Protein AF-A0A9W5UZG9-F1 (afdb_monomer)

Secondary structure (DSSP, 8-state):
--SSEEE-S-EEEEEEEE--SSEEEEEEESSTT-EEEE--TT-EEEE--BTTB-EEEEEEEE-SS-EEEPEEEEPPPEEETTEEEEEEEEES--STT------SEEEEEEE--SEE--S--EEEETTT-PBPGGG-EEGGG-EEEEEEEEEE-SSSPBPTT-EEEE-HHHHHHHHHTT-EEE----HHHHHHTT--EETTEEE---B-TT-EEEEEEEEE-TT--SSEEEEEEEEE-TT-S-TT-GGGEEEEEEEEEEEEEETTTTEEEEE-SSEEEEEEEEEEEE-HHHHHHHHHHHHHHHHHH-SHHHHHHHHHHHHHHTT----HHHHHHHHHHTT--S-TT----SSPPP-EEEEEEEEEEEESS----TTSS--TTSTHHHHHHHHHHHHHHHHHHHHHHHHHHH--TT--------S-SSPPTT-----SS------------S-S---------TTS-TT---TTTTT-----S-B--HHHHHHHHHHHHHTTT-HHHHHTTEEEEEETTTEEEEEEEEEEEEEEEE-TTSPEEEEEEEEEEEE---TTSTTTT-----TT-TTPEEEETTT--EEEEEEEE-TTS-SS-EEEEEHHHHHHHHT----

Sequence (615 aa):
MPFQISMQGHWKLTVITKDAWFKQQIVISGSKSDGIYPGIVGMSVEIKGQELNPWTLKIQHNNGTIWGDSELRLTPEVLSGSQITFNIESEDEPASGSDNDFNDLIVKAEKVGMIEVPFRPYALRMNTLQMMPDGVFEAALGTYYMGVCIQNVWTKPLSADSLIGISDVSRNILAAGGVQIIDTWSTEEQEVLGQKMQGAYVVLGSLAPGEMRTIYFKVNCKSAKPRKHIIEFKVINTAMPDPNHLNRRTTQTIFVTRSSFNAVTKEFVSECDRGRLFLKLREVTVEYSSLINVVRCAREHRAQHGDPIENRARDILQNLLSGQKVDLCELKHLLDCFCTNDDRNSGRWPCGDILMFPTVFDYRVVYNKPYVGQYGPIPFDDPWWKVVLMILAILLTAAAGASEASDIANGSDDVVIGKLFSSSLEPEADGKYLVDAALCALNGNRALPSVMPPIQILDAQSGENYLVPIDALDGEITLTGETMSNLEIANRIAAYTANKNDPSAIEGVRVFKSGARTGLTHGLMVAVEDLHRTDDDGVTRHFKEQIRFIPIKDPTDPASGQRISQTGDSGSLWIHKETKKIVALNHSAAIDDSGSIAHGTRIEDVINKMNIRFL

Nearest PDB structures (foldseek):
  2wra-assembly1_A-2  TM=5.867E-01  e=9.617E-05  Burkholderia cenocepacia J2315
  7sqc-assembly1_O0  TM=2.447E-01  e=2.561E-04  Chlamydomonas reinhardtii
  7lr3-assembly1_D  TM=5.200E-01  e=5.302E-02  Plasmodium berghei
  4g4f-assembly1_A  TM=5.088E-01  e=1.245E+00  Otolemur garnettii
  6k73-assembly2_B  TM=2.198E-01  e=5.812E-01  Escherichia coli

Mean predicted aligned error: 19.98 Å

Structure (mmCIF, N/CA/C/O backbone):
data_AF-A0A9W5UZG9-F1
#
_entry.id   AF-A0A9W5UZG9-F1
#
loop_
_atom_site.group_PDB
_atom_site.id
_atom_site.type_symbol
_atom_site.label_atom_id
_atom_site.label_alt_id
_atom_site.label_comp_id
_atom_site.label_asym_id
_atom_site.label_entity_id
_atom_site.label_seq_id
_atom_site.pdbx_PDB_ins_code
_atom_site.Cartn_x
_atom_site.Cartn_y
_atom_site.Cartn_z
_atom_site.occupancy
_atom_site.B_iso_or_equiv
_atom_site.auth_seq_id
_atom_site.auth_comp_id
_atom_site.auth_asym_id
_atom_site.auth_atom_id
_atom_site.pdbx_PDB_model_num
ATOM 1 N N . MET A 1 1 ? 32.712 8.265 -31.179 1.00 67.56 1 MET A N 1
ATOM 2 C CA . MET A 1 1 ? 31.307 8.045 -30.744 1.00 67.56 1 MET A CA 1
ATOM 3 C C . MET A 1 1 ? 31.262 7.808 -29.230 1.00 67.56 1 MET A C 1
ATOM 5 O O . MET A 1 1 ? 32.334 7.817 -28.628 1.00 67.56 1 MET A O 1
ATOM 9 N N . PRO A 1 2 ? 30.103 7.675 -28.547 1.00 83.19 2 PRO A N 1
ATOM 10 C CA . PRO A 1 2 ? 30.115 7.248 -27.146 1.00 83.19 2 PRO A CA 1
ATOM 11 C C . PRO A 1 2 ? 30.562 5.781 -27.013 1.00 83.19 2 PRO A C 1
ATOM 13 O O . PRO A 1 2 ? 30.148 4.934 -27.791 1.00 83.19 2 PRO A O 1
ATOM 16 N N . PHE A 1 3 ? 31.351 5.472 -25.983 1.00 89.00 3 PHE A N 1
ATOM 17 C CA . PHE A 1 3 ? 31.712 4.093 -25.591 1.00 89.00 3 PHE A CA 1
ATOM 18 C C . PHE A 1 3 ? 30.701 3.464 -24.616 1.00 89.00 3 PHE A C 1
ATOM 20 O O . PHE A 1 3 ? 30.859 2.337 -24.151 1.00 89.00 3 PHE A O 1
ATOM 27 N N . GLN A 1 4 ? 29.674 4.228 -24.240 1.00 93.25 4 GLN A N 1
ATOM 28 C CA . GLN A 1 4 ? 28.632 3.811 -23.313 1.00 93.25 4 GLN A CA 1
ATOM 29 C C . GLN A 1 4 ? 27.317 4.516 -23.632 1.00 93.25 4 GLN A C 1
ATOM 31 O O . GLN A 1 4 ? 27.307 5.697 -23.987 1.00 93.25 4 GLN A O 1
ATOM 36 N N . ILE A 1 5 ? 26.204 3.816 -23.450 1.00 94.88 5 ILE A N 1
ATOM 37 C CA . ILE A 1 5 ? 24.859 4.372 -23.609 1.00 94.88 5 ILE A CA 1
ATOM 38 C C . ILE A 1 5 ? 24.183 4.417 -22.244 1.00 94.88 5 ILE A C 1
ATOM 40 O O . ILE A 1 5 ? 24.268 3.467 -21.471 1.00 94.88 5 ILE A O 1
ATOM 44 N N . SER A 1 6 ? 23.507 5.528 -21.964 1.00 94.25 6 SER A N 1
ATOM 45 C CA . SER A 1 6 ? 22.642 5.686 -20.797 1.00 94.25 6 SER A CA 1
ATOM 46 C C . SER A 1 6 ? 21.206 5.337 -21.184 1.00 94.25 6 SER A C 1
ATOM 48 O O . SER A 1 6 ? 20.679 5.877 -22.158 1.00 94.25 6 SER A O 1
ATOM 50 N N . MET A 1 7 ? 20.583 4.420 -20.450 1.00 92.81 7 MET A N 1
ATOM 51 C CA . MET A 1 7 ? 19.221 3.943 -20.689 1.00 92.81 7 MET A CA 1
ATOM 52 C C . MET A 1 7 ? 18.412 3.991 -19.393 1.00 92.81 7 MET A C 1
ATOM 54 O O . MET A 1 7 ? 18.950 3.804 -18.310 1.00 92.81 7 MET A O 1
ATOM 58 N N . GLN A 1 8 ? 17.104 4.225 -19.488 1.00 90.38 8 GLN A N 1
ATOM 59 C CA . GLN A 1 8 ? 16.220 4.339 -18.324 1.00 90.38 8 GLN A CA 1
ATOM 60 C C . GLN A 1 8 ? 15.048 3.360 -18.418 1.00 90.38 8 GLN A C 1
ATOM 62 O O . GLN A 1 8 ? 14.482 3.154 -19.494 1.00 90.38 8 GLN A O 1
ATOM 67 N N . GLY A 1 9 ? 14.652 2.787 -17.280 1.00 88.50 9 GLY A N 1
ATOM 68 C CA . GLY A 1 9 ? 13.519 1.867 -17.180 1.00 88.50 9 GLY A CA 1
ATOM 69 C C . GLY A 1 9 ? 13.821 0.457 -17.697 1.00 88.50 9 GLY A C 1
ATOM 70 O O . GLY A 1 9 ? 14.977 0.052 -17.825 1.00 88.50 9 GLY A O 1
ATOM 71 N N . HIS A 1 10 ? 12.762 -0.311 -17.957 1.00 92.06 10 HIS A N 1
ATOM 72 C CA . HIS A 1 10 ? 12.842 -1.716 -18.370 1.00 92.06 10 HIS A CA 1
ATOM 73 C C . HIS A 1 10 ? 12.994 -1.877 -19.883 1.00 92.06 10 HIS A C 1
ATOM 75 O O . HIS A 1 10 ? 12.183 -1.332 -20.643 1.00 92.06 10 HIS A O 1
ATOM 81 N N . TRP A 1 11 ? 13.986 -2.663 -20.303 1.00 95.00 11 TRP A N 1
ATOM 82 C CA . TRP A 1 11 ? 14.278 -2.949 -21.709 1.00 95.00 11 TRP A CA 1
ATOM 83 C C . TRP A 1 11 ? 14.631 -4.412 -21.908 1.00 95.00 11 TRP A C 1
ATOM 85 O O . TRP A 1 11 ? 15.285 -5.020 -21.068 1.00 95.00 11 TRP A O 1
ATOM 95 N N . LYS A 1 12 ? 14.255 -4.964 -23.054 1.00 96.69 12 LYS A N 1
ATOM 96 C CA . LYS A 1 12 ? 14.732 -6.255 -23.527 1.00 96.69 12 LYS A CA 1
ATOM 97 C C . LYS A 1 12 ? 15.797 -6.014 -24.586 1.00 96.69 12 LYS A C 1
ATOM 99 O O . LYS A 1 12 ? 15.550 -5.314 -25.564 1.00 96.69 12 LYS A O 1
ATOM 104 N N . LEU A 1 13 ? 16.971 -6.589 -24.380 1.00 98.12 13 LEU A N 1
ATOM 105 C CA . LEU A 1 13 ? 18.084 -6.543 -25.317 1.00 98.12 13 LEU A CA 1
ATOM 106 C C . LEU A 1 13 ? 18.174 -7.889 -26.027 1.00 98.12 13 LEU A C 1
ATOM 108 O O . LEU A 1 13 ? 18.050 -8.930 -25.383 1.00 98.12 13 LEU A O 1
ATOM 112 N N . THR A 1 14 ? 18.363 -7.877 -27.343 1.00 98.50 14 THR A N 1
ATOM 113 C CA . THR A 1 14 ? 18.538 -9.092 -28.146 1.00 98.50 14 THR A CA 1
ATOM 114 C C . THR A 1 14 ? 19.662 -8.892 -29.148 1.00 98.50 14 THR A C 1
ATOM 116 O O . THR A 1 14 ? 19.603 -7.964 -29.949 1.00 98.50 14 THR A O 1
ATOM 119 N N . VAL A 1 15 ? 20.670 -9.760 -29.136 1.00 98.38 15 VAL A N 1
ATOM 120 C CA . VAL A 1 15 ? 21.733 -9.737 -30.149 1.00 98.38 15 VAL A CA 1
ATOM 121 C C . VAL A 1 15 ? 21.166 -10.281 -31.458 1.00 98.38 15 VAL A C 1
ATOM 123 O O . VAL A 1 15 ? 20.759 -11.444 -31.515 1.00 98.38 15 VAL A O 1
ATOM 126 N N . ILE A 1 16 ? 21.128 -9.454 -32.503 1.00 97.94 16 ILE A N 1
ATOM 127 C CA . ILE A 1 16 ? 20.535 -9.816 -33.800 1.00 97.94 16 ILE A CA 1
ATOM 128 C C . ILE A 1 16 ? 21.580 -10.142 -34.869 1.00 97.94 16 ILE A C 1
ATOM 130 O O . ILE A 1 16 ? 21.343 -11.039 -35.673 1.00 97.94 16 ILE A O 1
ATOM 134 N N . THR A 1 17 ? 22.743 -9.491 -34.826 1.00 97.50 17 THR A N 1
ATOM 135 C CA . THR A 1 17 ? 23.847 -9.712 -35.772 1.00 97.50 17 THR A CA 1
ATOM 136 C C . THR A 1 17 ? 25.176 -9.639 -35.029 1.00 97.50 17 THR A C 1
ATOM 138 O O . THR A 1 17 ? 25.284 -8.922 -34.032 1.00 97.50 17 THR A O 1
ATOM 141 N N . LYS A 1 18 ? 26.169 -10.391 -35.506 1.00 95.69 18 LYS A N 1
ATOM 142 C CA . LYS A 1 18 ? 27.571 -10.281 -35.104 1.00 95.69 18 LYS A CA 1
ATOM 143 C C . LYS A 1 18 ? 28.445 -10.522 -36.330 1.00 95.69 18 LYS A C 1
ATOM 145 O O . LYS A 1 18 ? 28.386 -11.630 -36.866 1.00 95.69 18 LYS A O 1
ATOM 150 N N . ASP A 1 19 ? 29.244 -9.537 -36.709 1.00 94.25 19 ASP A N 1
ATOM 151 C CA . ASP A 1 19 ? 30.195 -9.630 -37.826 1.00 94.25 19 ASP A CA 1
ATOM 152 C C . ASP A 1 19 ? 31.653 -9.352 -37.406 1.00 94.25 19 ASP A C 1
ATOM 154 O O . ASP A 1 19 ? 32.558 -9.329 -38.222 1.00 94.25 19 ASP A O 1
ATOM 158 N N . ALA A 1 20 ? 31.929 -9.278 -36.100 1.00 89.25 20 ALA A N 1
ATOM 159 C CA . ALA A 1 20 ? 33.303 -9.205 -35.603 1.00 89.25 20 ALA A CA 1
ATOM 160 C C . ALA A 1 20 ? 33.989 -10.580 -35.537 1.00 89.25 20 ALA A C 1
ATOM 162 O O . ALA A 1 20 ? 33.400 -11.572 -35.069 1.00 89.25 20 ALA A O 1
ATOM 163 N N . TRP A 1 21 ? 35.290 -10.631 -35.839 1.00 87.44 21 TRP A N 1
ATOM 164 C CA . TRP A 1 21 ? 36.137 -11.804 -35.555 1.00 87.44 21 TRP A CA 1
ATOM 165 C C . TRP A 1 21 ? 36.436 -11.976 -34.063 1.00 87.44 21 TRP A C 1
ATOM 167 O O . TRP A 1 21 ? 36.612 -13.103 -33.584 1.00 87.44 21 TRP A O 1
ATOM 177 N N . PHE A 1 22 ? 36.448 -10.883 -33.303 1.00 89.62 22 PHE A N 1
ATOM 178 C CA . PHE A 1 22 ? 36.712 -10.919 -31.871 1.00 89.62 22 PHE A CA 1
ATOM 179 C C . PHE A 1 22 ? 35.520 -11.456 -31.068 1.00 89.62 22 PHE A C 1
ATOM 181 O O . PHE A 1 22 ? 34.360 -11.472 -31.502 1.00 89.62 22 PHE A O 1
ATOM 188 N N . LYS A 1 23 ? 35.799 -11.943 -29.854 1.00 94.56 23 LYS A N 1
ATOM 189 C CA . LYS A 1 23 ? 34.730 -12.245 -28.890 1.00 94.56 23 LYS A CA 1
ATOM 190 C C . LYS A 1 23 ? 34.147 -10.930 -28.399 1.00 94.56 23 LYS A C 1
ATOM 192 O O . LYS A 1 23 ? 34.906 -10.018 -28.095 1.00 94.56 23 LYS A O 1
ATOM 197 N N . GLN A 1 24 ? 32.826 -10.875 -28.265 1.00 96.25 24 GLN A N 1
ATOM 198 C CA . GLN A 1 24 ? 32.130 -9.690 -27.785 1.00 96.25 24 GLN A CA 1
ATOM 199 C C . GLN A 1 24 ? 31.237 -9.987 -26.581 1.00 96.25 24 GLN A C 1
ATOM 201 O O . GLN A 1 24 ? 30.746 -11.111 -26.422 1.00 96.25 24 GLN A O 1
ATOM 206 N N . GLN A 1 25 ? 31.036 -8.981 -25.733 1.00 97.38 25 GLN A N 1
ATOM 207 C CA . GLN A 1 25 ? 30.166 -9.052 -24.561 1.00 97.38 25 GLN A CA 1
ATOM 208 C C . GLN A 1 25 ? 29.449 -7.724 -24.306 1.00 97.38 25 GLN A C 1
ATOM 210 O O . GLN A 1 25 ? 29.959 -6.655 -24.625 1.00 97.38 25 GLN A O 1
ATOM 215 N N . ILE A 1 26 ? 28.273 -7.806 -23.697 1.00 98.19 26 ILE A N 1
ATOM 216 C CA . ILE A 1 26 ? 27.469 -6.666 -23.258 1.00 98.19 26 ILE A CA 1
ATOM 217 C C . ILE A 1 26 ? 27.666 -6.522 -21.752 1.00 98.19 26 ILE A C 1
ATOM 219 O O . ILE A 1 26 ? 27.467 -7.486 -21.012 1.00 98.19 26 ILE A O 1
ATOM 223 N N . VAL A 1 27 ? 28.031 -5.331 -21.293 1.00 98.12 27 VAL A N 1
ATOM 224 C CA . VAL A 1 27 ? 28.195 -5.017 -19.871 1.00 98.12 27 VAL A CA 1
ATOM 225 C C . VAL A 1 27 ? 27.104 -4.045 -19.451 1.00 98.12 27 VAL A C 1
ATOM 227 O O . VAL A 1 27 ? 26.964 -2.973 -20.041 1.00 98.12 27 VAL A O 1
ATOM 230 N N . ILE A 1 28 ? 26.339 -4.430 -18.432 1.00 98.00 28 ILE A N 1
ATOM 231 C CA . ILE A 1 28 ? 25.255 -3.634 -17.852 1.00 98.00 28 ILE A CA 1
ATOM 232 C C . ILE A 1 28 ? 25.636 -3.230 -16.430 1.00 98.00 28 ILE A C 1
ATOM 234 O O . ILE A 1 28 ? 26.127 -4.059 -15.658 1.00 98.00 28 ILE A O 1
ATOM 238 N N . SER A 1 29 ? 25.421 -1.961 -16.081 1.00 96.62 29 SER A N 1
ATOM 239 C CA . SER A 1 29 ? 25.701 -1.425 -14.743 1.00 96.62 29 SER A CA 1
ATOM 240 C C . SER A 1 29 ? 24.652 -0.398 -14.304 1.00 96.62 29 SER A C 1
ATOM 242 O O . SER A 1 29 ? 24.162 0.378 -15.121 1.00 96.62 29 SER A O 1
ATOM 244 N N . GLY A 1 30 ? 24.321 -0.352 -13.011 1.00 93.06 30 GLY A N 1
ATOM 245 C CA . GLY A 1 30 ? 23.342 0.593 -12.448 1.00 93.06 30 GLY A CA 1
ATOM 246 C C . GLY A 1 30 ? 21.876 0.144 -12.552 1.00 93.06 30 GLY A C 1
ATOM 247 O O . GLY A 1 30 ? 20.961 0.937 -12.340 1.00 93.06 30 GLY A O 1
ATOM 248 N N . SER A 1 31 ? 21.630 -1.122 -12.876 1.00 93.50 31 SER A N 1
ATOM 249 C CA . SER A 1 31 ? 20.315 -1.762 -12.970 1.00 93.50 31 SER A CA 1
ATOM 250 C C . SER A 1 31 ? 20.141 -2.855 -11.898 1.00 93.50 31 SER A C 1
ATOM 252 O O . SER A 1 31 ? 21.052 -3.179 -11.141 1.00 93.50 31 SER A O 1
ATOM 254 N N . LYS A 1 32 ? 18.954 -3.470 -11.816 1.00 91.81 32 LYS A N 1
ATOM 255 C CA . LYS A 1 32 ? 18.746 -4.710 -11.035 1.00 91.81 32 LYS A CA 1
ATOM 256 C C . LYS A 1 32 ? 19.217 -5.968 -11.782 1.00 91.81 32 LYS A C 1
ATOM 258 O O . LYS A 1 32 ? 19.216 -7.045 -11.195 1.00 91.81 32 LYS A O 1
ATOM 263 N N . SER A 1 33 ? 19.585 -5.831 -13.056 1.00 94.00 33 SER A N 1
ATOM 264 C CA . SER A 1 33 ? 20.073 -6.901 -13.935 1.00 94.00 33 SER A CA 1
ATOM 265 C C . SER A 1 33 ? 21.540 -6.666 -14.327 1.00 94.00 33 SER A C 1
ATOM 267 O O . SER A 1 33 ? 21.931 -6.949 -15.461 1.00 94.00 33 SER A O 1
ATOM 269 N N . ASP A 1 34 ? 22.342 -6.101 -13.424 1.00 95.94 34 ASP A N 1
ATOM 270 C CA . ASP A 1 34 ? 23.760 -5.848 -13.681 1.00 95.94 34 ASP A CA 1
ATOM 271 C C . ASP A 1 34 ? 24.507 -7.144 -13.967 1.00 95.94 34 ASP A C 1
ATOM 273 O O . ASP A 1 34 ? 24.245 -8.188 -13.362 1.00 95.94 34 ASP A O 1
ATOM 277 N N . GLY A 1 35 ? 25.434 -7.082 -14.916 1.00 96.94 35 GLY A N 1
ATOM 278 C CA . GLY A 1 35 ? 26.158 -8.267 -15.334 1.00 96.94 35 GLY A CA 1
ATOM 279 C C . GLY A 1 35 ? 26.842 -8.133 -16.680 1.00 96.94 35 GLY A C 1
ATOM 280 O O . GLY A 1 35 ? 26.718 -7.133 -17.389 1.00 96.94 35 GLY A O 1
ATOM 281 N N . ILE A 1 36 ? 27.575 -9.192 -17.006 1.00 97.94 36 ILE A N 1
ATOM 282 C CA . ILE A 1 36 ? 28.248 -9.377 -18.283 1.00 97.94 36 ILE A CA 1
ATOM 283 C C . ILE A 1 36 ? 27.503 -10.470 -19.029 1.00 97.94 36 ILE A C 1
ATOM 285 O O . ILE A 1 36 ? 27.302 -11.568 -18.504 1.00 97.94 36 ILE A O 1
ATOM 289 N N . TYR A 1 37 ? 27.125 -10.175 -20.262 1.00 98.00 37 TYR A N 1
ATOM 290 C CA . TYR A 1 37 ? 26.375 -11.090 -21.091 1.00 98.00 37 TYR A CA 1
ATOM 291 C C . TYR A 1 37 ? 27.075 -11.357 -22.424 1.00 98.00 37 TYR A C 1
ATOM 293 O O . TYR A 1 37 ? 27.674 -10.446 -22.994 1.00 98.00 37 TYR A O 1
ATOM 301 N N . PRO A 1 38 ? 27.001 -12.584 -22.962 1.00 97.25 38 PRO A N 1
ATOM 302 C CA . PRO A 1 38 ? 27.708 -12.924 -24.189 1.00 97.25 38 PRO A CA 1
ATOM 303 C C . PRO A 1 38 ? 27.086 -12.230 -25.409 1.00 97.25 38 PRO A C 1
ATOM 305 O O . PRO A 1 38 ? 25.872 -12.276 -25.605 1.00 97.25 38 PRO A O 1
ATOM 308 N N . GLY A 1 39 ? 27.923 -11.656 -26.276 1.00 96.38 39 GLY A N 1
ATOM 309 C CA . GLY A 1 39 ? 27.525 -11.100 -27.572 1.00 96.38 39 GLY A CA 1
ATOM 310 C C . GLY A 1 39 ? 27.318 -12.192 -28.624 1.00 96.38 39 GLY A C 1
ATOM 311 O O . GLY A 1 39 ? 27.991 -12.195 -29.647 1.00 96.38 39 GLY A O 1
ATOM 312 N N . ILE A 1 40 ? 26.458 -13.176 -28.348 1.00 96.94 40 ILE A N 1
ATOM 313 C CA . ILE A 1 40 ? 26.144 -14.287 -29.262 1.00 96.94 40 ILE A CA 1
ATOM 314 C C . ILE A 1 40 ? 24.771 -14.034 -29.882 1.00 96.94 40 ILE A C 1
ATOM 316 O O . ILE A 1 40 ? 23.822 -13.748 -29.158 1.00 96.94 40 ILE A O 1
ATOM 320 N N . VAL A 1 41 ? 24.648 -14.176 -31.205 1.00 97.75 41 VAL A N 1
ATOM 321 C CA . VAL A 1 41 ? 23.373 -14.000 -31.922 1.00 97.75 41 VAL A CA 1
ATOM 322 C C . VAL A 1 41 ? 22.272 -14.869 -31.309 1.00 97.75 41 VAL A C 1
ATOM 324 O O . VAL A 1 41 ? 22.466 -16.057 -31.054 1.00 97.75 41 VAL A O 1
ATOM 327 N N . GLY A 1 42 ? 21.111 -14.262 -31.059 1.00 96.38 42 GLY A N 1
ATOM 328 C CA . GLY A 1 42 ? 19.968 -14.898 -30.402 1.00 96.38 42 GLY A CA 1
ATOM 329 C C . GLY A 1 42 ? 19.993 -14.830 -28.873 1.00 96.38 42 GLY A C 1
ATOM 330 O O . GLY A 1 42 ? 18.978 -15.137 -28.246 1.00 96.38 42 GLY A O 1
ATOM 331 N N . MET A 1 43 ? 21.096 -14.385 -28.257 1.00 97.75 43 MET A N 1
ATOM 332 C CA . MET A 1 43 ? 21.093 -14.014 -26.843 1.00 97.75 43 MET A CA 1
ATOM 333 C C . MET A 1 43 ? 20.014 -12.951 -26.618 1.00 97.75 43 MET A C 1
ATOM 335 O O . MET A 1 43 ? 19.928 -11.976 -27.367 1.00 97.75 43 MET A O 1
ATOM 339 N N . SER A 1 44 ? 19.212 -13.133 -25.568 1.00 97.44 44 SER A N 1
ATOM 340 C CA . SER A 1 44 ? 18.246 -12.138 -25.124 1.00 97.44 44 SER A CA 1
ATOM 341 C C . SER A 1 44 ? 18.244 -12.008 -23.606 1.00 97.44 44 SER A C 1
ATOM 343 O O . SER A 1 44 ? 18.308 -13.011 -22.892 1.00 97.44 44 SER A O 1
ATOM 345 N N . VAL A 1 45 ? 18.153 -10.774 -23.114 1.00 96.88 45 VAL A N 1
ATOM 346 C CA . VAL A 1 45 ? 18.092 -10.461 -21.685 1.00 96.88 45 VAL A CA 1
ATOM 347 C C . VAL A 1 45 ? 17.115 -9.321 -21.424 1.00 96.88 45 VAL A C 1
ATOM 349 O O . VAL A 1 45 ? 17.068 -8.339 -22.162 1.00 96.88 45 VAL A O 1
ATOM 352 N N . GLU A 1 46 ? 16.335 -9.438 -20.352 1.00 95.94 46 GLU A N 1
ATOM 353 C CA . GLU A 1 46 ? 15.506 -8.348 -19.843 1.00 95.94 46 GLU A CA 1
ATOM 354 C C . GLU A 1 46 ? 16.252 -7.584 -18.740 1.00 95.94 46 GLU A C 1
ATOM 356 O O . GLU A 1 46 ? 16.551 -8.109 -17.660 1.00 95.94 46 GLU A O 1
ATOM 361 N N . ILE A 1 47 ? 16.554 -6.322 -19.019 1.00 95.56 47 ILE A N 1
ATOM 362 C CA . ILE A 1 47 ? 17.210 -5.403 -18.102 1.00 95.56 47 ILE A CA 1
ATOM 363 C C . ILE A 1 47 ? 16.153 -4.698 -17.268 1.00 95.56 47 ILE A C 1
ATOM 365 O O . ILE A 1 47 ? 15.310 -3.953 -17.779 1.00 95.56 47 ILE A O 1
ATOM 369 N N . LYS A 1 48 ? 16.209 -4.930 -15.956 1.00 91.06 48 LYS A N 1
ATOM 370 C CA . LYS A 1 48 ? 15.319 -4.290 -14.997 1.00 91.06 48 LYS A CA 1
ATOM 371 C C . LYS A 1 48 ? 15.958 -3.017 -14.463 1.00 91.06 48 LYS A C 1
ATOM 373 O O . LYS A 1 48 ? 16.746 -3.070 -13.522 1.00 91.06 48 LYS A O 1
ATOM 378 N N . GLY A 1 49 ? 15.621 -1.881 -15.072 1.00 83.88 49 GLY A N 1
ATOM 379 C CA . GLY A 1 49 ? 16.045 -0.568 -14.590 1.00 83.88 49 GLY A CA 1
ATOM 380 C C . GLY A 1 49 ? 15.552 -0.279 -13.168 1.00 83.88 49 GLY A C 1
ATOM 381 O O . GLY A 1 49 ? 14.576 -0.867 -12.697 1.00 83.88 49 GLY A O 1
ATOM 382 N N . GLN A 1 50 ? 16.244 0.620 -12.473 1.00 75.31 50 GLN A N 1
ATOM 383 C CA . GLN A 1 50 ? 15.831 1.115 -11.161 1.00 75.31 50 GLN A CA 1
ATOM 384 C C . GLN A 1 50 ? 14.998 2.389 -11.333 1.00 75.31 50 GLN A C 1
ATOM 386 O O . GLN A 1 50 ? 15.510 3.492 -11.172 1.00 75.31 50 GLN A O 1
ATOM 391 N N . GLU A 1 51 ? 13.719 2.231 -11.682 1.00 70.00 51 GLU A N 1
ATOM 392 C CA . GLU A 1 51 ? 12.770 3.345 -11.835 1.00 70.00 51 GLU A CA 1
ATOM 393 C C . GLU A 1 51 ? 13.310 4.465 -12.755 1.00 70.00 51 GLU A C 1
ATOM 395 O O . GLU A 1 51 ? 13.465 4.264 -13.964 1.00 70.00 51 GLU A O 1
ATOM 400 N N . LEU A 1 52 ? 13.593 5.643 -12.181 1.00 70.38 52 LEU A N 1
ATOM 401 C CA . LEU A 1 52 ? 14.095 6.831 -12.869 1.00 70.38 52 LEU A CA 1
ATOM 402 C C . LEU A 1 52 ? 15.613 6.880 -13.015 1.00 70.38 52 LEU A C 1
ATOM 404 O O . LEU A 1 52 ? 16.112 7.681 -13.804 1.00 70.38 52 LEU A O 1
ATOM 408 N N . ASN A 1 53 ? 16.348 6.046 -12.280 1.00 83.31 53 ASN A N 1
ATOM 409 C CA . ASN A 1 53 ? 17.799 6.058 -12.345 1.00 83.31 53 ASN A CA 1
ATOM 410 C C . ASN A 1 53 ? 18.251 5.426 -13.666 1.00 83.31 53 ASN A C 1
ATOM 412 O O . ASN A 1 53 ? 17.887 4.277 -13.957 1.00 83.31 53 ASN A O 1
ATOM 416 N N . PRO A 1 54 ? 19.032 6.154 -14.479 1.00 90.38 54 PRO A N 1
ATOM 417 C CA . PRO A 1 54 ? 19.594 5.578 -15.679 1.00 90.38 54 PRO A CA 1
ATOM 418 C C . PRO A 1 54 ? 20.620 4.502 -15.319 1.00 90.38 54 PRO A C 1
ATOM 420 O O . PRO A 1 54 ? 21.407 4.652 -14.385 1.00 90.38 54 PRO A O 1
ATOM 423 N N . TRP A 1 55 ? 20.627 3.436 -16.103 1.00 95.00 55 TRP A N 1
ATOM 424 C CA . TRP A 1 55 ? 21.655 2.407 -16.115 1.00 95.00 55 TRP A CA 1
ATOM 425 C C . TRP A 1 55 ? 22.487 2.539 -17.391 1.00 95.00 55 TRP A C 1
ATOM 427 O O . TRP A 1 55 ? 22.061 3.149 -18.375 1.00 95.00 55 TRP A O 1
ATOM 437 N N . THR A 1 56 ? 23.696 1.993 -17.374 1.00 96.88 56 THR A N 1
ATOM 438 C CA . THR A 1 56 ? 24.632 2.091 -18.490 1.00 96.88 56 THR A CA 1
ATOM 439 C C . THR A 1 56 ? 24.798 0.761 -19.206 1.00 96.88 56 THR A C 1
ATOM 441 O O . THR A 1 56 ? 24.767 -0.312 -18.600 1.00 96.88 56 THR A O 1
ATOM 444 N N . LEU A 1 57 ? 24.979 0.858 -20.520 1.00 97.69 57 LEU A N 1
ATOM 445 C CA . LEU A 1 57 ? 25.316 -0.242 -21.409 1.00 97.69 57 LEU A CA 1
ATOM 446 C C . LEU A 1 57 ? 26.656 0.036 -22.072 1.00 97.69 57 LEU A C 1
ATOM 448 O O . LEU A 1 57 ? 26.859 1.118 -22.628 1.00 97.69 57 LEU A O 1
ATOM 452 N N . LYS A 1 58 ? 27.525 -0.971 -22.077 1.00 97.50 58 LYS A N 1
ATOM 453 C CA . LYS A 1 58 ? 28.725 -1.021 -22.913 1.00 97.50 58 LYS A CA 1
ATOM 454 C C . LYS A 1 58 ? 28.724 -2.295 -23.745 1.00 97.50 58 LYS A C 1
ATOM 456 O O . LYS A 1 58 ? 28.244 -3.329 -23.282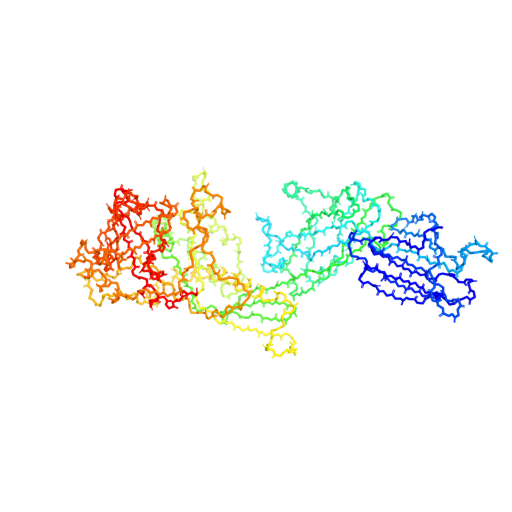 1.00 97.50 58 LYS A O 1
ATOM 461 N N . ILE A 1 59 ? 29.305 -2.231 -24.937 1.00 97.00 59 ILE A N 1
ATOM 462 C CA . ILE A 1 59 ? 29.705 -3.423 -25.689 1.00 97.00 59 ILE A CA 1
ATOM 463 C C . ILE A 1 59 ? 31.224 -3.462 -25.658 1.00 97.00 59 ILE A C 1
ATOM 465 O O . ILE A 1 59 ? 31.879 -2.450 -25.892 1.00 97.00 59 ILE A O 1
ATOM 469 N N . GLN A 1 60 ? 31.782 -4.614 -25.314 1.00 96.25 60 GLN A N 1
ATOM 470 C CA . GLN A 1 60 ? 33.218 -4.821 -25.235 1.00 96.25 60 GLN A CA 1
ATOM 471 C C . GLN A 1 60 ? 33.647 -5.907 -26.208 1.00 96.25 60 GLN A C 1
ATOM 473 O O . GLN A 1 60 ? 32.958 -6.919 -26.348 1.00 96.25 60 GLN A O 1
ATOM 478 N N . HIS A 1 61 ? 34.811 -5.723 -26.814 1.00 93.94 61 HIS A N 1
ATOM 479 C CA . HIS A 1 61 ? 35.473 -6.706 -27.662 1.00 93.94 61 HIS A CA 1
ATOM 480 C C . HIS A 1 61 ? 36.735 -7.220 -26.963 1.00 93.94 61 HIS A C 1
ATOM 482 O O . HIS A 1 61 ? 37.334 -6.536 -26.132 1.00 93.94 61 HIS A O 1
ATOM 488 N N . ASN A 1 62 ? 37.143 -8.446 -27.279 1.00 93.50 62 ASN A N 1
ATOM 489 C CA . ASN A 1 62 ? 38.382 -9.033 -26.782 1.00 93.50 62 ASN A CA 1
ATOM 490 C C . ASN A 1 62 ? 39.353 -9.264 -27.936 1.00 93.50 62 ASN A C 1
ATOM 492 O O . ASN A 1 62 ? 39.169 -10.203 -28.714 1.00 93.50 62 ASN A O 1
ATOM 496 N N . ASN A 1 63 ? 40.422 -8.471 -27.976 1.00 85.38 63 ASN A N 1
ATOM 497 C CA . ASN A 1 63 ? 41.478 -8.532 -28.992 1.00 85.38 63 ASN A CA 1
ATOM 498 C C . ASN A 1 63 ? 42.434 -9.740 -28.847 1.00 85.38 63 ASN A C 1
ATOM 500 O O . ASN A 1 63 ? 43.531 -9.754 -29.400 1.00 85.38 63 ASN A O 1
ATOM 504 N N . GLY A 1 64 ? 42.052 -10.742 -28.052 1.00 83.00 64 GLY A N 1
ATOM 505 C CA . GLY A 1 64 ? 42.843 -11.928 -27.728 1.00 83.00 64 GLY A CA 1
ATOM 506 C C . GLY A 1 64 ? 43.565 -11.847 -26.382 1.00 83.00 64 GLY A C 1
ATOM 507 O O . GLY A 1 64 ? 43.979 -12.888 -25.872 1.00 83.00 64 GLY A O 1
ATOM 508 N N . THR A 1 65 ? 43.674 -10.655 -25.779 1.00 84.31 65 THR A N 1
ATOM 509 C CA . THR A 1 65 ? 44.435 -10.459 -24.529 1.00 84.31 65 THR A CA 1
ATOM 510 C C . THR A 1 65 ? 43.669 -9.670 -23.470 1.00 84.31 65 THR A C 1
ATOM 512 O O . THR A 1 65 ? 43.737 -10.016 -22.290 1.00 84.31 65 THR A O 1
ATOM 515 N N . ILE A 1 66 ? 42.925 -8.632 -23.866 1.00 90.69 66 ILE A N 1
ATOM 516 C CA . ILE A 1 66 ? 42.170 -7.760 -22.954 1.00 90.69 66 ILE A CA 1
ATOM 517 C C . ILE A 1 66 ? 40.790 -7.427 -23.522 1.00 90.69 66 ILE A C 1
ATOM 519 O O . ILE A 1 66 ? 40.593 -7.430 -24.735 1.00 90.69 66 ILE A O 1
ATOM 523 N N . TRP A 1 67 ? 39.842 -7.128 -22.633 1.00 94.50 67 TRP A N 1
ATOM 524 C CA . TRP A 1 67 ? 38.548 -6.562 -23.010 1.00 94.50 67 TRP A CA 1
ATOM 525 C C . TRP A 1 67 ? 38.666 -5.041 -23.148 1.00 94.50 67 TRP A C 1
ATOM 527 O O . TRP A 1 67 ? 39.069 -4.376 -22.192 1.00 94.50 67 TRP A O 1
ATOM 537 N N . GLY A 1 68 ? 38.325 -4.512 -24.323 1.00 92.88 68 GLY A N 1
ATOM 538 C CA . GLY A 1 68 ? 38.244 -3.081 -24.621 1.00 92.88 68 GLY A CA 1
ATOM 539 C C . GLY A 1 68 ? 36.799 -2.640 -24.854 1.00 92.88 68 GLY A C 1
ATOM 540 O O . GLY A 1 68 ? 35.974 -3.441 -25.289 1.00 92.88 68 GLY A O 1
ATOM 541 N N . ASP A 1 69 ? 36.481 -1.381 -24.544 1.00 94.06 69 ASP A N 1
ATOM 542 C CA . ASP A 1 69 ? 35.170 -0.794 -24.847 1.00 94.06 69 ASP A CA 1
ATOM 543 C C . ASP A 1 69 ? 35.069 -0.507 -26.357 1.00 94.06 69 ASP A C 1
ATOM 545 O O . ASP A 1 69 ? 35.992 0.047 -26.950 1.00 94.06 69 ASP A O 1
ATOM 549 N N . SER A 1 70 ? 33.945 -0.884 -26.964 1.00 93.50 70 SER A N 1
ATOM 550 C CA . SER A 1 70 ? 33.644 -0.670 -28.388 1.00 93.50 70 SER A CA 1
ATOM 551 C C . SER A 1 70 ? 32.956 0.684 -28.575 1.00 93.50 70 SER A C 1
ATOM 553 O O . SER A 1 70 ? 32.230 1.144 -27.685 1.00 93.50 70 SER A O 1
ATOM 555 N N . GLU A 1 71 ? 33.161 1.331 -29.719 1.00 93.94 71 GLU A N 1
ATOM 556 C CA . GLU A 1 71 ? 32.399 2.528 -30.077 1.00 93.94 71 GLU A CA 1
ATOM 557 C C . GLU A 1 71 ? 30.945 2.155 -30.369 1.00 93.94 71 GLU A C 1
ATOM 559 O O . GLU A 1 71 ? 30.682 1.112 -30.955 1.00 93.94 71 GLU A O 1
ATOM 564 N N . LEU A 1 72 ? 29.987 2.988 -29.951 1.00 95.06 72 LEU A N 1
ATOM 565 C CA . LEU A 1 72 ? 28.558 2.694 -30.078 1.00 95.06 72 LEU A CA 1
ATOM 566 C C . LEU A 1 72 ? 27.834 3.774 -30.875 1.00 95.06 72 LEU A C 1
ATOM 568 O O . LEU A 1 72 ? 28.033 4.971 -30.646 1.00 95.06 72 LEU A O 1
ATOM 572 N N . ARG A 1 73 ? 26.893 3.364 -31.725 1.00 94.31 73 ARG A N 1
ATOM 573 C CA . ARG A 1 73 ? 25.905 4.256 -32.340 1.00 94.31 73 ARG A CA 1
ATOM 574 C C . ARG A 1 73 ? 24.493 3.691 -32.223 1.00 94.31 73 ARG A C 1
ATOM 576 O O . ARG A 1 73 ? 24.293 2.492 -32.050 1.00 94.31 73 ARG A O 1
ATOM 583 N N . LEU A 1 74 ? 23.507 4.582 -32.278 1.00 95.75 74 LEU A N 1
ATOM 584 C CA . LEU A 1 74 ? 22.091 4.239 -32.185 1.00 95.75 74 LEU A CA 1
ATOM 585 C C . LEU A 1 74 ? 21.412 4.479 -33.525 1.00 95.75 74 LEU A C 1
ATOM 587 O O . LEU A 1 74 ? 21.563 5.555 -34.110 1.00 95.75 74 LEU A O 1
ATOM 591 N N . THR A 1 75 ? 20.599 3.528 -33.972 1.00 96.31 75 THR A N 1
ATOM 592 C CA . THR A 1 75 ? 19.659 3.804 -35.062 1.00 96.31 75 THR A CA 1
ATOM 593 C C . THR A 1 75 ? 18.534 4.718 -34.569 1.00 96.31 75 THR A C 1
ATOM 595 O O . THR A 1 75 ? 18.242 4.744 -33.368 1.00 96.31 75 THR A O 1
ATOM 598 N N . PRO A 1 76 ? 17.828 5.425 -35.471 1.00 95.19 76 PRO A N 1
ATOM 599 C CA . PRO A 1 76 ? 16.610 6.133 -35.106 1.00 95.19 76 PRO A CA 1
ATOM 600 C C . PRO A 1 76 ? 15.610 5.220 -34.389 1.00 95.19 76 PRO A C 1
ATOM 602 O O . PRO A 1 76 ? 15.458 4.044 -34.726 1.00 95.19 76 PRO A O 1
ATOM 605 N N . GLU A 1 77 ? 14.919 5.783 -33.401 1.00 93.81 77 GLU A N 1
ATOM 606 C CA . GLU A 1 77 ? 13.848 5.099 -32.687 1.00 93.81 77 GLU A CA 1
ATOM 607 C C . GLU A 1 77 ? 12.688 4.784 -33.640 1.00 93.81 77 GLU A C 1
ATOM 609 O O . GLU A 1 77 ? 12.169 5.664 -34.328 1.00 93.81 77 GLU A O 1
ATOM 614 N N . VAL A 1 78 ? 12.256 3.525 -33.648 1.00 93.50 78 VAL A N 1
ATOM 615 C CA . VAL A 1 78 ? 11.072 3.063 -34.368 1.00 93.50 78 VAL A CA 1
ATOM 616 C C . VAL A 1 78 ? 9.943 2.869 -33.364 1.00 93.50 78 VAL A C 1
ATOM 618 O O . VAL A 1 78 ? 10.034 2.048 -32.448 1.00 93.50 78 VAL A O 1
ATOM 621 N N . LEU A 1 79 ? 8.864 3.624 -33.560 1.00 89.12 79 LEU A N 1
ATOM 622 C CA . LEU A 1 79 ? 7.627 3.505 -32.801 1.00 89.12 79 LEU A CA 1
ATOM 623 C C . LEU A 1 79 ? 6.595 2.736 -33.631 1.00 89.12 79 LEU A C 1
ATOM 625 O O . LEU A 1 79 ? 6.134 3.221 -34.663 1.00 89.12 79 LEU A O 1
ATOM 629 N N . SER A 1 80 ? 6.201 1.557 -33.157 1.00 86.06 80 SER A N 1
ATOM 630 C CA . SER A 1 80 ? 5.117 0.765 -33.742 1.00 86.06 80 SER A CA 1
ATOM 631 C C . SER A 1 80 ? 4.056 0.512 -32.676 1.00 86.06 80 SER A C 1
ATOM 633 O O . SER A 1 80 ? 4.140 -0.442 -31.902 1.00 86.06 80 SER A O 1
ATOM 635 N N . GLY A 1 81 ? 3.060 1.398 -32.609 1.00 84.25 81 GLY A N 1
ATOM 636 C CA . GLY A 1 81 ? 2.037 1.352 -31.567 1.00 84.25 81 GLY A CA 1
ATOM 637 C C . GLY A 1 81 ? 2.609 1.655 -30.181 1.00 84.25 81 GLY A C 1
ATOM 638 O O . GLY A 1 81 ? 3.140 2.738 -29.959 1.00 84.25 81 GLY A O 1
ATOM 639 N N . SER A 1 82 ? 2.491 0.713 -29.244 1.00 86.38 82 SER A N 1
ATOM 640 C CA . SER A 1 82 ? 3.080 0.786 -27.896 1.00 86.38 82 SER A CA 1
ATOM 641 C C . SER A 1 82 ? 4.529 0.302 -27.819 1.00 86.38 82 SER A C 1
ATOM 643 O O . SER A 1 82 ? 5.175 0.429 -26.774 1.00 86.38 82 SER A O 1
ATOM 645 N N . GLN A 1 83 ? 5.041 -0.294 -28.894 1.00 89.69 83 GLN A N 1
ATOM 646 C CA . GLN A 1 83 ? 6.387 -0.840 -28.932 1.00 89.69 83 GLN A CA 1
ATOM 647 C C . GLN A 1 83 ? 7.371 0.231 -29.405 1.00 89.69 83 GLN A C 1
ATOM 649 O O . GLN A 1 83 ? 7.215 0.804 -30.483 1.00 89.69 83 GLN A O 1
ATOM 654 N N . ILE A 1 84 ? 8.405 0.460 -28.598 1.00 92.38 84 ILE A N 1
ATOM 655 C CA . ILE A 1 84 ? 9.568 1.267 -28.965 1.00 92.38 84 ILE A CA 1
ATOM 656 C C . ILE A 1 84 ? 10.740 0.324 -29.190 1.00 92.38 84 ILE A C 1
ATOM 658 O O . ILE A 1 84 ? 11.012 -0.531 -28.337 1.00 92.38 84 ILE A O 1
ATOM 662 N N . THR A 1 85 ? 11.416 0.477 -30.327 1.00 95.25 85 THR A N 1
ATOM 663 C CA . THR A 1 85 ? 12.625 -0.282 -30.653 1.00 95.25 85 THR A CA 1
ATOM 664 C C . THR A 1 85 ? 13.684 0.579 -31.316 1.00 95.25 85 THR A C 1
ATOM 666 O O . THR A 1 85 ? 13.351 1.469 -32.092 1.00 95.25 85 THR A O 1
ATOM 669 N N . PHE A 1 86 ? 14.948 0.258 -31.087 1.00 96.94 86 PHE A N 1
ATOM 670 C CA . PHE A 1 86 ? 16.081 0.744 -31.876 1.00 96.94 86 PHE A CA 1
ATOM 671 C C . PHE A 1 86 ? 17.218 -0.275 -31.799 1.00 96.94 86 PHE A C 1
ATOM 673 O O . PHE A 1 86 ? 17.205 -1.157 -30.937 1.00 96.94 86 PHE A O 1
ATOM 680 N N . ASN A 1 87 ? 18.196 -0.155 -32.688 1.00 97.94 87 ASN A N 1
ATOM 681 C CA . ASN A 1 87 ? 19.406 -0.957 -32.642 1.00 97.94 87 ASN A CA 1
ATOM 682 C C . ASN A 1 87 ? 20.548 -0.148 -32.025 1.00 97.94 87 ASN A C 1
ATOM 684 O O . ASN A 1 87 ? 20.688 1.055 -32.263 1.00 97.94 87 ASN A O 1
ATOM 688 N N . ILE A 1 88 ? 21.347 -0.844 -31.229 1.00 97.75 88 ILE A N 1
ATOM 689 C CA . ILE A 1 88 ? 22.647 -0.420 -30.735 1.00 97.75 88 ILE A CA 1
ATOM 690 C C . ILE A 1 88 ? 23.669 -1.144 -31.602 1.00 97.75 88 ILE A C 1
ATOM 692 O O . ILE A 1 88 ? 23.690 -2.373 -31.627 1.00 97.75 88 ILE A O 1
ATOM 696 N N . GLU A 1 89 ? 24.467 -0.379 -32.325 1.00 97.12 89 GLU A N 1
ATOM 697 C CA . GLU A 1 89 ? 25.458 -0.854 -33.286 1.00 97.12 89 GLU A CA 1
ATOM 698 C C . GLU A 1 89 ? 26.845 -0.554 -32.712 1.00 97.12 89 GLU A C 1
ATOM 700 O O . GLU A 1 89 ? 27.079 0.574 -32.265 1.00 97.12 89 GLU A O 1
ATOM 705 N N . SER A 1 90 ? 27.726 -1.554 -32.653 1.00 95.62 90 SER A N 1
ATOM 706 C CA . SER A 1 90 ? 29.079 -1.405 -32.107 1.00 95.62 90 SER A CA 1
ATOM 707 C C . SER A 1 90 ? 30.162 -1.495 -33.169 1.00 95.62 90 SER A C 1
ATOM 709 O O . SER A 1 90 ? 29.960 -2.177 -34.164 1.00 95.62 90 SER A O 1
ATOM 711 N N . GLU A 1 91 ? 31.314 -0.902 -32.872 1.00 92.06 91 GLU A N 1
ATOM 712 C CA . GLU A 1 91 ? 32.552 -0.963 -33.652 1.00 92.06 91 GLU A CA 1
ATOM 713 C C . GLU A 1 91 ? 33.738 -1.265 -32.717 1.00 92.06 91 GLU A C 1
ATOM 715 O O . GLU A 1 91 ? 33.913 -0.586 -31.694 1.00 92.06 91 GLU A O 1
ATOM 720 N N . ASP A 1 92 ? 34.518 -2.299 -33.021 1.00 80.62 92 ASP A N 1
ATOM 721 C CA . ASP A 1 92 ? 35.523 -2.866 -32.130 1.00 80.62 92 ASP A CA 1
ATOM 722 C C . ASP A 1 92 ? 36.901 -2.185 -32.185 1.00 80.62 92 ASP A C 1
ATOM 724 O O . ASP A 1 92 ? 37.630 -2.258 -31.196 1.00 80.62 92 ASP A O 1
ATOM 728 N N . GLU A 1 93 ? 37.246 -1.414 -33.222 1.00 73.88 93 GLU A N 1
ATOM 729 C CA . GLU A 1 93 ? 38.548 -0.735 -33.286 1.00 73.88 93 GLU A CA 1
ATOM 730 C C . GLU A 1 93 ? 38.448 0.774 -33.611 1.00 73.88 93 GLU A C 1
ATOM 732 O O . GLU A 1 93 ? 38.131 1.165 -34.721 1.00 73.88 93 GLU A O 1
ATOM 737 N N . PRO A 1 94 ? 38.812 1.700 -32.705 1.00 62.47 94 PRO A N 1
ATOM 738 C CA . PRO A 1 94 ? 38.804 3.140 -33.010 1.00 62.47 94 PRO A CA 1
ATOM 739 C C . PRO A 1 94 ? 40.034 3.621 -33.820 1.00 62.47 94 PRO A C 1
ATOM 741 O O . PRO A 1 94 ? 40.269 4.826 -33.942 1.00 62.47 94 PRO A O 1
ATOM 744 N N . ALA A 1 95 ? 40.879 2.710 -34.323 1.00 62.97 95 ALA A N 1
ATOM 745 C CA . ALA A 1 95 ? 42.161 3.013 -34.973 1.00 62.97 95 ALA A CA 1
ATOM 746 C C . ALA A 1 95 ? 42.143 2.764 -36.497 1.00 62.97 95 ALA A C 1
ATOM 748 O O . ALA A 1 95 ? 41.156 2.310 -37.064 1.00 62.97 95 ALA A O 1
ATOM 749 N N . SER A 1 96 ? 43.259 3.059 -37.180 1.00 57.97 96 SER A N 1
ATOM 750 C CA . SER A 1 96 ? 43.430 3.067 -38.650 1.00 57.97 96 SER A CA 1
ATOM 751 C C . SER A 1 96 ? 43.253 1.717 -39.383 1.00 57.97 96 SER A C 1
ATOM 753 O O . SER A 1 96 ? 43.707 1.589 -40.520 1.00 57.97 96 SER A O 1
ATOM 755 N N . GLY A 1 97 ? 42.642 0.721 -38.740 1.00 61.88 97 GLY A N 1
ATOM 756 C CA . GLY A 1 97 ? 42.291 -0.595 -39.280 1.00 61.88 97 GLY A CA 1
ATOM 757 C C . GLY A 1 97 ? 40.790 -0.912 -39.271 1.00 61.88 97 GLY A C 1
ATOM 758 O O . GLY A 1 97 ? 40.417 -1.918 -39.864 1.00 61.88 97 GLY A O 1
ATOM 759 N N . SER A 1 98 ? 39.948 -0.063 -38.670 1.00 75.00 98 SER A N 1
ATOM 760 C CA . SER A 1 98 ? 38.492 -0.256 -38.642 1.00 75.00 98 SER A CA 1
ATOM 761 C C . SER A 1 98 ? 37.830 0.073 -39.976 1.00 75.00 98 SER A C 1
ATOM 763 O O . SER A 1 98 ? 38.160 1.070 -40.635 1.00 75.00 98 SER A O 1
ATOM 765 N N . ASP A 1 99 ? 36.868 -0.757 -40.368 1.00 81.81 99 ASP A N 1
ATOM 766 C CA . ASP A 1 99 ? 36.010 -0.524 -41.529 1.00 81.81 99 ASP A CA 1
ATOM 767 C C . ASP A 1 99 ? 34.877 0.483 -41.239 1.00 81.81 99 ASP A C 1
ATOM 769 O O . ASP A 1 99 ? 34.282 1.015 -42.182 1.00 81.81 99 ASP A O 1
ATOM 773 N N . ASN A 1 100 ? 34.693 0.865 -39.967 1.00 83.75 100 ASN A N 1
ATOM 774 C CA . ASN A 1 100 ? 33.785 1.902 -39.468 1.00 83.75 100 ASN A CA 1
ATOM 775 C C . ASN A 1 100 ? 32.324 1.677 -39.879 1.00 83.75 100 ASN A C 1
ATOM 777 O O . ASN A 1 100 ? 31.550 2.637 -40.041 1.00 83.75 100 ASN A O 1
ATOM 781 N N . ASP A 1 101 ? 31.928 0.425 -40.078 1.00 89.50 101 ASP A N 1
ATOM 782 C CA . ASP A 1 101 ? 30.585 0.091 -40.532 1.00 89.50 101 ASP A CA 1
ATOM 783 C C . ASP A 1 101 ? 29.609 -0.172 -39.365 1.00 89.50 101 ASP A C 1
ATOM 785 O O . ASP A 1 101 ? 28.390 -0.049 -39.559 1.00 89.50 101 ASP A O 1
ATOM 789 N N . PHE A 1 102 ? 30.134 -0.359 -38.143 1.00 93.06 102 PHE A N 1
ATOM 790 C CA . PHE A 1 102 ? 29.424 -0.675 -36.897 1.00 93.06 102 PHE A CA 1
ATOM 791 C C . PHE A 1 102 ? 28.508 -1.911 -36.999 1.00 93.06 102 PHE A C 1
ATOM 793 O O . PHE A 1 102 ? 27.426 -1.958 -36.394 1.00 93.06 102 PHE A O 1
ATOM 800 N N . ASN A 1 103 ? 28.889 -2.907 -37.795 1.00 93.19 103 ASN A N 1
ATOM 801 C CA . ASN A 1 103 ? 28.139 -4.157 -37.924 1.00 93.19 103 ASN A CA 1
ATOM 802 C C . ASN A 1 103 ? 28.641 -5.271 -36.973 1.00 93.19 103 ASN A C 1
ATOM 804 O O . ASN A 1 103 ? 28.018 -6.338 -36.887 1.00 93.19 103 ASN A O 1
ATOM 808 N N . ASP A 1 104 ? 29.707 -5.001 -36.213 1.00 93.62 104 ASP A N 1
ATOM 809 C CA . ASP A 1 104 ? 30.427 -5.969 -35.385 1.00 93.62 104 ASP A CA 1
ATOM 810 C C . ASP A 1 104 ? 29.543 -6.721 -34.393 1.00 93.62 104 ASP A C 1
ATOM 812 O O . ASP A 1 104 ? 29.648 -7.945 -34.237 1.00 93.62 104 ASP A O 1
ATOM 816 N N . LEU A 1 105 ? 28.653 -5.983 -33.729 1.00 96.69 105 LEU A N 1
ATOM 817 C CA . LEU A 1 105 ? 27.568 -6.514 -32.920 1.00 96.69 105 LEU A CA 1
ATOM 818 C C . LEU A 1 105 ? 26.402 -5.541 -32.943 1.00 96.69 105 LEU A C 1
ATOM 820 O O . LEU A 1 105 ? 26.505 -4.376 -32.556 1.00 96.69 105 LEU A O 1
ATOM 824 N N . ILE A 1 106 ? 25.254 -6.061 -33.362 1.00 97.94 106 ILE A N 1
ATOM 825 C CA . ILE A 1 106 ? 24.012 -5.305 -33.397 1.00 97.94 106 ILE A CA 1
ATOM 826 C C . ILE A 1 106 ? 23.078 -5.874 -32.338 1.00 97.94 106 ILE A C 1
ATOM 828 O O . ILE A 1 106 ? 22.683 -7.046 -32.381 1.00 97.94 106 ILE A O 1
ATOM 832 N N . VAL A 1 107 ? 22.708 -5.026 -31.383 1.00 98.19 107 VAL A N 1
ATOM 833 C CA . VAL A 1 107 ? 21.798 -5.352 -30.286 1.00 98.19 107 VAL A CA 1
ATOM 834 C C . VAL A 1 107 ? 20.499 -4.585 -30.478 1.00 98.19 107 VAL A C 1
ATOM 836 O O . VAL A 1 107 ? 20.460 -3.361 -30.396 1.00 98.19 107 VAL A O 1
ATOM 839 N N . LYS A 1 108 ? 19.403 -5.307 -30.695 1.00 98.25 108 LYS A N 1
ATOM 840 C CA . LYS A 1 108 ? 18.061 -4.732 -30.702 1.00 98.25 108 LYS A CA 1
ATOM 841 C C . LYS A 1 108 ? 17.626 -4.443 -29.268 1.00 98.25 108 LYS A C 1
ATOM 843 O O . LYS A 1 108 ? 17.557 -5.362 -28.450 1.00 98.25 108 LYS A O 1
ATOM 848 N N . ALA A 1 109 ? 17.285 -3.194 -28.983 1.00 97.69 109 ALA A N 1
ATOM 849 C CA . ALA A 1 109 ? 16.657 -2.774 -27.740 1.00 97.69 109 ALA A CA 1
ATOM 850 C C . ALA A 1 109 ? 15.143 -2.635 -27.936 1.00 97.69 109 ALA A C 1
ATOM 852 O O . ALA A 1 109 ? 14.682 -1.961 -28.857 1.00 97.69 109 ALA A O 1
ATOM 853 N N . GLU A 1 110 ? 14.359 -3.260 -27.060 1.00 96.00 110 GLU A N 1
ATOM 854 C CA . GLU A 1 110 ? 12.897 -3.225 -27.069 1.00 96.00 110 GLU A CA 1
ATOM 855 C C . GLU A 1 110 ? 12.389 -2.720 -25.716 1.00 96.00 110 GLU A C 1
ATOM 857 O O . GLU A 1 110 ? 12.673 -3.319 -24.677 1.00 96.00 110 GLU A O 1
ATOM 862 N N . LYS A 1 111 ? 11.634 -1.615 -25.698 1.00 93.25 111 LYS A N 1
ATOM 863 C CA . LYS A 1 111 ? 11.070 -1.096 -24.445 1.00 93.25 111 LYS A CA 1
ATOM 864 C C . LYS A 1 111 ? 10.048 -2.086 -23.891 1.00 93.25 111 LYS A C 1
ATOM 866 O O . LYS A 1 111 ? 9.169 -2.538 -24.628 1.00 93.25 111 LYS A O 1
ATOM 871 N N . VAL A 1 112 ? 10.147 -2.379 -22.594 1.00 92.06 112 VAL A N 1
ATOM 872 C CA . VAL A 1 112 ? 9.212 -3.252 -21.872 1.00 92.06 112 VAL A CA 1
ATOM 873 C C . VAL A 1 112 ? 8.313 -2.396 -20.991 1.00 92.06 112 VAL A C 1
ATOM 875 O O . VAL A 1 112 ? 8.807 -1.612 -20.179 1.00 92.06 112 VAL A O 1
ATOM 878 N N . GLY A 1 113 ? 7.001 -2.546 -21.163 1.00 90.50 113 GLY A N 1
ATOM 879 C CA . GLY A 1 113 ? 5.992 -1.843 -20.372 1.00 90.50 113 GLY A CA 1
ATOM 880 C C . GLY A 1 113 ? 5.853 -0.349 -20.698 1.00 90.50 113 GLY A C 1
ATOM 881 O O . GLY A 1 113 ? 6.832 0.380 -20.887 1.00 90.50 113 GLY A O 1
ATOM 882 N N . MET A 1 114 ? 4.602 0.105 -20.747 1.00 91.75 114 MET A N 1
ATOM 883 C CA . MET A 1 114 ? 4.221 1.520 -20.796 1.00 91.75 114 MET A CA 1
ATOM 884 C C . MET A 1 114 ? 3.837 2.053 -19.417 1.00 91.75 114 MET A C 1
ATOM 886 O O . MET A 1 114 ? 4.083 3.213 -19.105 1.00 91.75 114 MET A O 1
ATOM 890 N N . ILE A 1 115 ? 3.212 1.204 -18.603 1.00 92.88 115 ILE A N 1
ATOM 891 C CA . ILE A 1 115 ? 2.738 1.545 -17.266 1.00 92.88 115 ILE A CA 1
ATOM 892 C C . ILE A 1 115 ? 3.217 0.519 -16.249 1.00 92.88 115 ILE A C 1
ATOM 894 O O . ILE A 1 115 ? 3.386 -0.659 -16.568 1.00 92.88 115 ILE A O 1
ATOM 898 N N . GLU A 1 116 ? 3.372 0.969 -15.015 1.00 92.81 116 GLU A N 1
ATOM 899 C CA . GLU A 1 116 ? 3.605 0.119 -13.857 1.00 92.81 116 GLU A CA 1
ATOM 900 C C . GLU A 1 116 ? 2.667 0.523 -12.720 1.00 92.81 116 GLU A C 1
ATOM 902 O O . GLU A 1 116 ? 2.146 1.638 -12.680 1.00 92.81 116 GLU A O 1
ATOM 907 N N . VAL A 1 117 ? 2.427 -0.413 -11.808 1.00 93.69 117 VAL A N 1
ATOM 908 C CA . VAL A 1 117 ? 1.715 -0.170 -10.556 1.00 93.69 117 VAL A CA 1
ATOM 909 C C . VAL A 1 117 ? 2.721 -0.441 -9.434 1.00 93.69 117 VAL A C 1
ATOM 911 O O . VAL A 1 117 ? 2.849 -1.595 -9.019 1.00 93.69 117 VAL A O 1
ATOM 914 N N . PRO A 1 118 ? 3.486 0.571 -8.980 1.00 89.12 118 PRO A N 1
ATOM 915 C CA . PRO A 1 118 ? 4.646 0.356 -8.107 1.00 89.12 118 PRO A CA 1
ATOM 916 C C . PRO A 1 118 ? 4.261 -0.133 -6.704 1.00 89.12 118 PRO A C 1
ATOM 918 O O . PRO A 1 118 ? 5.043 -0.801 -6.032 1.00 89.12 118 PRO A O 1
ATOM 921 N N . PHE A 1 119 ? 3.029 0.147 -6.270 1.00 88.62 119 PHE A N 1
ATOM 922 C CA . PHE A 1 119 ? 2.505 -0.261 -4.969 1.00 88.62 119 PHE A CA 1
ATOM 923 C C . PHE A 1 119 ? 1.326 -1.211 -5.128 1.00 88.62 119 PHE A C 1
ATOM 925 O O . PHE A 1 119 ? 0.500 -1.050 -6.025 1.00 88.62 119 PHE A O 1
ATOM 932 N N . ARG A 1 120 ? 1.197 -2.175 -4.212 1.00 91.31 120 ARG A N 1
ATOM 933 C CA . ARG A 1 120 ? 0.030 -3.060 -4.172 1.00 91.31 120 ARG A CA 1
ATOM 934 C C . ARG A 1 120 ? -1.264 -2.224 -4.101 1.00 91.31 120 ARG A C 1
ATOM 936 O O . ARG A 1 120 ? -1.352 -1.359 -3.229 1.00 91.31 120 ARG A O 1
ATOM 943 N N . PRO A 1 121 ? -2.276 -2.498 -4.946 1.00 95.88 121 PRO A N 1
ATOM 944 C CA . PRO A 1 121 ? -3.572 -1.844 -4.818 1.00 95.88 121 PRO A CA 1
ATOM 945 C C . PRO A 1 121 ? -4.185 -2.056 -3.432 1.00 95.88 121 PRO A C 1
ATOM 947 O O . PRO A 1 121 ? -4.081 -3.148 -2.861 1.00 95.88 121 PRO A O 1
ATOM 950 N N . TYR A 1 122 ? -4.845 -1.025 -2.912 1.00 92.00 122 TYR A N 1
ATOM 951 C CA . TYR A 1 122 ? -5.318 -0.986 -1.529 1.00 92.00 122 TYR A CA 1
ATOM 952 C C . TYR A 1 122 ? -6.802 -0.631 -1.432 1.00 92.00 122 TYR A C 1
ATOM 954 O O . TYR A 1 122 ? -7.325 0.157 -2.217 1.00 92.00 122 TYR A O 1
ATOM 962 N N . ALA A 1 123 ? -7.487 -1.226 -0.458 1.00 88.31 123 ALA A N 1
ATOM 963 C CA . ALA A 1 123 ? -8.891 -0.958 -0.179 1.00 88.31 123 ALA A CA 1
ATOM 964 C C . ALA A 1 123 ? -9.084 0.335 0.630 1.00 88.31 123 ALA A C 1
ATOM 966 O O . ALA A 1 123 ? -8.369 0.590 1.600 1.00 88.31 123 ALA A O 1
ATOM 967 N N . LEU A 1 124 ? -10.103 1.107 0.266 1.00 82.88 124 LEU A N 1
ATOM 968 C CA . LEU A 1 124 ? -10.551 2.333 0.921 1.00 82.88 124 LEU A CA 1
ATOM 969 C C . LEU A 1 124 ? -12.037 2.211 1.241 1.00 82.88 124 LEU A C 1
ATOM 971 O O . LEU A 1 124 ? -12.833 1.768 0.403 1.00 82.88 124 LEU A O 1
ATOM 975 N N . ARG A 1 125 ? -12.423 2.624 2.448 1.00 79.12 125 ARG A N 1
ATOM 976 C CA . ARG A 1 125 ? -13.836 2.662 2.839 1.00 79.12 125 ARG A CA 1
ATOM 977 C C . ARG A 1 125 ? -14.577 3.710 2.016 1.00 79.12 125 ARG A C 1
ATOM 979 O O . ARG A 1 125 ? -14.115 4.838 1.891 1.00 79.12 125 ARG A O 1
ATOM 986 N N . MET A 1 126 ? -15.743 3.349 1.483 1.00 78.50 126 MET A N 1
ATOM 987 C CA . MET A 1 126 ? -16.500 4.242 0.600 1.00 78.50 126 MET A CA 1
ATOM 988 C C . MET A 1 126 ? -16.990 5.525 1.285 1.00 78.50 126 MET A C 1
ATOM 990 O O . MET A 1 126 ? -17.132 6.541 0.619 1.00 78.50 126 MET A O 1
ATOM 994 N N . ASN A 1 127 ? -17.251 5.481 2.592 1.00 74.62 127 ASN A N 1
ATOM 995 C CA . ASN A 1 127 ? -17.810 6.602 3.349 1.00 74.62 127 ASN A CA 1
ATOM 996 C C . ASN A 1 127 ? -16.751 7.560 3.914 1.00 74.62 127 ASN A C 1
ATOM 998 O O . ASN A 1 127 ? -17.025 8.745 4.047 1.00 74.62 127 ASN A O 1
ATOM 1002 N N . THR A 1 128 ? -15.564 7.063 4.271 1.00 75.62 128 THR A N 1
ATOM 1003 C CA . THR A 1 128 ? -14.520 7.879 4.917 1.00 75.62 128 THR A CA 1
ATOM 1004 C C . THR A 1 128 ? -13.271 8.066 4.067 1.00 75.62 128 THR A C 1
ATOM 1006 O O . THR A 1 128 ? -12.387 8.819 4.465 1.00 75.62 128 THR A O 1
ATOM 1009 N N . LEU A 1 129 ? -13.147 7.340 2.949 1.00 77.88 129 LEU A N 1
ATOM 1010 C CA . LEU A 1 129 ? -11.920 7.221 2.150 1.00 77.88 129 LEU A CA 1
ATOM 1011 C C . LEU A 1 129 ? -10.685 6.801 2.962 1.00 77.88 129 LEU A C 1
ATOM 1013 O O . LEU A 1 129 ? -9.559 6.881 2.481 1.00 77.88 129 LEU A O 1
ATOM 1017 N N . GLN A 1 130 ? -10.878 6.302 4.185 1.00 77.38 130 GLN A N 1
ATOM 1018 C CA . GLN A 1 130 ? -9.787 5.783 4.990 1.00 77.38 130 GLN A CA 1
ATOM 1019 C C . GLN A 1 130 ? -9.314 4.463 4.401 1.00 77.38 130 GLN A C 1
ATOM 1021 O O . GLN A 1 130 ? -10.115 3.571 4.088 1.00 77.38 130 GLN A O 1
ATOM 1026 N N . MET A 1 131 ? -7.996 4.343 4.272 1.00 78.31 131 MET A N 1
ATOM 1027 C CA . MET A 1 131 ? -7.358 3.111 3.841 1.00 78.31 131 MET A CA 1
ATOM 1028 C C . MET A 1 131 ? -7.636 2.022 4.874 1.00 78.31 131 MET A C 1
ATOM 1030 O O . MET A 1 131 ? -7.435 2.217 6.074 1.00 78.31 131 MET A O 1
ATOM 1034 N N . MET A 1 132 ? -8.094 0.862 4.407 1.00 78.19 132 MET A N 1
ATOM 1035 C CA . MET A 1 132 ? -8.151 -0.329 5.246 1.00 78.19 132 MET A CA 1
ATOM 1036 C C . MET A 1 132 ? -6.735 -0.660 5.732 1.00 78.19 132 MET A C 1
ATOM 1038 O O . MET A 1 132 ? -5.777 -0.424 4.991 1.00 78.19 132 MET A O 1
ATOM 1042 N N . PRO A 1 133 ? -6.552 -1.212 6.941 1.00 69.06 133 PRO A N 1
ATOM 1043 C CA . PRO A 1 133 ? -5.219 -1.568 7.409 1.00 69.06 133 PRO A CA 1
ATOM 1044 C C . PRO A 1 133 ? -4.509 -2.495 6.413 1.00 69.06 133 PRO A C 1
ATOM 1046 O O . PRO A 1 133 ? -5.076 -3.479 5.937 1.00 69.06 133 PRO A O 1
ATOM 1049 N N . ASP A 1 134 ? -3.286 -2.117 6.034 1.00 75.06 134 ASP A N 1
ATOM 1050 C CA . ASP A 1 134 ? -2.497 -2.778 4.982 1.00 75.06 134 ASP A CA 1
ATOM 1051 C C . ASP A 1 134 ? -3.227 -2.901 3.620 1.00 75.06 134 ASP A C 1
ATOM 1053 O O . ASP A 1 134 ? -2.921 -3.761 2.796 1.00 75.06 134 ASP A O 1
ATOM 1057 N N . GLY A 1 135 ? -4.243 -2.073 3.367 1.00 74.81 135 GLY A N 1
ATOM 1058 C CA . GLY A 1 135 ? -5.005 -2.056 2.120 1.00 74.81 135 GLY A CA 1
ATOM 1059 C C . GLY A 1 135 ? -5.785 -3.338 1.819 1.00 74.81 135 GLY A C 1
ATOM 1060 O O . GLY A 1 135 ? -6.088 -3.596 0.654 1.00 74.81 135 GLY A O 1
ATOM 1061 N N . VAL A 1 136 ? -6.065 -4.173 2.823 1.00 85.19 136 VAL A N 1
ATOM 1062 C CA . VAL A 1 136 ? -6.748 -5.465 2.645 1.00 85.19 136 VAL A CA 1
ATOM 1063 C C . VAL A 1 136 ? -8.246 -5.277 2.396 1.00 85.19 136 VAL A C 1
ATOM 1065 O O . VAL A 1 136 ? -8.904 -4.452 3.029 1.00 85.19 136 VAL A O 1
ATOM 1068 N N . PHE A 1 137 ? -8.798 -6.082 1.490 1.00 90.00 137 PHE A N 1
ATOM 1069 C CA . PHE A 1 137 ? -10.232 -6.141 1.218 1.00 90.00 137 PHE A CA 1
ATOM 1070 C C . PHE A 1 137 ? -10.890 -7.154 2.156 1.00 90.00 137 PHE A C 1
ATOM 1072 O O . PHE A 1 137 ? -10.585 -8.342 2.084 1.00 90.00 137 PHE A O 1
ATOM 1079 N N . GLU A 1 138 ? -11.819 -6.718 3.004 1.00 86.25 138 GLU A N 1
ATOM 1080 C CA . GLU A 1 138 ? -12.546 -7.610 3.910 1.00 86.25 138 GLU A CA 1
ATOM 1081 C C . GLU A 1 138 ? -13.913 -7.962 3.309 1.00 86.25 138 GLU A C 1
ATOM 1083 O O . GLU A 1 138 ? -14.808 -7.123 3.183 1.00 86.25 138 GLU A O 1
ATOM 1088 N N . ALA A 1 139 ? -14.077 -9.228 2.919 1.00 86.31 139 ALA A N 1
ATOM 1089 C CA . ALA A 1 139 ? -15.279 -9.722 2.257 1.00 86.31 139 ALA A CA 1
ATOM 1090 C C . ALA A 1 139 ? -16.552 -9.494 3.089 1.00 86.31 139 ALA A C 1
ATOM 1092 O O . ALA A 1 139 ? -17.619 -9.277 2.516 1.00 86.31 139 ALA A O 1
ATOM 1093 N N . ALA A 1 140 ? -16.460 -9.492 4.422 1.00 76.88 140 ALA A N 1
ATOM 1094 C CA . ALA A 1 140 ? -17.601 -9.232 5.298 1.00 76.88 140 ALA A CA 1
ATOM 1095 C C . ALA A 1 140 ? -18.182 -7.813 5.150 1.00 76.88 140 ALA A C 1
ATOM 1097 O O . ALA A 1 140 ? -19.378 -7.624 5.363 1.00 76.88 140 ALA A O 1
ATOM 1098 N N . LEU A 1 141 ? -17.365 -6.829 4.755 1.00 79.12 141 LEU A N 1
ATOM 1099 C CA . LEU A 1 141 ? -17.777 -5.424 4.631 1.00 79.12 141 LEU A CA 1
ATOM 1100 C C . LEU A 1 141 ? -18.277 -5.065 3.219 1.00 79.12 141 LEU A C 1
ATOM 1102 O O . LEU A 1 141 ? -18.897 -4.022 3.025 1.00 79.12 141 LEU A O 1
ATOM 1106 N N . GLY A 1 142 ? -18.064 -5.938 2.232 1.00 89.75 142 GLY A N 1
ATOM 1107 C CA . GLY A 1 142 ? -18.651 -5.803 0.900 1.00 89.75 142 GLY A CA 1
ATOM 1108 C C . GLY A 1 142 ? -17.870 -4.889 -0.044 1.00 89.75 142 GLY A C 1
ATOM 1109 O O . GLY A 1 142 ? -16.921 -5.350 -0.680 1.00 89.75 142 GLY A O 1
ATOM 1110 N N . THR A 1 143 ? -18.324 -3.646 -0.223 1.00 91.81 143 THR A N 1
ATOM 1111 C CA . THR A 1 143 ? -17.880 -2.762 -1.318 1.00 91.81 143 THR A CA 1
ATOM 1112 C C . THR A 1 143 ? -16.844 -1.735 -0.865 1.00 91.81 143 THR A C 1
ATOM 1114 O O . THR A 1 143 ? -16.976 -1.124 0.193 1.00 91.81 143 THR A O 1
ATOM 1117 N N . TYR A 1 144 ? -15.838 -1.513 -1.709 1.00 92.94 144 TYR A N 1
ATOM 1118 C CA . TYR A 1 144 ? -14.708 -0.616 -1.483 1.00 92.94 144 TYR A CA 1
ATOM 1119 C C . TYR A 1 144 ? -14.395 0.223 -2.719 1.00 92.94 144 TYR A C 1
ATOM 1121 O O . TYR A 1 144 ? -14.700 -0.176 -3.848 1.00 92.94 144 TYR A O 1
ATOM 1129 N N . TYR A 1 145 ? -13.673 1.323 -2.506 1.00 95.50 145 TYR A N 1
ATOM 1130 C CA . TYR A 1 145 ? -12.796 1.853 -3.546 1.00 95.50 145 TYR A CA 1
ATOM 1131 C C . TYR A 1 145 ? -11.441 1.148 -3.461 1.00 95.50 145 TYR A C 1
ATOM 1133 O O . TYR A 1 145 ? -10.878 0.984 -2.383 1.00 95.50 145 TYR A O 1
ATOM 1141 N N . MET A 1 146 ? -10.914 0.712 -4.596 1.00 97.50 146 MET A N 1
ATOM 1142 C CA . MET A 1 146 ? -9.556 0.209 -4.738 1.00 97.50 146 MET A CA 1
ATOM 1143 C C . MET A 1 146 ? -8.688 1.332 -5.291 1.00 97.50 146 MET A C 1
ATOM 1145 O O . MET A 1 146 ? -8.819 1.674 -6.467 1.00 97.50 146 MET A O 1
ATOM 1149 N N . GLY A 1 147 ? -7.811 1.878 -4.452 1.00 95.44 147 GLY A N 1
ATOM 1150 C CA . GLY A 1 147 ? -6.785 2.828 -4.865 1.00 95.44 147 GLY A CA 1
ATOM 1151 C C . GLY A 1 147 ? -5.655 2.120 -5.606 1.00 95.44 147 GLY A C 1
ATOM 1152 O O . GLY A 1 147 ? -5.154 1.083 -5.159 1.00 95.44 147 GLY A O 1
ATOM 1153 N N . VAL A 1 148 ? -5.263 2.675 -6.751 1.00 96.50 148 VAL A N 1
ATOM 1154 C CA . VAL A 1 148 ? -4.194 2.158 -7.610 1.00 96.50 148 VAL A CA 1
ATOM 1155 C C . VAL A 1 148 ? -3.301 3.318 -8.021 1.00 96.50 148 VAL A C 1
ATOM 1157 O O . VAL A 1 148 ? -3.771 4.271 -8.635 1.00 96.50 148 VAL A O 1
ATOM 1160 N N . CYS A 1 149 ? -2.012 3.238 -7.699 1.00 95.75 149 CYS A N 1
ATOM 1161 C CA . CYS A 1 149 ? -1.022 4.188 -8.197 1.00 95.75 149 CYS A CA 1
ATOM 1162 C C . CYS A 1 149 ? -0.506 3.698 -9.553 1.00 95.75 149 CYS A C 1
ATOM 1164 O O . CYS A 1 149 ? 0.020 2.591 -9.633 1.00 95.75 149 CYS A O 1
ATOM 1166 N N . ILE A 1 150 ? -0.680 4.491 -10.606 1.00 95.19 150 ILE A N 1
ATOM 1167 C CA . ILE A 1 150 ? -0.198 4.205 -11.959 1.00 95.19 150 ILE A CA 1
ATOM 1168 C C . ILE A 1 150 ? 1.012 5.086 -12.231 1.00 95.19 150 ILE A C 1
ATOM 1170 O O . ILE A 1 150 ? 0.911 6.304 -12.119 1.00 95.19 150 ILE A O 1
ATOM 1174 N N . GLN A 1 151 ? 2.123 4.482 -12.637 1.00 93.38 151 GLN A N 1
ATOM 1175 C CA . GLN A 1 151 ? 3.314 5.186 -13.097 1.00 93.38 151 GLN A CA 1
ATOM 1176 C C . GLN A 1 151 ? 3.471 5.032 -14.608 1.00 93.38 151 GLN A C 1
ATOM 1178 O O . GLN A 1 151 ? 3.333 3.926 -15.136 1.00 93.38 151 GLN A O 1
ATOM 1183 N N . ASN A 1 152 ? 3.804 6.118 -15.306 1.00 93.00 152 ASN A N 1
ATOM 1184 C CA . ASN A 1 152 ? 4.266 6.028 -16.689 1.00 93.00 152 ASN A CA 1
ATOM 1185 C C . ASN A 1 152 ? 5.737 5.581 -16.707 1.00 93.00 152 ASN A C 1
ATOM 1187 O O . ASN A 1 152 ? 6.632 6.379 -16.444 1.00 93.00 152 ASN A O 1
ATOM 1191 N N . VAL A 1 153 ? 5.993 4.317 -17.039 1.00 90.88 153 VAL A N 1
ATOM 1192 C CA . VAL A 1 153 ? 7.358 3.766 -17.182 1.00 90.88 153 VAL A CA 1
ATOM 1193 C C . VAL A 1 153 ? 7.810 3.702 -18.640 1.00 90.88 153 VAL A C 1
ATOM 1195 O O . VAL A 1 153 ? 8.821 3.071 -18.965 1.00 90.88 153 VAL A O 1
ATOM 1198 N N . TRP A 1 154 ? 7.047 4.322 -19.538 1.00 90.56 154 TRP A N 1
ATOM 1199 C CA . TRP A 1 154 ? 7.415 4.494 -20.933 1.00 90.56 154 TRP A CA 1
ATOM 1200 C C . TRP A 1 154 ? 8.471 5.597 -21.100 1.00 90.56 154 TRP A C 1
ATOM 1202 O O . TRP A 1 154 ? 8.786 6.320 -20.160 1.00 90.56 154 TRP A O 1
ATOM 1212 N N . THR A 1 155 ? 9.024 5.757 -22.306 1.00 88.44 155 THR A N 1
ATOM 1213 C CA . THR A 1 155 ? 9.935 6.879 -22.627 1.00 88.44 155 THR A CA 1
ATOM 1214 C C . THR A 1 155 ? 9.221 8.072 -23.259 1.00 88.44 155 THR A C 1
ATOM 1216 O O . THR A 1 155 ? 9.845 9.095 -23.536 1.00 88.44 155 THR A O 1
ATOM 1219 N N . LYS A 1 156 ? 7.909 7.962 -23.495 1.00 89.06 156 LYS A N 1
ATOM 1220 C CA . LYS A 1 156 ? 7.070 9.024 -24.059 1.00 89.06 156 LYS A CA 1
ATOM 1221 C C . LYS A 1 156 ? 5.938 9.369 -23.089 1.00 89.06 156 LYS A C 1
ATOM 1223 O O . LYS A 1 156 ? 5.504 8.504 -22.322 1.00 89.06 156 LYS A O 1
ATOM 1228 N N . PRO A 1 157 ? 5.442 10.616 -23.104 1.00 91.12 157 PRO A N 1
ATOM 1229 C CA . PRO A 1 157 ? 4.271 10.977 -22.319 1.00 91.12 157 PRO A CA 1
ATOM 1230 C C . PRO A 1 157 ? 3.045 10.177 -22.774 1.00 91.12 157 PRO A C 1
ATOM 1232 O O . PRO A 1 157 ? 2.836 9.958 -23.970 1.00 91.12 157 PRO A O 1
ATOM 1235 N N . LEU A 1 158 ? 2.214 9.774 -21.814 1.00 91.50 158 LEU A N 1
ATOM 1236 C CA . LEU A 1 158 ? 0.860 9.316 -22.109 1.00 91.50 158 LEU A CA 1
ATOM 1237 C C . LEU A 1 158 ? 0.014 10.532 -22.504 1.00 91.50 158 LEU A C 1
ATOM 1239 O O . LEU A 1 158 ? 0.165 11.615 -21.937 1.00 91.50 158 LEU A O 1
ATOM 1243 N N . SER A 1 159 ? -0.857 10.369 -23.497 1.00 89.69 159 SER A N 1
ATOM 1244 C CA . SER A 1 159 ? -1.704 11.449 -24.015 1.00 89.69 159 SER A CA 1
ATOM 1245 C C . SER A 1 159 ? -2.866 11.771 -23.078 1.00 89.69 159 SER A C 1
ATOM 1247 O O . SER A 1 159 ? -3.299 10.906 -22.318 1.00 89.69 159 SER A O 1
ATOM 1249 N N . ALA A 1 160 ? -3.463 12.954 -23.243 1.00 88.94 160 ALA A N 1
ATOM 1250 C CA . ALA A 1 160 ? -4.663 13.376 -22.518 1.00 88.94 160 ALA A CA 1
ATOM 1251 C C . ALA A 1 160 ? -5.839 12.385 -22.630 1.00 88.94 160 ALA A C 1
ATOM 1253 O O . ALA A 1 160 ? -6.559 12.183 -21.659 1.00 88.94 160 ALA A O 1
ATOM 1254 N N . ASP A 1 161 ? -5.975 11.706 -23.771 1.00 90.12 161 ASP A N 1
ATOM 1255 C CA . ASP A 1 161 ? -7.054 10.736 -24.016 1.00 90.12 161 ASP A CA 1
ATOM 1256 C C . ASP A 1 161 ? -6.730 9.314 -23.524 1.00 90.12 161 ASP A C 1
ATOM 1258 O O . ASP A 1 161 ? -7.422 8.353 -23.861 1.00 90.12 161 ASP A O 1
ATOM 1262 N N . SER A 1 162 ? -5.644 9.142 -22.763 1.00 92.88 162 SER A N 1
ATOM 1263 C CA . SER A 1 162 ? -5.290 7.833 -22.212 1.00 92.88 162 SER A CA 1
ATOM 1264 C C . SER A 1 162 ? -6.316 7.415 -21.165 1.00 92.88 162 SER A C 1
ATOM 1266 O O . SER A 1 162 ? -6.618 8.159 -20.230 1.00 92.88 162 SER A O 1
ATOM 1268 N N . LEU A 1 163 ? -6.815 6.193 -21.302 1.00 94.38 163 LEU A N 1
ATOM 1269 C CA . LEU A 1 163 ? -7.739 5.565 -20.372 1.00 94.38 163 LEU A CA 1
ATOM 1270 C C . LEU A 1 163 ? -7.066 4.356 -19.733 1.00 94.38 163 LEU A C 1
ATOM 1272 O O . LEU A 1 163 ? -6.304 3.635 -20.378 1.00 94.38 163 LEU A O 1
ATOM 1276 N N . ILE A 1 164 ? -7.383 4.097 -18.474 1.00 95.62 164 ILE A N 1
ATOM 1277 C CA . ILE A 1 164 ? -6.862 2.962 -17.718 1.00 95.62 164 ILE A CA 1
ATOM 1278 C C . ILE A 1 164 ? -8.029 2.129 -17.200 1.00 95.62 164 ILE A C 1
ATOM 1280 O O . ILE A 1 164 ? -9.034 2.647 -16.712 1.00 95.62 164 ILE A O 1
ATOM 1284 N N . GLY A 1 165 ? -7.923 0.815 -17.343 1.00 95.75 165 GLY A N 1
ATOM 1285 C CA . GLY A 1 165 ? -8.965 -0.109 -16.919 1.00 95.75 165 GLY A CA 1
ATOM 1286 C C . GLY A 1 165 ? -8.396 -1.440 -16.472 1.00 95.75 165 GLY A C 1
ATOM 1287 O O . GLY A 1 165 ? -7.217 -1.730 -16.658 1.00 95.75 165 GLY A O 1
ATOM 1288 N N . ILE A 1 166 ? -9.259 -2.272 -15.905 1.00 96.88 166 ILE A N 1
ATOM 1289 C CA . ILE A 1 166 ? -8.944 -3.669 -15.602 1.00 96.88 166 ILE A CA 1
ATOM 1290 C C . ILE A 1 166 ? -9.249 -4.493 -16.850 1.00 96.88 166 ILE A C 1
ATOM 1292 O O . ILE A 1 166 ? -10.310 -4.317 -17.462 1.00 96.88 166 ILE A O 1
ATOM 1296 N N . SER A 1 167 ? -8.322 -5.361 -17.254 1.00 94.81 167 SER A N 1
ATOM 1297 C CA . SER A 1 167 ? -8.486 -6.162 -18.468 1.00 94.81 167 SER A CA 1
ATOM 1298 C C . SER A 1 167 ? -9.653 -7.142 -18.365 1.00 94.81 167 SER A C 1
ATOM 1300 O O . SER A 1 167 ? -10.012 -7.594 -17.281 1.00 94.81 167 SER A O 1
ATOM 1302 N N . ASP A 1 168 ? -10.241 -7.510 -19.503 1.00 93.50 168 ASP A N 1
ATOM 1303 C CA . ASP A 1 168 ? -11.413 -8.395 -19.537 1.00 93.50 168 ASP A CA 1
ATOM 1304 C C . ASP A 1 168 ? -11.073 -9.793 -19.000 1.00 93.50 168 ASP A C 1
ATOM 1306 O O . ASP A 1 168 ? -11.849 -10.403 -18.266 1.00 93.50 168 ASP A O 1
ATOM 1310 N N . VAL A 1 169 ? -9.853 -10.263 -19.282 1.00 93.25 169 VAL A N 1
ATOM 1311 C CA . VAL A 1 169 ? -9.303 -11.501 -18.715 1.00 93.25 169 VAL A CA 1
ATOM 1312 C C . VAL A 1 169 ? -9.242 -11.404 -17.192 1.00 93.25 169 VAL A C 1
ATOM 1314 O O . VAL A 1 169 ? -9.722 -12.300 -16.497 1.00 93.25 169 VAL A O 1
ATOM 1317 N N . SER A 1 170 ? -8.709 -10.303 -16.658 1.00 96.25 170 SER A N 1
ATOM 1318 C CA . SER A 1 170 ? -8.622 -10.103 -15.214 1.00 96.25 170 SER A CA 1
ATOM 1319 C C . SER A 1 170 ? -9.995 -9.950 -14.560 1.00 96.25 170 SER A C 1
ATOM 1321 O O . SER A 1 170 ? -10.218 -10.551 -13.511 1.00 96.25 170 SER A O 1
ATOM 1323 N N . ARG A 1 171 ? -10.945 -9.252 -15.192 1.00 96.56 171 ARG A N 1
ATOM 1324 C CA . ARG A 1 171 ? -12.337 -9.149 -14.720 1.00 96.56 171 ARG A CA 1
ATOM 1325 C C . ARG A 1 171 ? -12.984 -10.525 -14.576 1.00 96.56 171 ARG A C 1
ATOM 1327 O O . ARG A 1 171 ? -13.582 -10.805 -13.540 1.00 96.56 171 ARG A O 1
ATOM 1334 N N . ASN A 1 172 ? -12.797 -11.410 -15.554 1.00 96.25 172 ASN A N 1
ATOM 1335 C CA . ASN A 1 172 ? -13.317 -12.779 -15.497 1.00 96.25 172 ASN A CA 1
ATOM 1336 C C . ASN A 1 172 ? -12.661 -13.608 -14.379 1.00 96.25 172 ASN A C 1
ATOM 1338 O O . ASN A 1 172 ? -13.352 -14.316 -13.643 1.00 96.25 172 ASN A O 1
ATOM 1342 N N . ILE A 1 173 ? -11.338 -13.497 -14.208 1.00 96.06 173 ILE A N 1
ATOM 1343 C CA . ILE A 1 173 ? -10.598 -14.184 -13.134 1.00 96.06 173 ILE A CA 1
ATOM 1344 C C . ILE A 1 173 ? -11.049 -13.692 -11.750 1.00 96.06 173 ILE A C 1
ATOM 1346 O O . ILE A 1 173 ? -11.256 -14.503 -10.840 1.00 96.06 173 ILE A O 1
ATOM 1350 N N . LEU A 1 174 ? -11.222 -12.379 -11.591 1.00 97.50 174 LEU A N 1
ATOM 1351 C CA . LEU A 1 174 ? -11.701 -11.754 -10.359 1.00 97.50 174 LEU A CA 1
ATOM 1352 C C . LEU A 1 174 ? -13.132 -12.198 -10.043 1.00 97.50 174 LEU A C 1
ATOM 1354 O O . LEU A 1 174 ? -13.387 -12.656 -8.926 1.00 97.50 174 LEU A O 1
ATOM 1358 N N . ALA A 1 175 ? -14.028 -12.184 -11.033 1.00 97.00 175 ALA A N 1
ATOM 1359 C CA . ALA A 1 175 ? -15.411 -12.624 -10.876 1.00 97.00 175 ALA A CA 1
ATOM 1360 C C . ALA A 1 175 ? -15.507 -14.104 -10.462 1.00 97.00 175 ALA A C 1
ATOM 1362 O O . ALA A 1 175 ? -16.250 -14.435 -9.539 1.00 97.00 175 ALA A O 1
ATOM 1363 N N . ALA A 1 176 ? -14.694 -14.990 -11.051 1.00 95.88 176 ALA A N 1
ATOM 1364 C CA . ALA A 1 176 ? -14.588 -16.395 -10.628 1.00 95.88 176 ALA A CA 1
ATOM 1365 C C . ALA A 1 176 ? -14.029 -16.554 -9.194 1.00 95.88 176 ALA A C 1
ATOM 1367 O O . ALA A 1 176 ? -14.303 -17.536 -8.488 1.00 95.88 176 ALA A O 1
ATOM 1368 N N . GLY A 1 177 ? -13.240 -15.573 -8.751 1.00 95.38 177 GLY A N 1
ATOM 1369 C CA . GLY A 1 177 ? -12.790 -15.398 -7.374 1.00 95.38 177 GLY A CA 1
ATOM 1370 C C . GLY A 1 177 ? -13.830 -14.776 -6.436 1.00 95.38 177 GLY A C 1
ATOM 1371 O O . GLY A 1 177 ? -13.575 -14.735 -5.233 1.00 95.38 177 GLY A O 1
ATOM 1372 N N . GLY A 1 178 ? -14.977 -14.327 -6.954 1.00 96.44 178 GLY A N 1
ATOM 1373 C CA . GLY A 1 178 ? -16.042 -13.643 -6.217 1.00 96.44 178 GLY A CA 1
ATOM 1374 C C . GLY A 1 178 ? -15.813 -12.143 -5.994 1.00 96.44 178 GLY A C 1
ATOM 1375 O O . GLY A 1 178 ? -16.544 -11.536 -5.214 1.00 96.44 178 GLY A O 1
ATOM 1376 N N . VAL A 1 179 ? -14.812 -11.555 -6.655 1.00 97.75 179 VAL A N 1
ATOM 1377 C CA . VAL A 1 179 ? -14.535 -10.113 -6.661 1.00 97.75 179 VAL A CA 1
ATOM 1378 C C . VAL A 1 179 ? -15.182 -9.501 -7.902 1.00 97.75 179 VAL A C 1
ATOM 1380 O O . VAL A 1 179 ? -14.853 -9.881 -9.024 1.00 97.75 179 VAL A O 1
ATOM 1383 N N . GLN A 1 180 ? -16.099 -8.557 -7.720 1.00 97.56 180 GLN A N 1
ATOM 1384 C CA . GLN A 1 180 ? -16.795 -7.889 -8.820 1.00 97.56 180 GLN A CA 1
ATOM 1385 C C . GLN A 1 180 ? -16.307 -6.451 -8.970 1.00 97.56 180 GLN A C 1
ATOM 1387 O O . GLN A 1 180 ? -16.260 -5.708 -7.993 1.00 97.56 180 GLN A O 1
ATOM 1392 N N . ILE A 1 181 ? -15.979 -6.049 -10.196 1.00 97.69 181 ILE A N 1
ATOM 1393 C CA . ILE A 1 181 ? -15.687 -4.651 -10.530 1.00 97.69 181 ILE A CA 1
ATOM 1394 C C . ILE A 1 181 ? -16.999 -3.965 -10.904 1.00 97.69 181 ILE A C 1
ATOM 1396 O O . ILE A 1 181 ? -17.754 -4.486 -11.724 1.00 97.69 181 ILE A O 1
ATOM 1400 N N . ILE A 1 182 ? -17.271 -2.819 -10.288 1.00 96.00 182 ILE A N 1
ATOM 1401 C CA . ILE A 1 182 ? -18.468 -2.017 -10.529 1.00 96.00 182 ILE A CA 1
ATOM 1402 C C . ILE A 1 182 ? -18.071 -0.824 -11.398 1.00 96.00 182 ILE A C 1
ATOM 1404 O O . ILE A 1 182 ? -17.307 0.039 -10.974 1.00 96.00 182 ILE A O 1
ATOM 1408 N N . ASP A 1 183 ? -18.615 -0.772 -12.611 1.00 94.94 183 ASP A N 1
ATOM 1409 C CA . ASP A 1 183 ? -18.342 0.305 -13.572 1.00 94.94 183 ASP A CA 1
ATOM 1410 C C . ASP A 1 183 ? -19.376 1.441 -13.500 1.00 94.94 183 ASP A C 1
ATOM 1412 O O . ASP A 1 183 ? -19.262 2.437 -14.207 1.00 94.94 183 ASP A O 1
ATOM 1416 N N . THR A 1 184 ? -20.399 1.310 -12.651 1.00 93.38 184 THR A N 1
ATOM 1417 C CA . THR A 1 184 ? -21.398 2.358 -12.423 1.00 93.38 184 THR A CA 1
ATOM 1418 C C . THR A 1 184 ? -20.927 3.313 -11.331 1.00 93.38 184 THR A C 1
ATOM 1420 O O . THR A 1 184 ? -20.726 2.901 -10.185 1.00 93.38 184 THR A O 1
ATOM 1423 N N . TRP A 1 185 ? -20.805 4.588 -11.696 1.00 92.69 185 TRP A N 1
ATOM 1424 C CA . TRP A 1 185 ? -20.353 5.679 -10.835 1.00 92.69 185 TRP A CA 1
ATOM 1425 C C . TRP A 1 185 ? -21.351 6.829 -10.881 1.00 92.69 185 TRP A C 1
ATOM 1427 O O . TRP A 1 185 ? -21.805 7.200 -11.967 1.00 92.69 185 TRP A O 1
ATOM 1437 N N . SER A 1 186 ? -21.678 7.406 -9.726 1.00 92.44 186 SER A N 1
ATOM 1438 C CA . SER A 1 186 ? -22.446 8.653 -9.697 1.00 92.44 186 SER A CA 1
ATOM 1439 C C . SER A 1 186 ? -21.562 9.850 -10.079 1.00 92.44 186 SER A C 1
ATOM 1441 O O . SER A 1 186 ? -20.330 9.765 -10.085 1.00 92.44 186 SER A O 1
ATOM 1443 N N . THR A 1 187 ? -22.186 10.976 -10.429 1.00 92.50 187 THR A N 1
ATOM 1444 C CA . THR A 1 187 ? -21.467 12.240 -10.660 1.00 92.50 187 THR A CA 1
ATOM 1445 C C . THR A 1 187 ? -20.760 12.704 -9.387 1.00 92.50 187 THR A C 1
ATOM 1447 O O . THR A 1 187 ? -19.595 13.075 -9.437 1.00 92.50 187 THR A O 1
ATOM 1450 N N . GLU A 1 188 ? -21.429 12.586 -8.240 1.00 89.56 188 GLU A N 1
ATOM 1451 C CA . GLU A 1 188 ? -20.882 12.944 -6.929 1.00 89.56 188 GLU A CA 1
ATOM 1452 C C . GLU A 1 188 ? -19.646 12.102 -6.571 1.00 89.56 188 GLU A C 1
ATOM 1454 O O . GLU A 1 188 ? -18.632 12.647 -6.151 1.00 89.56 188 GLU A O 1
ATOM 1459 N N . GLU A 1 189 ? -19.674 10.782 -6.805 1.00 87.31 189 GLU A N 1
ATOM 1460 C CA . GLU A 1 189 ? -18.516 9.910 -6.548 1.00 87.31 189 GLU A CA 1
ATOM 1461 C C . GLU A 1 189 ? -17.303 10.307 -7.411 1.00 87.31 189 GLU A C 1
ATOM 1463 O O . GLU A 1 189 ? -16.164 10.280 -6.943 1.00 87.31 189 GLU A O 1
ATOM 1468 N N . GLN A 1 190 ? -17.543 10.694 -8.667 1.00 90.44 190 GLN A N 1
ATOM 1469 C CA . GLN A 1 190 ? -16.504 11.177 -9.582 1.00 90.44 190 GLN A CA 1
ATOM 1470 C C . GLN A 1 190 ? -15.919 12.524 -9.136 1.00 90.44 190 GLN A C 1
ATOM 1472 O O . GLN A 1 190 ? -14.700 12.700 -9.160 1.00 90.44 190 GLN A O 1
ATOM 1477 N N . GLU A 1 191 ? -16.767 13.451 -8.685 1.00 87.62 191 GLU A N 1
ATOM 1478 C CA . GLU A 1 191 ? -16.352 14.758 -8.163 1.00 87.62 191 GLU A CA 1
ATOM 1479 C C . GLU A 1 191 ? -15.536 14.627 -6.872 1.00 87.62 191 GLU A C 1
ATOM 1481 O O . GLU A 1 191 ? -14.447 15.194 -6.786 1.00 87.62 191 GLU A O 1
ATOM 1486 N N . VAL A 1 192 ? -16.001 13.823 -5.908 1.00 84.94 192 VAL A N 1
ATOM 1487 C CA . VAL A 1 192 ? -15.322 13.597 -4.617 1.00 84.94 192 VAL A CA 1
ATOM 1488 C C . VAL A 1 192 ? -13.924 13.005 -4.802 1.00 84.94 192 VAL A C 1
ATOM 1490 O O . VAL A 1 192 ? -12.991 13.380 -4.095 1.00 84.94 192 VAL A O 1
ATOM 1493 N N . LEU A 1 193 ? -13.758 12.089 -5.757 1.00 87.44 193 LEU A N 1
ATOM 1494 C CA . LEU A 1 193 ? -12.466 11.459 -6.039 1.00 87.44 193 LEU A CA 1
ATOM 1495 C C . LEU A 1 193 ? -11.612 12.241 -7.045 1.00 87.44 193 LEU A C 1
ATOM 1497 O O . LEU A 1 193 ? -10.479 11.840 -7.314 1.00 87.44 193 LEU A O 1
ATOM 1501 N N . GLY A 1 194 ? -12.142 13.322 -7.625 1.00 91.12 194 GLY A N 1
ATOM 1502 C CA . GLY A 1 194 ? -11.458 14.103 -8.652 1.00 91.12 194 GLY A CA 1
ATOM 1503 C C . GLY A 1 194 ? -11.133 13.300 -9.916 1.00 91.12 194 GLY A C 1
ATOM 1504 O O . GLY A 1 194 ? -10.141 13.591 -10.586 1.00 91.12 194 GLY A O 1
ATOM 1505 N N . GLN A 1 195 ? -11.935 12.283 -10.248 1.00 93.38 195 GLN A N 1
ATOM 1506 C CA . GLN A 1 195 ? -11.705 11.408 -11.400 1.00 93.38 195 GLN A CA 1
ATOM 1507 C C . GLN A 1 195 ? -12.910 11.372 -12.336 1.00 93.38 195 GLN A C 1
ATOM 1509 O O . GLN A 1 195 ? -14.046 11.568 -11.922 1.00 93.38 195 GLN A O 1
ATOM 1514 N N . LYS A 1 196 ? -12.671 11.067 -13.613 1.00 94.12 196 LYS A N 1
ATOM 1515 C CA . LYS A 1 196 ? -13.734 10.886 -14.609 1.00 94.12 196 LYS A CA 1
ATOM 1516 C C . LYS A 1 196 ? -13.737 9.464 -15.137 1.00 94.12 196 LYS A C 1
ATOM 1518 O O . LYS A 1 196 ? -12.677 8.885 -15.380 1.00 94.12 196 LYS A O 1
ATOM 1523 N N . MET A 1 197 ? -14.933 8.937 -15.360 1.00 94.06 197 MET A N 1
ATOM 1524 C CA . MET A 1 197 ? -15.145 7.623 -15.953 1.00 94.06 197 MET A CA 1
ATOM 1525 C C . MET A 1 197 ? -15.550 7.749 -17.421 1.00 94.06 197 MET A C 1
ATOM 1527 O O . MET A 1 197 ? -16.354 8.604 -17.790 1.00 94.06 197 MET A O 1
ATOM 1531 N N . GLN A 1 198 ? -15.037 6.850 -18.256 1.00 92.94 198 GLN A N 1
ATOM 1532 C CA . GLN A 1 198 ? -15.470 6.653 -19.635 1.00 92.94 198 GLN A CA 1
ATOM 1533 C C . GLN A 1 198 ? -15.805 5.171 -19.835 1.00 92.94 198 GLN A C 1
ATOM 1535 O O . GLN A 1 198 ? -14.943 4.337 -20.123 1.00 92.94 198 GLN A O 1
ATOM 1540 N N . GLY A 1 199 ? -17.080 4.830 -19.634 1.00 90.69 199 GLY A N 1
ATOM 1541 C CA . GLY A 1 199 ? -17.517 3.437 -19.559 1.00 90.69 199 GLY A CA 1
ATOM 1542 C C . GLY A 1 199 ? -16.816 2.706 -18.410 1.00 90.69 199 GLY A C 1
ATOM 1543 O O . GLY A 1 199 ? -16.828 3.170 -17.276 1.00 90.69 199 GLY A O 1
ATOM 1544 N N . ALA A 1 200 ? -16.168 1.581 -18.715 1.00 92.31 200 ALA A N 1
ATOM 1545 C CA . ALA A 1 200 ? -15.461 0.738 -17.744 1.00 92.31 200 ALA A CA 1
ATOM 1546 C C . ALA A 1 200 ? -14.013 1.188 -17.435 1.00 92.31 200 ALA A C 1
ATOM 1548 O O . ALA A 1 200 ? -13.234 0.423 -16.853 1.00 92.31 200 ALA A O 1
ATOM 1549 N N . TYR A 1 201 ? -13.631 2.392 -17.871 1.00 95.06 201 TYR A N 1
ATOM 1550 C CA . TYR A 1 201 ? -12.273 2.924 -17.770 1.00 95.06 201 TYR A CA 1
ATOM 1551 C C . TYR A 1 201 ? -12.243 4.254 -17.021 1.00 95.06 201 TYR A C 1
ATOM 1553 O O . TYR A 1 201 ? -13.158 5.066 -17.151 1.00 95.06 201 TYR A O 1
ATOM 1561 N N . VAL A 1 202 ? -11.159 4.494 -16.289 1.00 95.81 202 VAL A N 1
ATOM 1562 C CA . VAL A 1 202 ? -10.845 5.793 -15.686 1.00 95.81 202 VAL A CA 1
ATOM 1563 C C . VAL A 1 202 ? -10.068 6.622 -16.708 1.00 95.81 202 VAL A C 1
ATOM 1565 O O . VAL A 1 202 ? -9.162 6.104 -17.369 1.00 95.81 202 VAL A O 1
ATOM 1568 N N . VAL A 1 203 ? -10.396 7.905 -16.841 1.00 94.38 203 VAL A N 1
ATOM 1569 C CA . VAL A 1 203 ? -9.612 8.845 -17.651 1.00 94.38 203 VAL A CA 1
ATOM 1570 C C . VAL A 1 203 ? -8.293 9.109 -16.930 1.00 94.38 203 VAL A C 1
ATOM 1572 O O . VAL A 1 203 ? -8.269 9.782 -15.901 1.00 94.38 203 VAL A O 1
ATOM 1575 N N . LEU A 1 204 ? -7.194 8.562 -17.456 1.00 92.81 204 LEU A N 1
ATOM 1576 C CA . LEU A 1 204 ? -5.872 8.733 -16.859 1.00 92.81 204 LEU A CA 1
ATOM 1577 C C . LEU A 1 204 ? -5.333 10.134 -17.129 1.00 92.81 204 LEU A C 1
ATOM 1579 O O . LEU A 1 204 ? -4.686 10.684 -16.249 1.00 92.81 204 LEU A O 1
ATOM 1583 N N . GLY A 1 205 ? -5.620 10.722 -18.293 1.00 88.81 205 GLY A N 1
ATOM 1584 C CA . GLY A 1 205 ? -5.090 12.029 -18.681 1.00 88.81 205 GLY A CA 1
ATOM 1585 C C . GLY A 1 205 ? -3.617 11.987 -19.096 1.00 88.81 205 GLY A C 1
ATOM 1586 O O . GLY A 1 205 ? -2.996 10.925 -19.159 1.00 88.81 205 GLY A O 1
ATOM 1587 N N . SER A 1 206 ? -3.049 13.167 -19.358 1.00 91.25 206 SER A N 1
ATOM 1588 C CA . SER A 1 206 ? -1.621 13.294 -19.653 1.00 91.25 206 SER A CA 1
ATOM 1589 C C . SER A 1 206 ? -0.793 12.901 -18.432 1.00 91.25 206 SER A C 1
ATOM 1591 O O . SER A 1 206 ? -1.096 13.349 -17.321 1.00 91.25 206 SER A O 1
ATOM 1593 N N . LEU A 1 207 ? 0.240 12.088 -18.655 1.00 93.31 207 LEU A N 1
ATOM 1594 C CA . LEU A 1 207 ? 1.162 11.618 -17.620 1.00 93.31 207 LEU A CA 1
ATOM 1595 C C . LEU A 1 207 ? 2.580 11.570 -18.203 1.00 93.31 207 LEU A C 1
ATOM 1597 O O . LEU A 1 207 ? 2.843 10.804 -19.141 1.00 93.31 207 LEU A O 1
ATOM 1601 N N . ALA A 1 208 ? 3.485 12.411 -17.702 1.00 93.81 208 ALA A N 1
ATOM 1602 C CA . ALA A 1 208 ? 4.865 12.469 -18.184 1.00 93.81 208 ALA A CA 1
ATOM 1603 C C . ALA A 1 208 ? 5.641 11.185 -17.825 1.00 93.81 208 ALA A C 1
ATOM 1605 O O . ALA A 1 208 ? 5.257 10.493 -16.881 1.00 93.81 208 ALA A O 1
ATOM 1606 N N . PRO A 1 209 ? 6.721 10.828 -18.551 1.00 91.19 209 PRO A N 1
ATOM 1607 C CA . PRO A 1 209 ? 7.588 9.719 -18.156 1.00 91.19 209 PRO A CA 1
ATOM 1608 C C . PRO A 1 209 ? 8.045 9.871 -16.704 1.00 91.19 209 PRO A C 1
ATOM 1610 O O . PRO A 1 209 ? 8.535 10.929 -16.314 1.00 91.19 209 PRO A O 1
ATOM 1613 N N . GLY A 1 210 ? 7.861 8.825 -15.904 1.00 89.25 210 GLY A N 1
ATOM 1614 C CA . GLY A 1 210 ? 8.190 8.822 -14.484 1.00 89.25 210 GLY A CA 1
ATOM 1615 C C . GLY A 1 210 ? 7.098 9.302 -13.538 1.00 89.25 210 GLY A C 1
ATOM 1616 O O . GLY A 1 210 ? 7.134 8.953 -12.357 1.00 89.25 210 GLY A O 1
ATOM 1617 N N . GLU A 1 211 ? 6.132 10.070 -14.039 1.00 92.06 211 GLU A N 1
ATOM 1618 C CA . GLU A 1 211 ? 5.054 10.634 -13.235 1.00 92.06 211 GLU A CA 1
ATOM 1619 C C . GLU A 1 211 ? 4.087 9.537 -12.773 1.00 92.06 211 GLU A C 1
ATOM 1621 O O . GLU A 1 211 ? 3.846 8.544 -13.471 1.00 92.06 211 GLU A O 1
ATOM 1626 N N . MET A 1 212 ? 3.529 9.737 -11.579 1.00 93.19 212 MET A N 1
ATOM 1627 C CA . MET A 1 212 ? 2.578 8.836 -10.944 1.00 93.19 212 MET A CA 1
ATOM 1628 C C . MET A 1 212 ? 1.224 9.509 -10.745 1.00 93.19 212 MET A C 1
ATOM 1630 O O . MET A 1 212 ? 1.146 10.699 -10.445 1.00 93.19 212 MET A O 1
ATOM 1634 N N . ARG A 1 213 ? 0.148 8.727 -10.844 1.00 93.44 213 ARG A N 1
ATOM 1635 C CA . ARG A 1 213 ? -1.214 9.170 -10.536 1.00 93.44 213 ARG A CA 1
ATOM 1636 C C . ARG A 1 213 ? -1.988 8.084 -9.810 1.00 93.44 213 ARG A C 1
ATOM 1638 O O . ARG A 1 213 ? -2.029 6.942 -10.262 1.00 93.44 213 ARG A O 1
ATOM 1645 N N . THR A 1 214 ? -2.647 8.454 -8.718 1.00 94.81 214 THR A N 1
ATOM 1646 C CA . THR A 1 214 ? -3.599 7.572 -8.040 1.00 94.81 214 THR A CA 1
ATOM 1647 C C . THR A 1 214 ? -4.955 7.655 -8.724 1.00 94.81 214 THR A C 1
ATOM 1649 O O . THR A 1 214 ? -5.457 8.744 -8.987 1.00 94.81 214 THR A O 1
ATOM 1652 N N . ILE A 1 215 ? -5.544 6.496 -8.988 1.00 95.19 215 ILE A N 1
ATOM 1653 C CA . ILE A 1 215 ? -6.895 6.339 -9.522 1.00 95.19 215 ILE A CA 1
ATOM 1654 C C . ILE A 1 215 ? -7.668 5.304 -8.706 1.00 95.19 215 ILE A C 1
ATOM 1656 O O . ILE A 1 215 ? -7.068 4.498 -7.986 1.00 95.19 215 ILE A O 1
ATOM 1660 N N . TYR A 1 216 ? -8.992 5.290 -8.852 1.00 96.88 216 TYR A N 1
ATOM 1661 C CA . TYR A 1 216 ? -9.859 4.431 -8.057 1.00 96.88 216 TYR A CA 1
ATOM 1662 C C . TYR A 1 216 ? -10.776 3.563 -8.920 1.00 96.88 216 TYR A C 1
ATOM 1664 O O . TYR A 1 216 ? -11.422 4.038 -9.854 1.00 96.88 216 TYR A O 1
ATOM 1672 N N . PHE A 1 217 ? -10.883 2.286 -8.552 1.00 97.44 217 PHE A N 1
ATOM 1673 C CA . PHE A 1 217 ? -11.894 1.361 -9.072 1.00 97.44 217 PHE A CA 1
ATOM 1674 C C . PHE A 1 217 ? -12.891 1.006 -7.974 1.00 97.44 217 PHE A C 1
ATOM 1676 O O . PHE A 1 217 ? -12.502 0.830 -6.824 1.00 97.44 217 PHE A O 1
ATOM 1683 N N . LYS A 1 218 ? -14.169 0.840 -8.308 1.00 96.25 218 LYS A N 1
ATOM 1684 C CA . LYS A 1 218 ? -15.181 0.389 -7.350 1.00 96.25 218 LYS A CA 1
ATOM 1685 C C . LYS A 1 218 ? -15.252 -1.131 -7.383 1.00 96.25 218 LYS A C 1
ATOM 1687 O O . LYS A 1 218 ? -15.398 -1.730 -8.450 1.00 96.25 218 LYS A O 1
ATOM 1692 N N . VAL A 1 219 ? -15.103 -1.764 -6.225 1.00 96.94 219 VAL A N 1
ATOM 1693 C CA . VAL A 1 219 ? -14.945 -3.219 -6.117 1.00 96.94 219 VAL A CA 1
ATOM 1694 C C . VAL A 1 219 ? -15.872 -3.762 -5.041 1.00 96.94 219 VAL A C 1
ATOM 1696 O O . VAL A 1 219 ? -15.852 -3.289 -3.910 1.00 96.94 219 VAL A O 1
ATOM 1699 N N . ASN A 1 220 ? -16.663 -4.779 -5.372 1.00 96.25 220 ASN A N 1
ATOM 1700 C CA . ASN A 1 220 ? -17.472 -5.531 -4.419 1.00 96.25 220 ASN A CA 1
ATOM 1701 C C . ASN A 1 220 ? -16.827 -6.890 -4.134 1.00 96.25 220 ASN A C 1
ATOM 1703 O O . ASN A 1 220 ? -16.690 -7.736 -5.021 1.00 96.25 220 ASN A O 1
ATOM 1707 N N . CYS A 1 221 ? -16.464 -7.096 -2.871 1.00 93.81 221 CYS A N 1
ATOM 1708 C CA . CYS A 1 221 ? -15.786 -8.285 -2.373 1.00 93.81 221 CYS A CA 1
ATOM 1709 C C . CYS A 1 221 ? -16.692 -9.187 -1.520 1.00 93.81 221 CYS A C 1
ATOM 1711 O O . CYS A 1 221 ? -16.200 -10.147 -0.932 1.00 93.81 221 CYS A O 1
ATOM 1713 N N . LYS A 1 222 ? -18.010 -8.943 -1.449 1.00 91.06 222 LYS A N 1
ATOM 1714 C CA . LYS A 1 222 ? -18.928 -9.689 -0.560 1.00 91.06 222 LYS A CA 1
ATOM 1715 C C . LYS A 1 222 ? -18.876 -11.208 -0.768 1.00 91.06 222 LYS A C 1
ATOM 1717 O O . LYS A 1 222 ? -18.856 -12.004 0.175 1.00 91.06 222 LYS A O 1
ATOM 1722 N N . SER A 1 223 ? -18.806 -11.621 -2.028 1.00 92.94 223 SER A N 1
ATOM 1723 C CA . SER A 1 223 ? -18.724 -13.030 -2.427 1.00 92.94 223 SER A CA 1
ATOM 1724 C C . SER A 1 223 ? -17.287 -13.512 -2.629 1.00 92.94 223 SER A C 1
ATOM 1726 O O . SER A 1 223 ? -17.077 -14.647 -3.060 1.00 92.94 223 SER A O 1
ATOM 1728 N N . ALA A 1 224 ? -16.290 -12.677 -2.330 1.00 94.56 224 ALA A N 1
ATOM 1729 C CA . ALA A 1 224 ? -14.906 -12.973 -2.641 1.00 94.56 224 ALA A CA 1
ATOM 1730 C C . ALA A 1 224 ? -14.356 -14.086 -1.747 1.00 94.56 224 ALA A C 1
ATOM 1732 O O . ALA A 1 224 ? -14.604 -14.142 -0.535 1.00 94.56 224 ALA A O 1
ATOM 1733 N N . LYS A 1 225 ? -13.596 -14.987 -2.371 1.00 94.06 225 LYS A N 1
ATOM 1734 C CA . LYS A 1 225 ? -12.854 -16.043 -1.682 1.00 94.06 225 LYS A CA 1
ATOM 1735 C C . LYS A 1 225 ? -11.653 -15.422 -0.954 1.00 94.06 225 LYS A C 1
ATOM 1737 O O . LYS A 1 225 ? -10.958 -14.612 -1.579 1.00 94.06 225 LYS A O 1
ATOM 1742 N N . PRO A 1 226 ? -11.376 -15.808 0.305 1.00 90.81 226 PRO A N 1
ATOM 1743 C CA . PRO A 1 226 ? -10.257 -15.275 1.076 1.00 90.81 226 PRO A CA 1
ATOM 1744 C C . PRO A 1 226 ? -8.931 -15.794 0.512 1.00 90.81 226 PRO A C 1
ATOM 1746 O O . PRO A 1 226 ? -8.525 -16.925 0.776 1.00 90.81 226 PRO A O 1
ATOM 1749 N N . ARG A 1 227 ? -8.291 -14.996 -0.345 1.00 91.38 227 ARG A N 1
ATOM 1750 C CA . ARG A 1 227 ? -6.998 -15.308 -0.959 1.00 91.38 227 ARG A CA 1
ATOM 1751 C C . ARG A 1 227 ? -6.373 -14.085 -1.626 1.00 91.38 227 ARG A C 1
ATOM 1753 O O . ARG A 1 227 ? -6.992 -13.030 -1.751 1.00 91.38 227 ARG A O 1
ATOM 1760 N N . LYS A 1 228 ? -5.165 -14.281 -2.147 1.00 93.19 228 LYS A N 1
ATOM 1761 C CA . LYS A 1 228 ? -4.551 -13.408 -3.147 1.00 93.19 228 LYS A CA 1
ATOM 1762 C C . LYS A 1 228 ? -5.285 -13.550 -4.486 1.00 93.19 228 LYS A C 1
ATOM 1764 O O . LYS A 1 228 ? -5.473 -14.668 -4.974 1.00 93.19 228 LYS A O 1
ATOM 1769 N N . HIS A 1 229 ? -5.696 -12.433 -5.080 1.00 94.81 229 HIS A N 1
ATOM 1770 C CA . HIS A 1 229 ? -6.268 -12.390 -6.429 1.00 94.81 229 HIS A CA 1
ATOM 1771 C C . HIS A 1 229 ? -5.386 -11.547 -7.338 1.00 94.81 229 HIS A C 1
ATOM 1773 O O . HIS A 1 229 ? -4.955 -10.463 -6.956 1.00 94.81 229 HIS A O 1
ATOM 1779 N N . ILE A 1 230 ? -5.124 -12.056 -8.537 1.00 95.94 230 ILE A N 1
ATOM 1780 C CA . ILE A 1 230 ? -4.316 -11.372 -9.543 1.00 95.94 230 ILE A CA 1
ATOM 1781 C C . ILE A 1 230 ? -5.206 -10.389 -10.301 1.00 95.94 230 ILE A C 1
ATOM 1783 O O . ILE A 1 230 ? -6.312 -10.740 -10.721 1.00 95.94 230 ILE A O 1
ATOM 1787 N N . ILE A 1 231 ? -4.704 -9.176 -10.487 1.00 97.38 231 ILE A N 1
ATOM 1788 C CA . ILE A 1 231 ? -5.356 -8.110 -11.230 1.00 97.38 231 ILE A CA 1
ATOM 1789 C C . ILE A 1 231 ? -4.437 -7.595 -12.337 1.00 97.38 231 ILE A C 1
ATOM 1791 O O . ILE A 1 231 ? -3.272 -7.311 -12.088 1.00 97.38 231 ILE A O 1
ATOM 1795 N N . GLU A 1 232 ? -4.954 -7.480 -13.557 1.00 97.50 232 GLU A N 1
ATOM 1796 C CA . GLU A 1 232 ? -4.230 -6.908 -14.697 1.00 97.50 232 GLU A CA 1
ATOM 1797 C C . GLU A 1 232 ? -4.857 -5.567 -15.074 1.00 97.50 232 GLU A C 1
ATOM 1799 O O . GLU A 1 232 ? -6.043 -5.486 -15.410 1.00 97.50 232 GLU A O 1
ATOM 1804 N N . PHE A 1 233 ? -4.039 -4.522 -15.050 1.00 97.06 233 PHE A N 1
ATOM 1805 C CA . PHE A 1 233 ? -4.389 -3.191 -15.521 1.00 97.06 233 PHE A CA 1
ATOM 1806 C C . PHE A 1 233 ? -3.920 -3.022 -16.962 1.00 97.06 233 PHE A C 1
ATOM 1808 O O . PHE A 1 233 ? -2.837 -3.484 -17.321 1.00 97.06 233 PHE A O 1
ATO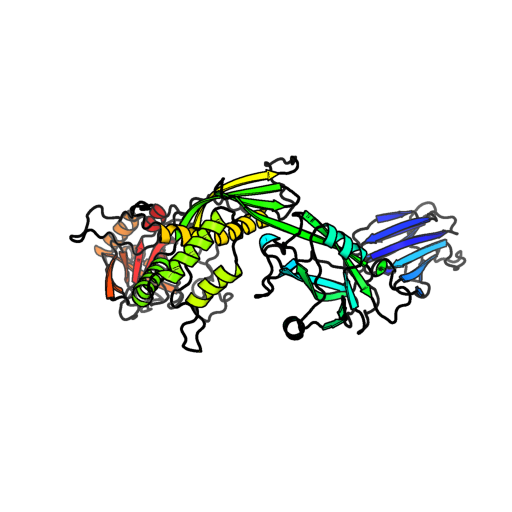M 1815 N N . LYS A 1 234 ? -4.727 -2.354 -17.788 1.00 94.56 234 LYS A N 1
ATOM 1816 C CA . LYS A 1 234 ? -4.420 -2.044 -19.187 1.00 94.56 234 LYS A CA 1
ATOM 1817 C C . LYS A 1 234 ? -4.619 -0.558 -19.470 1.00 94.56 234 LYS A C 1
ATOM 1819 O O . LYS A 1 234 ? -5.661 -0.007 -19.113 1.00 94.56 234 LYS A O 1
ATOM 1824 N N . VAL A 1 235 ? -3.649 0.064 -20.141 1.00 93.75 235 VAL A N 1
ATOM 1825 C CA . VAL A 1 235 ? -3.787 1.416 -20.702 1.00 93.75 235 VAL A CA 1
ATOM 1826 C C . VAL A 1 235 ? -4.220 1.345 -22.165 1.00 93.75 235 VAL A C 1
ATOM 1828 O O . VAL A 1 235 ? -3.625 0.637 -22.983 1.00 93.75 235 VAL A O 1
ATOM 1831 N N . ILE A 1 236 ? -5.259 2.095 -22.514 1.00 90.31 236 ILE A N 1
ATOM 1832 C CA . ILE A 1 236 ? -5.760 2.220 -23.882 1.00 90.31 236 ILE A CA 1
ATOM 1833 C C . ILE A 1 236 ? -5.812 3.690 -24.293 1.00 90.31 236 ILE A C 1
ATOM 1835 O O . ILE A 1 236 ? -5.953 4.581 -23.463 1.00 90.31 236 ILE A O 1
ATOM 1839 N N . ASN A 1 237 ? -5.712 3.931 -25.592 1.00 82.56 237 ASN A N 1
ATOM 1840 C CA . ASN A 1 237 ? -5.987 5.218 -26.214 1.00 82.56 237 ASN A CA 1
ATOM 1841 C C . ASN A 1 237 ? -6.577 4.923 -27.603 1.00 82.56 237 ASN A C 1
ATOM 1843 O O . ASN A 1 237 ? -6.074 4.045 -28.306 1.00 82.56 237 ASN A O 1
ATOM 1847 N N . THR A 1 238 ? -7.637 5.638 -27.981 1.00 66.19 238 THR A N 1
ATOM 1848 C CA . THR A 1 238 ? -8.323 5.530 -29.279 1.00 66.19 238 THR A CA 1
ATOM 1849 C C . THR A 1 238 ? -7.414 5.807 -30.478 1.00 66.19 238 THR A C 1
ATOM 1851 O O . THR A 1 238 ? -7.665 5.276 -31.556 1.00 66.19 238 THR A O 1
ATOM 1854 N N . ALA A 1 239 ? -6.348 6.590 -30.303 1.00 67.69 239 ALA A N 1
ATOM 1855 C CA . ALA A 1 239 ? -5.399 6.929 -31.363 1.00 67.69 239 ALA A CA 1
ATOM 1856 C C . ALA A 1 239 ? -4.318 5.859 -31.608 1.00 67.69 239 ALA A C 1
ATOM 1858 O O . ALA A 1 239 ? -3.560 5.969 -32.571 1.00 67.69 239 ALA A O 1
ATOM 1859 N N . MET A 1 240 ? -4.193 4.847 -30.740 1.00 70.88 240 MET A N 1
ATOM 1860 C CA . MET A 1 240 ? -3.095 3.887 -30.842 1.00 70.88 240 MET A CA 1
ATOM 1861 C C . MET A 1 240 ? -3.489 2.619 -31.629 1.00 70.88 240 MET A C 1
ATOM 1863 O O . MET A 1 240 ? -4.526 2.020 -31.342 1.00 70.88 240 MET A O 1
ATOM 1867 N N . PRO A 1 241 ? -2.654 2.160 -32.582 1.00 75.00 241 PRO A N 1
ATOM 1868 C CA . PRO A 1 241 ? -3.013 1.108 -33.542 1.00 75.00 241 PRO A CA 1
ATOM 1869 C C . PRO A 1 241 ? -3.045 -0.321 -32.965 1.00 75.00 241 PRO A C 1
ATOM 1871 O O . PRO A 1 241 ? -3.573 -1.225 -33.607 1.00 75.00 241 PRO A O 1
ATOM 1874 N N . ASP A 1 242 ? -2.491 -0.554 -31.771 1.00 81.94 242 ASP A N 1
ATOM 1875 C CA . ASP A 1 242 ? -2.250 -1.882 -31.184 1.00 81.94 242 ASP A CA 1
ATOM 1876 C C . ASP A 1 242 ? -2.890 -2.058 -29.783 1.00 81.94 242 ASP A C 1
ATOM 1878 O O . ASP A 1 242 ? -2.194 -2.322 -28.796 1.00 81.94 242 ASP A O 1
ATOM 1882 N N . PRO A 1 243 ? -4.225 -1.956 -29.643 1.00 74.44 243 PRO A N 1
ATOM 1883 C CA . PRO A 1 243 ? -4.906 -1.886 -28.341 1.00 74.44 243 PRO A CA 1
ATOM 1884 C C . PRO A 1 243 ? -4.689 -3.106 -27.427 1.00 74.44 243 PRO A C 1
ATOM 1886 O O . PRO A 1 243 ? -4.863 -3.005 -26.215 1.00 74.44 243 PRO A O 1
ATOM 1889 N N . ASN A 1 244 ? -4.291 -4.254 -27.983 1.00 81.38 244 ASN A N 1
ATOM 1890 C CA . ASN A 1 244 ? -4.113 -5.504 -27.241 1.00 81.38 244 ASN A CA 1
ATOM 1891 C C . ASN A 1 244 ? -2.659 -5.835 -26.882 1.00 81.38 244 ASN A C 1
ATOM 1893 O O . ASN A 1 244 ? -2.437 -6.861 -26.233 1.00 81.38 244 ASN A O 1
ATOM 1897 N N . HIS A 1 245 ? -1.694 -5.004 -27.281 1.00 87.12 245 HIS A N 1
ATOM 1898 C CA . HIS A 1 245 ? -0.272 -5.284 -27.098 1.00 87.12 245 HIS A CA 1
ATOM 1899 C C . HIS A 1 245 ? 0.115 -5.422 -25.614 1.00 87.12 245 HIS A C 1
ATOM 1901 O O . HIS A 1 245 ? -0.388 -4.696 -24.754 1.00 87.12 245 HIS A O 1
ATOM 1907 N N . LEU A 1 246 ? 1.016 -6.359 -25.301 1.00 86.69 246 LEU A N 1
ATOM 1908 C CA . LEU A 1 246 ? 1.363 -6.713 -23.917 1.00 86.69 246 LEU A CA 1
ATOM 1909 C C . LEU A 1 246 ? 2.043 -5.570 -23.152 1.00 86.69 246 LEU A C 1
ATOM 1911 O O . LEU A 1 246 ? 1.821 -5.442 -21.954 1.00 86.69 246 LEU A O 1
ATOM 1915 N N . ASN A 1 247 ? 2.775 -4.677 -23.830 1.00 89.06 247 ASN A N 1
ATOM 1916 C CA . ASN A 1 247 ? 3.389 -3.507 -23.179 1.00 89.06 247 ASN A CA 1
ATOM 1917 C C . ASN A 1 247 ? 2.380 -2.551 -22.534 1.00 89.06 247 ASN A C 1
ATOM 1919 O O . ASN A 1 247 ? 2.755 -1.745 -21.688 1.00 89.06 247 ASN A O 1
ATOM 1923 N N . ARG A 1 248 ? 1.102 -2.626 -22.908 1.00 91.00 248 ARG A N 1
ATOM 1924 C CA . ARG A 1 248 ? 0.038 -1.800 -22.325 1.00 91.00 248 ARG A CA 1
ATOM 1925 C C . ARG A 1 248 ? -0.440 -2.309 -20.973 1.00 91.00 248 ARG A C 1
ATOM 1927 O O . ARG A 1 248 ? -1.337 -1.703 -20.389 1.00 91.00 248 ARG A O 1
ATOM 1934 N N . ARG A 1 249 ? 0.072 -3.455 -20.529 1.00 93.75 249 ARG A N 1
ATOM 1935 C CA . ARG A 1 249 ? -0.474 -4.212 -19.414 1.00 93.75 249 ARG A CA 1
ATOM 1936 C C . ARG A 1 249 ? 0.529 -4.289 -18.284 1.00 93.75 249 ARG A C 1
ATOM 1938 O O . ARG A 1 249 ? 1.729 -4.408 -18.505 1.00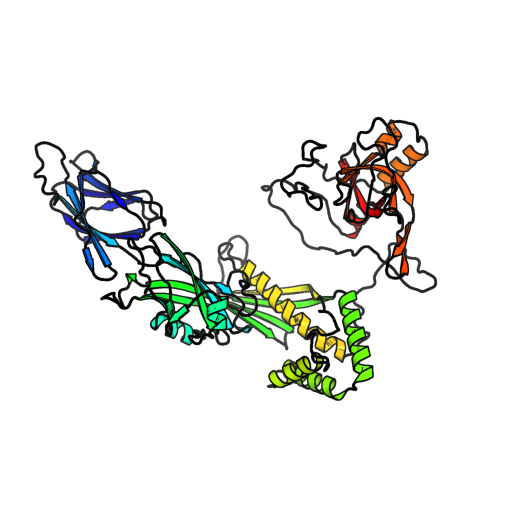 93.75 249 ARG A O 1
ATOM 1945 N N . THR A 1 250 ? 0.011 -4.272 -17.070 1.00 94.69 250 THR A N 1
ATOM 1946 C CA . THR A 1 250 ? 0.784 -4.552 -15.867 1.00 94.69 250 THR A CA 1
ATOM 1947 C C . THR A 1 250 ? -0.079 -5.335 -14.894 1.00 94.69 250 THR A C 1
ATOM 1949 O O . THR A 1 250 ? -1.303 -5.194 -14.880 1.00 94.69 250 THR A O 1
ATOM 1952 N N . THR A 1 251 ? 0.548 -6.209 -14.116 1.00 95.62 251 THR A N 1
ATOM 1953 C CA . THR A 1 251 ? -0.157 -7.142 -13.239 1.00 95.62 251 THR A CA 1
ATOM 1954 C C . THR A 1 251 ? 0.223 -6.882 -11.795 1.00 95.62 251 THR A C 1
ATOM 1956 O O . THR A 1 251 ? 1.393 -6.695 -11.480 1.00 95.62 251 THR A O 1
ATOM 1959 N N . GLN A 1 252 ? -0.767 -6.919 -10.912 1.00 95.62 252 GLN A N 1
ATOM 1960 C CA . GLN A 1 252 ? -0.586 -6.838 -9.473 1.00 95.62 252 GLN A CA 1
ATOM 1961 C C . GLN A 1 252 ? -1.459 -7.850 -8.739 1.00 95.62 252 GLN A C 1
ATOM 1963 O O . GLN A 1 252 ? -2.197 -8.627 -9.343 1.00 95.62 252 GLN A O 1
ATOM 1968 N N . THR A 1 253 ? -1.355 -7.870 -7.413 1.00 94.50 253 THR A N 1
ATOM 1969 C CA . THR A 1 253 ? -2.151 -8.757 -6.561 1.00 94.50 253 THR A CA 1
ATOM 1970 C C . THR A 1 253 ? -2.914 -7.966 -5.509 1.00 94.50 253 THR A C 1
ATOM 1972 O O . THR A 1 253 ? -2.322 -7.141 -4.825 1.00 94.50 253 THR A O 1
ATOM 1975 N N . ILE A 1 254 ? -4.198 -8.264 -5.315 1.00 94.44 254 ILE A N 1
ATOM 1976 C CA . ILE A 1 254 ? -4.991 -7.774 -4.180 1.00 94.44 254 ILE A CA 1
ATOM 1977 C C . ILE A 1 254 ? -5.209 -8.876 -3.153 1.00 94.44 254 ILE A C 1
ATOM 1979 O O . ILE A 1 254 ? -5.283 -10.060 -3.496 1.00 94.44 254 ILE A O 1
ATOM 1983 N N . PHE A 1 255 ? -5.296 -8.492 -1.883 1.00 91.44 255 PHE A N 1
ATOM 1984 C CA . PHE A 1 255 ? -5.463 -9.429 -0.774 1.00 91.44 255 PHE A CA 1
ATOM 1985 C C . PHE A 1 255 ? -6.883 -9.321 -0.241 1.00 91.44 255 PHE A C 1
ATOM 1987 O O . PHE A 1 255 ? -7.319 -8.237 0.142 1.00 91.44 255 PHE A O 1
ATOM 1994 N N . VAL A 1 256 ? -7.586 -10.450 -0.226 1.00 91.19 256 VAL A N 1
ATOM 1995 C CA . VAL A 1 256 ? -8.939 -10.545 0.314 1.00 91.19 256 VAL A CA 1
ATOM 1996 C C . VAL A 1 256 ? -8.919 -11.421 1.560 1.00 91.19 256 VAL A C 1
ATOM 1998 O O . VAL A 1 256 ? -8.459 -12.565 1.498 1.00 91.19 256 VAL A O 1
ATOM 2001 N N . THR A 1 257 ? -9.459 -10.905 2.658 1.00 88.00 257 THR A N 1
ATOM 2002 C CA . THR A 1 257 ? -9.769 -11.662 3.877 1.00 88.00 257 THR A CA 1
ATOM 2003 C C . THR A 1 257 ? -11.269 -11.864 4.011 1.00 88.00 257 THR A C 1
ATOM 2005 O O . THR A 1 257 ? -12.069 -11.222 3.325 1.00 88.00 257 THR A O 1
ATOM 2008 N N . ARG A 1 258 ? -11.658 -12.792 4.882 1.00 86.31 258 ARG A N 1
ATOM 2009 C CA . ARG A 1 258 ? -13.050 -12.982 5.273 1.00 86.31 258 ARG A CA 1
ATOM 2010 C C . ARG A 1 258 ? -13.133 -13.168 6.768 1.00 86.31 258 ARG A C 1
ATOM 2012 O O . ARG A 1 258 ? -12.596 -14.145 7.268 1.00 86.31 258 ARG A O 1
ATOM 2019 N N . SER A 1 259 ? -13.879 -12.305 7.432 1.00 81.44 259 SER A N 1
ATOM 2020 C CA . SER A 1 259 ? -14.169 -12.390 8.855 1.00 81.44 259 SER A CA 1
ATOM 2021 C C . SER A 1 259 ? -15.622 -12.813 9.085 1.00 81.44 259 SER A C 1
ATOM 2023 O O . SER A 1 259 ? -16.528 -12.451 8.337 1.00 81.44 259 SER A O 1
ATOM 2025 N N . SER A 1 260 ? -15.854 -13.640 10.096 1.00 79.38 260 SER A N 1
ATOM 2026 C CA . SER A 1 260 ? -17.164 -14.196 10.440 1.00 79.38 260 SER A CA 1
ATOM 2027 C C . SER A 1 260 ? -17.242 -14.480 11.936 1.00 79.38 260 SER A C 1
ATOM 2029 O O . SER A 1 260 ? -16.215 -14.546 12.608 1.00 79.38 260 SER A O 1
ATOM 2031 N N . PHE A 1 261 ? -18.450 -14.656 12.466 1.00 78.56 261 PHE A N 1
ATOM 2032 C CA . PHE A 1 261 ? -18.671 -15.063 13.851 1.00 78.56 261 PHE A CA 1
ATOM 2033 C C . PHE A 1 261 ? -19.365 -16.422 13.890 1.00 78.56 261 PHE A C 1
ATOM 2035 O O . PHE A 1 261 ? -20.393 -16.628 13.245 1.00 78.56 261 PHE A O 1
ATOM 2042 N N . ASN A 1 262 ? -18.799 -17.356 14.646 1.00 77.56 262 ASN A N 1
ATOM 2043 C CA . ASN A 1 262 ? -19.385 -18.656 14.910 1.00 77.56 262 ASN A CA 1
ATOM 2044 C C . ASN A 1 262 ? -20.139 -18.605 16.243 1.00 77.56 262 ASN A C 1
ATOM 2046 O O . ASN A 1 262 ? -19.532 -18.656 17.313 1.00 77.56 262 ASN A O 1
ATOM 2050 N N . ALA A 1 263 ? -21.470 -18.550 16.171 1.00 72.62 263 ALA A N 1
ATOM 2051 C CA . ALA A 1 263 ? -22.337 -18.469 17.346 1.00 72.62 263 ALA A CA 1
ATOM 2052 C C . ALA A 1 263 ? -22.229 -19.691 18.279 1.00 72.62 263 ALA A C 1
ATOM 2054 O O . ALA A 1 263 ? -22.394 -19.555 19.489 1.00 72.62 263 ALA A O 1
ATOM 2055 N N . VAL A 1 264 ? -21.905 -20.875 17.742 1.00 78.12 264 VAL A N 1
ATOM 2056 C CA . VAL A 1 264 ? -21.795 -22.115 18.528 1.00 78.12 264 VAL A CA 1
ATOM 2057 C C . VAL A 1 264 ? -20.537 -22.098 19.391 1.00 78.12 264 VAL A C 1
ATOM 2059 O O . VAL A 1 264 ? -20.593 -22.378 20.586 1.00 78.12 264 VAL A O 1
ATOM 2062 N N . THR A 1 265 ? -19.388 -21.756 18.804 1.00 78.06 265 THR A N 1
ATOM 2063 C CA . THR A 1 265 ? -18.114 -21.719 19.543 1.00 78.06 265 THR A CA 1
ATOM 2064 C C . THR A 1 265 ? -17.888 -20.393 20.275 1.00 78.06 265 THR A C 1
ATOM 2066 O O . THR A 1 265 ? -17.028 -20.316 21.165 1.00 78.06 265 THR A O 1
ATOM 2069 N N . LYS A 1 266 ? -18.693 -19.374 19.938 1.00 75.06 266 LYS A N 1
ATOM 2070 C CA . LYS A 1 266 ? -18.509 -17.961 20.296 1.00 75.06 266 LYS A CA 1
ATOM 2071 C C . LYS A 1 266 ? -17.142 -17.435 19.851 1.00 75.06 266 LYS A C 1
ATOM 2073 O O . LYS A 1 266 ? -16.524 -16.627 20.537 1.00 75.06 266 LYS A O 1
ATOM 2078 N N . GLU A 1 267 ? -16.648 -17.947 18.727 1.00 76.19 267 GLU A N 1
ATOM 2079 C CA . GLU A 1 267 ? -15.380 -17.530 18.141 1.00 76.19 267 GLU A CA 1
ATOM 2080 C C . GLU A 1 267 ? -15.645 -16.687 16.907 1.00 76.19 267 GLU A C 1
ATOM 2082 O O . GLU A 1 267 ? -16.399 -17.060 16.009 1.00 76.19 267 GLU A O 1
ATOM 2087 N N . PHE A 1 268 ? -14.943 -15.580 16.815 1.00 74.56 268 PHE A N 1
ATOM 2088 C CA . PHE A 1 268 ? -14.714 -14.934 15.555 1.00 74.56 268 PHE A CA 1
ATOM 2089 C C . PHE A 1 268 ? -13.657 -15.683 14.759 1.00 74.56 268 PHE A C 1
ATOM 2091 O O . PHE A 1 268 ? -12.632 -16.103 15.291 1.00 74.56 268 PHE A O 1
ATOM 2098 N N . VAL A 1 269 ? -13.906 -15.845 13.470 1.00 80.25 269 VAL A N 1
ATOM 2099 C CA . VAL A 1 269 ? -13.025 -16.551 12.552 1.00 80.25 269 VAL A CA 1
ATOM 2100 C C . VAL A 1 269 ? -12.709 -15.623 11.410 1.00 80.25 269 VAL A C 1
ATOM 2102 O O . VAL A 1 269 ? -13.622 -15.138 10.743 1.00 80.25 269 VAL A O 1
ATOM 2105 N N . SER A 1 270 ? -11.427 -15.414 11.161 1.00 80.69 270 SER A N 1
ATOM 2106 C CA . SER A 1 270 ? -10.985 -14.739 9.960 1.00 80.69 270 SER A CA 1
ATOM 2107 C C . SER A 1 270 ? -10.041 -15.589 9.149 1.00 80.69 270 SER A C 1
ATOM 2109 O O . SER A 1 270 ? -9.174 -16.276 9.684 1.00 80.69 270 SER A O 1
ATOM 2111 N N . GLU A 1 271 ? -10.229 -15.549 7.843 1.00 84.56 271 GLU A N 1
ATOM 2112 C CA . GLU A 1 271 ? -9.610 -16.451 6.893 1.00 84.56 271 GLU A CA 1
ATOM 2113 C C . GLU A 1 271 ? -8.875 -15.660 5.806 1.00 84.56 271 GLU A C 1
ATOM 2115 O O . GLU A 1 271 ? -9.348 -14.622 5.331 1.00 84.56 271 GLU A O 1
ATOM 2120 N N . CYS A 1 272 ? -7.723 -16.182 5.385 1.00 84.75 272 CYS A N 1
ATOM 2121 C CA . CYS A 1 272 ? -6.936 -15.710 4.245 1.00 84.75 272 CYS A CA 1
ATOM 2122 C C . CYS A 1 272 ? -6.362 -16.906 3.454 1.00 84.75 272 CYS A C 1
ATOM 2124 O O . CYS A 1 272 ? -6.609 -18.067 3.792 1.00 84.75 272 CYS A O 1
ATOM 2126 N N . ASP A 1 273 ? -5.548 -16.655 2.420 1.00 80.38 273 ASP A N 1
ATOM 2127 C CA . ASP A 1 273 ? -4.888 -17.727 1.649 1.00 80.38 273 ASP A CA 1
ATOM 2128 C C . ASP A 1 273 ? -3.966 -18.602 2.510 1.00 80.38 273 ASP A C 1
ATOM 2130 O O . ASP A 1 273 ? -3.748 -19.780 2.206 1.00 80.38 273 ASP A O 1
ATOM 2134 N N . ARG A 1 274 ? -3.409 -18.037 3.583 1.00 77.69 274 ARG A N 1
ATOM 2135 C CA . ARG A 1 274 ? -2.391 -18.686 4.417 1.00 77.69 274 ARG A CA 1
ATOM 2136 C C . ARG A 1 274 ? -2.947 -19.467 5.599 1.00 77.69 274 ARG A C 1
ATOM 2138 O O . ARG A 1 274 ? -2.245 -20.346 6.104 1.00 77.69 274 ARG A O 1
ATOM 2145 N N . GLY A 1 275 ? -4.169 -19.187 6.036 1.00 79.19 275 GLY A N 1
ATOM 2146 C CA . GLY A 1 275 ? -4.735 -19.836 7.208 1.00 79.19 275 GLY A CA 1
ATOM 2147 C C . GLY A 1 275 ? -5.959 -19.131 7.760 1.00 79.19 275 GLY A C 1
ATOM 2148 O O . GLY A 1 275 ? -6.587 -18.303 7.099 1.00 79.19 275 GLY A O 1
ATOM 2149 N N . ARG A 1 276 ? -6.291 -19.500 8.994 1.00 83.44 276 ARG A N 1
ATOM 2150 C CA . ARG A 1 276 ? -7.445 -19.009 9.734 1.00 83.44 276 ARG A CA 1
ATOM 2151 C C . ARG A 1 276 ? -7.019 -18.579 11.129 1.00 83.44 276 ARG A C 1
ATOM 2153 O O . ARG A 1 276 ? -6.369 -19.350 11.835 1.00 83.44 276 ARG A O 1
ATOM 2160 N N . LEU A 1 277 ? -7.388 -17.368 11.515 1.00 77.31 277 LEU A N 1
ATOM 2161 C CA . LEU A 1 277 ? -7.309 -16.877 12.881 1.00 77.31 277 LEU A CA 1
ATOM 2162 C C . LEU A 1 277 ? -8.670 -17.086 13.531 1.00 77.31 277 LEU A C 1
ATOM 2164 O O . LEU A 1 277 ? -9.686 -16.647 13.003 1.00 77.31 277 LEU A O 1
ATOM 2168 N N . PHE A 1 278 ? -8.674 -17.731 14.684 1.00 79.38 278 PHE A N 1
ATOM 2169 C CA . PHE A 1 278 ? -9.841 -17.819 15.540 1.00 79.38 278 PHE A CA 1
ATOM 2170 C C . PHE A 1 278 ? -9.577 -16.971 16.767 1.00 79.38 278 PHE A C 1
ATOM 2172 O O . PHE A 1 278 ? -8.473 -16.994 17.313 1.00 79.38 278 PHE A O 1
ATOM 2179 N N . LEU A 1 279 ? -10.595 -16.246 17.188 1.00 71.62 279 LEU A N 1
ATOM 2180 C CA . LEU A 1 279 ? -10.550 -15.341 18.310 1.00 71.62 279 LEU A CA 1
ATOM 2181 C C . LEU A 1 279 ? -11.802 -15.535 19.140 1.00 71.62 279 LEU A C 1
ATOM 2183 O O . LEU A 1 279 ? -12.912 -15.447 18.625 1.00 71.62 279 LEU A O 1
ATOM 2187 N N . LYS A 1 280 ? -11.632 -15.762 20.432 1.00 74.94 280 LYS A N 1
ATOM 2188 C CA . LYS A 1 280 ? -12.726 -15.846 21.385 1.00 74.94 280 LYS A CA 1
ATOM 2189 C C . LYS A 1 280 ? -12.595 -14.714 22.373 1.00 74.94 280 LYS A C 1
ATOM 2191 O O . LYS A 1 280 ? -11.628 -14.662 23.126 1.00 74.94 280 LYS A O 1
ATOM 2196 N N . LEU A 1 281 ? -13.586 -13.839 22.395 1.00 62.78 281 LEU A N 1
ATOM 2197 C CA . LEU A 1 281 ? -13.638 -12.818 23.424 1.00 62.78 281 LEU A CA 1
ATOM 2198 C C . LEU A 1 281 ? -14.040 -13.427 24.752 1.00 62.78 281 LEU A C 1
ATOM 2200 O O . LEU A 1 281 ? -14.959 -14.247 24.820 1.00 62.78 281 LEU A O 1
ATOM 2204 N N . ARG A 1 282 ? -13.308 -13.040 25.792 1.00 67.62 282 ARG A N 1
ATOM 2205 C CA . ARG A 1 282 ? -13.574 -13.437 27.172 1.00 67.62 282 ARG A CA 1
ATOM 2206 C C . ARG A 1 282 ? -14.090 -12.262 27.970 1.00 67.62 282 ARG A C 1
ATOM 2208 O O . ARG A 1 282 ? -15.089 -12.416 28.659 1.00 67.62 282 ARG A O 1
ATOM 2215 N N . GLU A 1 283 ? -13.442 -11.113 27.828 1.00 57.12 283 GLU A N 1
ATOM 2216 C CA . GLU A 1 283 ? -13.766 -9.921 28.599 1.00 57.12 283 GLU A CA 1
ATOM 2217 C C . GLU A 1 283 ? -13.689 -8.677 27.718 1.00 57.12 283 GLU A C 1
ATOM 2219 O O . GLU A 1 283 ? -12.804 -8.537 26.866 1.00 57.12 283 GLU A O 1
ATOM 2224 N N . VAL A 1 284 ? -14.641 -7.779 27.948 1.00 47.41 284 VAL A N 1
ATOM 2225 C CA . VAL A 1 284 ? -14.728 -6.460 27.337 1.00 47.41 284 VAL A CA 1
ATOM 2226 C C . VAL A 1 284 ? -14.957 -5.465 28.467 1.00 47.41 284 VAL A C 1
ATOM 2228 O O . VAL A 1 284 ? -15.896 -5.598 29.244 1.00 47.41 284 VAL A O 1
ATOM 2231 N N . THR A 1 285 ? -14.076 -4.485 28.582 1.00 48.81 285 THR A N 1
ATOM 2232 C CA . THR A 1 285 ? -14.225 -3.335 29.463 1.00 48.81 285 THR A CA 1
ATOM 2233 C C . THR A 1 285 ? -14.996 -2.251 28.739 1.00 48.81 285 THR A C 1
ATOM 2235 O O . THR A 1 285 ? -14.672 -1.887 27.614 1.00 48.81 285 THR A O 1
ATOM 2238 N N . VAL A 1 286 ? -16.006 -1.712 29.402 1.00 45.69 286 VAL A N 1
ATOM 2239 C CA . VAL A 1 286 ? -16.830 -0.634 28.868 1.00 45.69 286 VAL A CA 1
ATOM 2240 C C . VAL A 1 286 ? -16.521 0.640 29.634 1.00 45.69 286 VAL A C 1
ATOM 2242 O O . VAL A 1 286 ? -16.358 0.612 30.856 1.00 45.69 286 VAL A O 1
ATOM 2245 N N . GLU A 1 287 ? -16.437 1.761 28.929 1.00 48.66 287 GLU A N 1
ATOM 2246 C CA . GLU A 1 287 ? -16.361 3.063 29.571 1.00 48.66 287 GLU A CA 1
ATOM 2247 C C . GLU A 1 287 ? -17.665 3.327 30.343 1.00 48.66 287 GLU A C 1
ATOM 2249 O O . GLU A 1 287 ? -18.751 3.460 29.775 1.00 48.66 287 GLU A O 1
ATOM 2254 N N . TYR A 1 288 ? -17.550 3.372 31.669 1.00 49.44 288 TYR A N 1
ATOM 2255 C CA . TYR A 1 288 ? -18.692 3.391 32.580 1.00 49.44 288 TYR A CA 1
ATOM 2256 C C . TYR A 1 288 ? -19.582 4.634 32.414 1.00 49.44 288 TYR A C 1
ATOM 2258 O O . TYR A 1 288 ? -20.804 4.529 32.483 1.00 49.44 288 TYR A O 1
ATOM 2266 N N . SER A 1 289 ? -18.989 5.798 32.136 1.00 54.38 289 SER A N 1
ATOM 2267 C CA . SER A 1 289 ? -19.694 7.058 31.844 1.00 54.38 289 SER A CA 1
ATOM 2268 C C . SER A 1 289 ? -20.595 6.933 30.611 1.00 54.38 289 SER A C 1
ATOM 2270 O O . SER A 1 289 ? -21.779 7.275 30.666 1.00 54.38 289 SER A O 1
ATOM 2272 N N . SER A 1 290 ? -20.056 6.392 29.519 1.00 50.78 290 SER A N 1
ATOM 2273 C CA . SER A 1 290 ? -20.780 6.160 28.268 1.00 50.78 290 SER A CA 1
ATOM 2274 C C . SER A 1 290 ? -21.886 5.121 28.453 1.00 50.78 290 SER A C 1
ATOM 2276 O O . SER A 1 290 ? -23.025 5.360 28.049 1.00 50.78 290 SER A O 1
ATOM 2278 N N . LEU A 1 291 ? -21.614 4.033 29.183 1.00 49.75 291 LEU A N 1
ATOM 2279 C CA . LEU A 1 291 ? -22.630 3.035 29.527 1.00 49.75 291 LEU A CA 1
ATOM 2280 C C . LEU A 1 291 ? -23.763 3.619 30.385 1.00 49.75 291 LEU A C 1
ATOM 2282 O O . LEU A 1 291 ? -24.930 3.393 30.077 1.00 49.75 291 LEU A O 1
ATOM 2286 N N . ILE A 1 292 ? -23.458 4.401 31.429 1.00 55.41 292 ILE A N 1
ATOM 2287 C CA . ILE A 1 292 ? -24.484 5.055 32.259 1.00 55.41 292 ILE A CA 1
ATOM 2288 C C . ILE A 1 292 ? -25.339 5.997 31.420 1.00 55.41 292 ILE A C 1
ATOM 2290 O O . ILE A 1 292 ? -26.560 6.001 31.569 1.00 55.41 292 ILE A O 1
ATOM 2294 N N . ASN A 1 293 ? -24.719 6.800 30.556 1.00 55.56 293 ASN A N 1
ATOM 2295 C CA . ASN A 1 293 ? -25.443 7.752 29.722 1.00 55.56 293 ASN A CA 1
ATOM 2296 C C . ASN A 1 293 ? -26.405 7.032 28.773 1.00 55.56 293 ASN A C 1
ATOM 2298 O O . ASN A 1 293 ? -27.564 7.439 28.674 1.00 55.56 293 ASN A O 1
ATOM 2302 N N . VAL A 1 294 ? -25.968 5.935 28.147 1.00 52.84 294 VAL A N 1
ATOM 2303 C CA . VAL A 1 294 ? -26.835 5.128 27.281 1.00 52.84 294 VAL A CA 1
ATOM 2304 C C . VAL A 1 294 ? -27.925 4.416 28.074 1.00 52.84 294 VAL A C 1
ATOM 2306 O O . VAL A 1 294 ? -29.087 4.468 27.681 1.00 52.84 294 VAL A O 1
ATOM 2309 N N . VAL A 1 295 ? -27.609 3.834 29.232 1.00 52.25 295 VAL A N 1
ATOM 2310 C CA . VAL A 1 295 ? -28.602 3.173 30.096 1.00 52.25 295 VAL A CA 1
ATOM 2311 C C . VAL A 1 295 ? -29.637 4.169 30.631 1.00 52.25 295 VAL A C 1
ATOM 2313 O O . VAL A 1 295 ? -30.826 3.852 30.669 1.00 52.25 295 VAL A O 1
ATOM 2316 N N . ARG A 1 296 ? -29.226 5.380 31.025 1.00 56.44 296 ARG A N 1
ATOM 2317 C CA . ARG A 1 296 ? -30.132 6.456 31.462 1.00 56.44 296 ARG A CA 1
ATOM 2318 C C . ARG A 1 296 ? -31.054 6.882 30.322 1.00 56.44 296 ARG A C 1
ATOM 2320 O O . ARG A 1 296 ? -32.266 6.887 30.499 1.00 56.44 296 ARG A O 1
ATOM 2327 N N . CYS A 1 297 ? -30.481 7.145 29.153 1.00 53.03 297 CYS A N 1
ATOM 2328 C CA . CYS A 1 297 ? -31.203 7.539 27.947 1.00 53.03 297 CYS A CA 1
ATOM 2329 C C . CYS A 1 297 ? -32.212 6.460 27.506 1.00 53.03 297 CYS A C 1
ATOM 2331 O O . CYS A 1 297 ? -33.380 6.756 27.258 1.00 53.03 297 CYS A O 1
ATOM 2333 N N . ALA A 1 298 ? -31.812 5.184 27.522 1.00 51.94 298 ALA A N 1
ATOM 2334 C CA . ALA A 1 298 ? -32.693 4.054 27.233 1.00 51.94 298 ALA A CA 1
ATOM 2335 C C . ALA A 1 298 ? -33.848 3.940 28.244 1.00 51.94 298 ALA A C 1
ATOM 2337 O O . ALA A 1 298 ? -34.990 3.699 27.856 1.00 51.94 298 ALA A O 1
ATOM 2338 N N . ARG A 1 299 ? -33.585 4.159 29.541 1.00 54.28 299 ARG A N 1
ATOM 2339 C CA . ARG A 1 299 ? -34.620 4.161 30.593 1.00 54.28 299 ARG A CA 1
ATOM 2340 C C . ARG A 1 299 ? -35.607 5.319 30.436 1.00 54.28 299 ARG A C 1
ATOM 2342 O O . ARG A 1 299 ? -36.809 5.104 30.579 1.00 54.28 299 ARG A O 1
ATOM 2349 N N . GLU A 1 300 ? -35.120 6.515 30.119 1.00 56.88 300 GLU A N 1
ATOM 2350 C CA . GLU A 1 300 ? -35.946 7.703 29.863 1.00 56.88 300 GLU A CA 1
ATOM 2351 C C . GLU A 1 300 ? -36.833 7.509 28.626 1.00 56.88 300 GLU A C 1
ATOM 2353 O O . GLU A 1 300 ? -38.029 7.801 28.668 1.00 56.88 300 GLU A O 1
ATOM 2358 N N . HIS A 1 301 ? -36.291 6.918 27.561 1.00 52.53 301 HIS A N 1
ATOM 2359 C CA . HIS A 1 301 ? -37.045 6.628 26.343 1.00 52.53 301 HIS A CA 1
ATOM 2360 C C . HIS A 1 301 ? -38.093 5.521 26.551 1.00 52.53 301 HIS A C 1
ATOM 2362 O O . HIS A 1 301 ? -39.226 5.632 26.067 1.00 52.53 301 HIS A O 1
ATOM 2368 N N . ARG A 1 302 ? -37.747 4.477 27.322 1.00 49.81 302 ARG A N 1
ATOM 2369 C CA . ARG A 1 302 ? -38.657 3.384 27.707 1.00 49.81 302 ARG A CA 1
ATOM 2370 C C . ARG A 1 302 ? -39.832 3.882 28.547 1.00 49.81 302 ARG A C 1
ATOM 2372 O O . ARG A 1 302 ? -40.953 3.412 28.363 1.00 49.81 302 ARG A O 1
ATOM 2379 N N . ALA A 1 303 ? -39.596 4.856 29.426 1.00 54.97 303 ALA A N 1
ATOM 2380 C CA . ALA A 1 303 ? -40.645 5.489 30.221 1.00 54.97 303 ALA A CA 1
ATOM 2381 C C . ALA A 1 303 ? -41.626 6.325 29.374 1.00 54.97 303 ALA A C 1
ATOM 2383 O O . ALA A 1 303 ? -42.768 6.512 29.789 1.00 54.97 303 ALA A O 1
ATOM 2384 N N . GLN A 1 304 ? -41.205 6.810 28.200 1.00 53.34 304 GLN A N 1
ATOM 2385 C CA . GLN A 1 304 ? -42.001 7.710 27.359 1.00 53.34 304 GLN A CA 1
ATOM 2386 C C . GLN A 1 304 ? -42.807 7.004 26.252 1.00 53.34 304 GLN A C 1
ATOM 2388 O O . GLN A 1 304 ? -43.893 7.477 25.929 1.00 53.34 304 GLN A O 1
ATOM 2393 N N . HIS A 1 305 ? -42.326 5.889 25.681 1.00 52.66 305 HIS A N 1
ATOM 2394 C CA . HIS A 1 305 ? -42.887 5.350 24.423 1.00 52.66 305 HIS A CA 1
ATOM 2395 C C . HIS A 1 305 ? -43.453 3.918 24.482 1.00 52.66 305 HIS A C 1
ATOM 2397 O O . HIS A 1 305 ? -44.141 3.501 23.550 1.00 52.66 305 HIS A O 1
ATOM 2403 N N . GLY A 1 306 ? -43.240 3.173 25.572 1.00 52.53 306 GLY A N 1
ATOM 2404 C CA . GLY A 1 306 ? -43.736 1.798 25.704 1.00 52.53 306 GLY A CA 1
ATOM 2405 C C . GLY A 1 306 ? -43.050 0.763 24.789 1.00 52.53 306 GLY A C 1
ATOM 2406 O O . GLY A 1 306 ? -42.361 1.083 23.827 1.00 52.53 306 GLY A O 1
ATOM 2407 N N . ASP A 1 307 ? -43.257 -0.514 25.127 1.00 53.09 307 ASP A N 1
ATOM 2408 C CA . ASP A 1 307 ? -42.482 -1.710 24.733 1.00 53.09 307 ASP A CA 1
ATOM 2409 C C . ASP A 1 307 ? -42.684 -2.351 23.308 1.00 53.09 307 ASP A C 1
ATOM 2411 O O . ASP A 1 307 ? -42.093 -3.403 23.064 1.00 53.09 307 ASP A O 1
ATOM 2415 N N . PRO A 1 308 ? -43.475 -1.863 22.315 1.00 56.22 308 PRO A N 1
ATOM 2416 C CA . PRO A 1 308 ? -43.704 -2.651 21.082 1.00 56.22 308 PRO A CA 1
ATOM 2417 C C . PRO A 1 308 ? -42.496 -2.767 20.136 1.00 56.22 308 PRO A C 1
ATOM 2419 O O . PRO A 1 308 ? -42.264 -3.819 19.540 1.00 56.22 308 PRO A O 1
ATOM 2422 N N . ILE A 1 309 ? -41.736 -1.682 19.970 1.00 54.69 309 ILE A N 1
ATOM 2423 C CA . ILE A 1 309 ? -40.642 -1.586 18.986 1.00 54.69 309 ILE A CA 1
ATOM 2424 C C . ILE A 1 309 ? -39.382 -2.293 19.507 1.00 54.69 309 ILE A C 1
ATOM 2426 O O . ILE A 1 309 ? -38.699 -2.983 18.750 1.00 54.69 309 ILE A O 1
ATOM 2430 N N . GLU A 1 310 ? -39.118 -2.193 20.814 1.00 54.38 310 GLU A N 1
ATOM 2431 C CA . GLU A 1 310 ? -37.996 -2.857 21.488 1.00 54.38 310 GLU A CA 1
ATOM 2432 C C . GLU A 1 310 ? -38.130 -4.386 21.426 1.00 54.38 310 GLU A C 1
ATOM 2434 O O . GLU A 1 310 ? -37.183 -5.073 21.039 1.00 54.38 310 GLU A O 1
ATOM 2439 N N . ASN A 1 311 ? -39.322 -4.924 21.709 1.00 57.78 311 ASN A N 1
ATOM 2440 C CA . ASN A 1 311 ? -39.583 -6.362 21.598 1.00 57.78 311 ASN A CA 1
ATOM 2441 C C . ASN A 1 311 ? -39.448 -6.862 20.155 1.00 57.78 311 ASN A C 1
ATOM 2443 O O . ASN A 1 311 ? -38.914 -7.944 19.922 1.00 57.78 311 ASN A O 1
ATOM 2447 N N . ARG A 1 312 ? -39.837 -6.050 19.165 1.00 59.78 312 ARG A N 1
ATOM 2448 C CA . ARG A 1 312 ? -39.699 -6.418 17.753 1.00 59.78 312 ARG A CA 1
ATOM 2449 C C . ARG A 1 312 ? -38.241 -6.435 17.286 1.00 59.78 312 ARG A C 1
ATOM 2451 O O . ARG A 1 312 ? -37.840 -7.370 16.595 1.00 59.78 312 ARG A O 1
ATOM 2458 N N . ALA A 1 313 ? -37.437 -5.449 17.687 1.00 52.66 313 ALA A N 1
ATOM 2459 C CA . ALA A 1 313 ? -35.999 -5.442 17.414 1.00 52.66 313 ALA A CA 1
ATOM 2460 C C . ALA A 1 313 ? -35.289 -6.610 18.121 1.00 52.66 313 ALA A C 1
ATOM 2462 O O . ALA A 1 313 ? -34.440 -7.274 17.522 1.00 52.66 313 ALA A O 1
ATOM 2463 N N . ARG A 1 314 ? -35.694 -6.913 19.362 1.00 52.44 314 ARG A N 1
ATOM 2464 C CA . ARG A 1 314 ? -35.208 -8.052 20.153 1.00 52.44 314 ARG A CA 1
ATOM 2465 C C . ARG A 1 314 ? -35.492 -9.389 19.472 1.00 52.44 314 ARG A C 1
ATOM 2467 O O . ARG A 1 314 ? -34.573 -10.192 19.335 1.00 52.44 314 ARG A O 1
ATOM 2474 N N . ASP A 1 315 ? -36.707 -9.598 18.975 1.00 58.53 315 ASP A N 1
ATOM 2475 C CA . ASP A 1 315 ? -37.075 -10.816 18.246 1.00 58.53 315 ASP A CA 1
ATOM 2476 C C . ASP A 1 315 ? -36.254 -10.976 16.959 1.00 58.53 315 ASP A C 1
ATOM 2478 O O . ASP A 1 315 ? -35.758 -12.063 16.657 1.00 58.53 315 ASP A O 1
ATOM 2482 N N . ILE A 1 316 ? -36.054 -9.893 16.200 1.00 49.88 316 ILE A N 1
ATOM 2483 C CA . ILE A 1 316 ? -35.252 -9.927 14.968 1.00 49.88 316 ILE A CA 1
ATOM 2484 C C . ILE A 1 316 ? -33.780 -10.226 15.285 1.00 49.88 316 ILE A C 1
ATOM 2486 O O . ILE A 1 316 ? -33.155 -11.032 14.600 1.00 49.88 316 ILE A O 1
ATOM 2490 N N . LEU A 1 317 ? -33.223 -9.652 16.350 1.00 46.88 317 LEU A N 1
ATOM 2491 C CA . LEU A 1 317 ? -31.848 -9.926 16.775 1.00 46.88 317 LEU A CA 1
ATOM 2492 C C . LEU A 1 317 ? -31.676 -11.355 17.309 1.00 46.88 317 LEU A C 1
ATOM 2494 O O . LEU A 1 317 ? -30.696 -12.016 16.972 1.00 46.88 317 LEU A O 1
ATOM 2498 N N . GLN A 1 318 ? -32.632 -11.882 18.072 1.00 47.66 318 GLN A N 1
ATOM 2499 C CA . GLN A 1 318 ? -32.607 -13.278 18.525 1.00 47.66 318 GLN A CA 1
ATOM 2500 C C . GLN A 1 318 ? -32.733 -14.263 17.355 1.00 47.66 318 GLN A C 1
ATOM 2502 O O . GLN A 1 318 ? -32.039 -15.284 17.319 1.00 47.66 318 GLN A O 1
ATOM 2507 N N . ASN A 1 319 ? -33.546 -13.938 16.350 1.00 46.50 319 ASN A N 1
ATOM 2508 C CA . ASN A 1 319 ? -33.642 -14.716 15.116 1.00 46.50 319 ASN A CA 1
ATOM 2509 C C . ASN A 1 319 ? -32.338 -14.653 14.298 1.00 46.50 319 ASN A C 1
ATOM 2511 O O . ASN A 1 319 ? -31.898 -15.672 13.766 1.00 46.50 319 ASN A O 1
ATOM 2515 N N . LEU A 1 320 ? -31.653 -13.503 14.272 1.00 41.16 320 LEU A N 1
ATOM 2516 C CA . LEU A 1 320 ? -30.333 -13.364 13.647 1.00 41.16 320 LEU A CA 1
ATOM 2517 C C . LEU A 1 320 ? -29.276 -14.216 14.368 1.00 41.16 320 LEU A C 1
ATOM 2519 O O . LEU A 1 320 ? -28.529 -14.955 13.726 1.00 41.16 320 LEU A O 1
ATOM 2523 N N . LEU A 1 321 ? -29.233 -14.143 15.701 1.00 41.31 321 LEU A N 1
ATOM 2524 C CA . LEU A 1 321 ? -28.275 -14.871 16.542 1.00 41.31 321 LEU A CA 1
ATOM 2525 C C . LEU A 1 321 ? -28.516 -16.387 16.545 1.00 41.31 321 LEU A C 1
ATOM 2527 O O . LEU A 1 321 ? -27.570 -17.160 16.693 1.00 41.31 321 LEU A O 1
ATOM 2531 N N . SER A 1 322 ? -29.757 -16.821 16.325 1.00 47.19 322 SER A N 1
ATOM 2532 C CA . SER A 1 322 ? -30.112 -18.232 16.128 1.00 47.19 322 SER A CA 1
ATOM 2533 C C . SER A 1 322 ? -29.929 -18.719 14.682 1.00 47.19 322 SER A C 1
ATOM 2535 O O . SER A 1 322 ? -30.235 -19.871 14.375 1.00 47.19 322 SER A O 1
ATOM 2537 N N . GLY A 1 323 ? -29.384 -17.880 13.792 1.00 38.25 323 GLY A N 1
ATOM 2538 C CA . GLY A 1 323 ? -29.041 -18.247 12.416 1.00 38.25 323 GLY A CA 1
ATOM 2539 C C . GLY A 1 323 ? -30.233 -18.302 11.457 1.00 38.25 323 GLY A C 1
ATOM 2540 O O . GLY A 1 323 ? -30.117 -18.871 10.368 1.00 38.25 323 GLY A O 1
ATOM 2541 N N . GLN A 1 324 ? -31.375 -17.728 11.834 1.00 50.34 324 GLN A N 1
ATOM 2542 C CA . GLN A 1 324 ? -32.538 -17.620 10.962 1.00 50.34 324 GLN A CA 1
ATOM 2543 C C . GLN A 1 324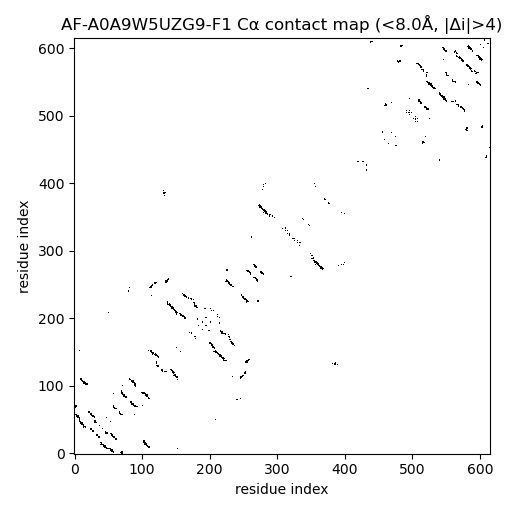 ? -32.380 -16.460 9.972 1.00 50.34 324 GLN A C 1
ATOM 2545 O O . GLN A 1 324 ? -31.659 -15.488 10.206 1.00 50.34 324 GLN A O 1
ATOM 2550 N N . LYS A 1 325 ? -33.069 -16.555 8.827 1.00 41.53 325 LYS A N 1
ATOM 2551 C CA . LYS A 1 325 ? -33.154 -15.434 7.885 1.00 41.53 325 LYS A CA 1
ATOM 2552 C C . LYS A 1 325 ? -33.964 -14.314 8.524 1.00 41.53 325 LYS A C 1
ATOM 2554 O O . LYS A 1 325 ? -35.129 -14.508 8.848 1.00 41.53 325 LYS A O 1
ATOM 2559 N N . VAL A 1 326 ? -33.347 -13.148 8.624 1.00 48.66 326 VAL A N 1
ATOM 2560 C CA . VAL A 1 326 ? -33.957 -11.933 9.159 1.00 48.66 326 VAL A CA 1
ATOM 2561 C C . VAL A 1 326 ? -33.903 -10.804 8.145 1.00 48.66 326 VAL A C 1
ATOM 2563 O O . VAL A 1 326 ? -32.983 -10.733 7.324 1.00 48.66 326 VAL A O 1
ATOM 2566 N N . ASP A 1 327 ? -34.897 -9.924 8.209 1.00 47.78 327 ASP A N 1
ATOM 2567 C CA . ASP A 1 327 ? -34.937 -8.709 7.410 1.00 47.78 327 ASP A CA 1
ATOM 2568 C C . ASP A 1 327 ? -34.042 -7.644 8.061 1.00 47.78 327 ASP A C 1
ATOM 2570 O O . ASP A 1 327 ? -34.412 -6.951 9.009 1.00 47.78 327 ASP A O 1
ATOM 2574 N N . LEU A 1 328 ? -32.810 -7.546 7.559 1.00 40.62 328 LEU A N 1
ATOM 2575 C CA . LEU A 1 328 ? -31.833 -6.560 8.019 1.00 40.62 328 LEU A CA 1
ATOM 2576 C C . LEU A 1 328 ? -32.273 -5.120 7.711 1.00 40.62 328 LEU A C 1
ATOM 2578 O O . LEU A 1 328 ? -31.795 -4.199 8.371 1.00 40.62 328 LEU A O 1
ATOM 2582 N N . CYS A 1 329 ? -33.173 -4.916 6.743 1.00 41.88 329 CYS A N 1
ATOM 2583 C CA . CYS A 1 329 ? -33.753 -3.607 6.458 1.00 41.88 329 CYS A CA 1
ATOM 2584 C C . CYS A 1 329 ? -34.831 -3.251 7.488 1.00 41.88 329 CYS A C 1
ATOM 2586 O O . CYS A 1 329 ? -34.880 -2.098 7.897 1.00 41.88 329 CYS A O 1
ATOM 2588 N N . GLU A 1 330 ? -35.628 -4.217 7.961 1.00 49.41 330 GLU A N 1
ATOM 2589 C CA . GLU A 1 330 ? -36.552 -4.028 9.095 1.00 49.41 330 GLU A CA 1
ATOM 2590 C C . GLU A 1 330 ? -35.768 -3.712 10.378 1.00 49.41 330 GLU A C 1
ATOM 2592 O O . GLU A 1 330 ? -36.079 -2.737 11.053 1.00 49.41 330 GLU A O 1
ATOM 2597 N N . LEU A 1 331 ? -34.688 -4.451 10.668 1.00 47.78 331 LEU A N 1
ATOM 2598 C CA . LEU A 1 331 ? -33.817 -4.164 11.817 1.00 47.78 331 LEU A CA 1
ATOM 2599 C C . LEU A 1 331 ? -33.195 -2.768 11.724 1.00 47.78 331 LEU A C 1
ATOM 2601 O O . LEU A 1 331 ? -33.238 -2.009 12.689 1.00 47.78 331 LEU A O 1
ATOM 2605 N N . LYS A 1 332 ? -32.648 -2.409 10.557 1.00 44.34 332 LYS A N 1
ATOM 2606 C CA . LYS A 1 332 ? -32.096 -1.073 10.330 1.00 44.34 332 LYS A CA 1
ATOM 2607 C C . LYS A 1 332 ? -33.179 -0.002 10.460 1.00 44.34 332 LYS A C 1
ATOM 2609 O O . LYS A 1 332 ? -32.928 1.001 11.102 1.00 44.34 332 LYS A O 1
ATOM 2614 N N . HIS A 1 333 ? -34.374 -0.215 9.915 1.00 46.81 333 HIS A N 1
ATOM 2615 C CA . HIS A 1 333 ? -35.475 0.742 10.008 1.00 46.81 333 HIS A CA 1
ATOM 2616 C C . HIS A 1 333 ? -35.965 0.923 11.449 1.00 46.81 333 HIS A C 1
ATOM 2618 O O . HIS A 1 333 ? -36.231 2.049 11.848 1.00 46.81 333 HIS A O 1
ATOM 2624 N N . LEU A 1 334 ? -36.020 -0.147 12.248 1.00 51.16 334 LEU A N 1
ATOM 2625 C CA . LEU A 1 334 ? -36.346 -0.072 13.675 1.00 51.16 334 LEU A CA 1
ATOM 2626 C C . LEU A 1 334 ? -35.277 0.720 14.438 1.00 51.16 334 LEU A C 1
ATOM 2628 O O . LEU A 1 334 ? -35.624 1.607 15.210 1.00 51.16 334 LEU A O 1
ATOM 2632 N N . LEU A 1 335 ? -33.993 0.460 14.167 1.00 49.84 335 LEU A N 1
ATOM 2633 C CA . LEU A 1 335 ? -32.866 1.209 14.738 1.00 49.84 335 LEU A CA 1
ATOM 2634 C C . LEU A 1 335 ? -32.816 2.670 14.246 1.00 49.84 335 LEU A C 1
ATOM 2636 O O . LEU A 1 335 ? -32.466 3.563 15.009 1.00 49.84 335 LEU A O 1
ATOM 2640 N N . ASP A 1 336 ? -33.220 2.937 13.003 1.00 46.78 336 ASP A N 1
ATOM 2641 C CA . ASP A 1 336 ? -33.324 4.284 12.433 1.00 46.78 336 ASP A CA 1
ATOM 2642 C C . ASP A 1 336 ? -34.535 5.042 13.014 1.00 46.78 336 ASP A C 1
ATOM 2644 O O . ASP A 1 336 ? -34.434 6.239 13.267 1.00 46.78 336 ASP A O 1
ATOM 2648 N N . CYS A 1 337 ? -35.658 4.364 13.290 1.00 45.16 337 CYS A N 1
ATOM 2649 C CA . CYS A 1 337 ? -36.814 4.933 13.994 1.00 45.16 337 CYS A CA 1
ATOM 2650 C C . CYS A 1 337 ? -36.476 5.328 15.440 1.00 45.16 337 CYS A C 1
ATOM 2652 O O . CYS A 1 337 ? -37.048 6.288 15.944 1.00 45.16 337 CYS A O 1
ATOM 2654 N N . PHE A 1 338 ? -35.510 4.660 16.083 1.00 51.22 338 PHE A N 1
ATOM 2655 C CA . PHE A 1 338 ? -34.915 5.117 17.350 1.00 51.22 338 PHE A CA 1
ATOM 2656 C C . PHE A 1 338 ? -34.070 6.401 17.200 1.00 51.22 338 PHE A C 1
ATOM 2658 O O . PHE A 1 338 ? -33.751 7.042 18.201 1.00 51.22 338 PHE A O 1
ATOM 2665 N N . CYS A 1 339 ? -33.696 6.780 15.974 1.00 42.91 339 CYS A N 1
ATOM 2666 C CA . CYS A 1 339 ? -32.809 7.908 15.671 1.00 42.91 339 CYS A CA 1
ATOM 2667 C C . CYS A 1 339 ? -33.532 9.137 15.090 1.00 42.91 339 CYS A C 1
ATOM 2669 O O . CYS A 1 339 ? -32.902 10.180 14.910 1.00 42.91 339 CYS A O 1
ATOM 2671 N N . THR A 1 340 ? -34.832 9.046 14.798 1.00 39.59 340 THR A N 1
ATOM 2672 C CA . THR A 1 340 ? -35.639 10.161 14.285 1.00 39.59 340 THR A CA 1
ATOM 2673 C C . THR A 1 340 ? -36.694 10.566 15.308 1.00 39.59 340 THR A C 1
ATOM 2675 O O . THR A 1 340 ? -37.842 10.138 15.220 1.00 39.59 340 THR A O 1
ATOM 2678 N N . ASN A 1 341 ? -36.322 11.421 16.263 1.00 42.94 341 ASN A N 1
ATOM 2679 C CA . ASN A 1 341 ? -37.311 12.332 16.836 1.00 42.94 341 ASN A CA 1
ATOM 2680 C C . ASN A 1 341 ? -37.643 13.386 15.773 1.00 42.94 341 ASN A C 1
ATOM 2682 O O . ASN A 1 341 ? -36.749 13.883 15.090 1.00 42.94 341 ASN A O 1
ATOM 2686 N N . ASP A 1 342 ? -38.927 13.700 15.633 1.00 44.00 342 ASP A N 1
ATOM 2687 C CA . ASP A 1 342 ? -39.536 14.505 14.561 1.00 44.00 342 ASP A CA 1
ATOM 2688 C C . ASP A 1 342 ? -39.083 15.984 14.495 1.00 44.00 342 ASP A C 1
ATOM 2690 O O . ASP A 1 342 ? -39.599 16.770 13.696 1.00 44.00 342 ASP A O 1
ATOM 2694 N N . ASP A 1 343 ? -38.069 16.379 15.267 1.00 41.91 343 ASP A N 1
ATOM 2695 C CA . ASP A 1 343 ? -37.463 17.701 15.174 1.00 41.91 343 ASP A CA 1
ATOM 2696 C C . ASP A 1 343 ? -36.302 17.682 14.179 1.00 41.91 343 ASP A C 1
ATOM 2698 O O . ASP A 1 343 ? -35.148 17.344 14.454 1.00 41.91 343 ASP A O 1
ATOM 2702 N N . ARG A 1 344 ? -36.659 18.065 12.955 1.00 43.28 344 ARG A N 1
ATOM 2703 C CA . ARG A 1 344 ? -35.768 18.344 11.829 1.00 43.28 344 ARG A CA 1
ATOM 2704 C C . ARG A 1 344 ? -34.622 19.277 12.261 1.00 43.28 344 ARG A C 1
ATOM 2706 O O . ARG A 1 344 ? -34.815 20.488 12.235 1.00 43.28 344 ARG A O 1
ATOM 2713 N N . ASN A 1 345 ? -33.460 18.730 12.647 1.00 41.03 345 ASN A N 1
ATOM 2714 C CA . ASN A 1 345 ? -32.101 19.231 12.323 1.00 41.03 345 ASN A CA 1
ATOM 2715 C C . ASN A 1 345 ? -30.931 18.679 13.165 1.00 41.03 345 ASN A C 1
ATOM 2717 O O . ASN A 1 345 ? -29.809 19.161 13.016 1.00 41.03 345 ASN A O 1
ATOM 2721 N N . SER A 1 346 ? -31.091 17.632 13.973 1.00 41.00 346 SER A N 1
ATOM 2722 C CA . SER A 1 346 ? -29.918 16.957 14.554 1.00 41.00 346 SER A CA 1
ATOM 2723 C C . SER A 1 346 ? -30.089 15.448 14.531 1.00 41.00 346 SER A C 1
ATOM 2725 O O . SER A 1 346 ? -30.609 14.864 15.474 1.00 41.00 346 SER A O 1
ATOM 2727 N N . GLY A 1 347 ? -29.641 14.812 13.445 1.00 35.69 347 GLY A N 1
ATOM 2728 C CA . GLY A 1 347 ? -29.571 13.355 13.297 1.00 35.69 347 GLY A CA 1
ATOM 2729 C C . GLY A 1 347 ? -28.519 12.718 14.209 1.00 35.69 347 GLY A C 1
ATOM 2730 O O . GLY A 1 347 ? -27.581 12.086 13.731 1.00 35.69 347 GLY A O 1
ATOM 2731 N N . ARG A 1 348 ? -28.644 12.919 15.520 1.00 37.78 348 ARG A N 1
ATOM 2732 C CA . ARG A 1 348 ? -27.866 12.225 16.538 1.00 37.78 348 ARG A CA 1
ATOM 2733 C C . ARG A 1 348 ? -28.812 11.630 17.558 1.00 37.78 348 ARG A C 1
ATOM 2735 O O . ARG A 1 348 ? -29.667 12.316 18.111 1.00 37.78 348 ARG A O 1
ATOM 2742 N N . TRP A 1 349 ? -28.587 10.353 17.821 1.00 40.38 349 TRP A N 1
ATOM 2743 C CA . TRP A 1 349 ? -29.033 9.688 19.028 1.00 40.38 349 TRP A CA 1
ATOM 2744 C C . TRP A 1 349 ? -28.688 10.578 20.244 1.00 40.38 349 TRP A C 1
ATOM 2746 O O . TRP A 1 349 ? -27.554 11.059 20.330 1.00 40.38 349 TRP A O 1
ATOM 2756 N N . PRO A 1 350 ? -29.622 10.844 21.174 1.00 43.69 350 PRO A N 1
ATOM 2757 C CA . PRO A 1 350 ? -29.310 11.571 22.408 1.00 43.69 350 PRO A CA 1
ATOM 2758 C C . PRO A 1 350 ? -28.444 10.741 23.372 1.00 43.69 350 PRO A C 1
ATOM 2760 O O . PRO A 1 350 ? -27.938 11.261 24.365 1.00 43.69 350 PRO A O 1
ATOM 2763 N N . CYS A 1 351 ? -28.248 9.457 23.070 1.00 45.06 351 CYS A N 1
ATOM 2764 C CA . CYS A 1 351 ? -27.385 8.551 23.799 1.00 45.06 351 CYS A CA 1
ATOM 2765 C C . CYS A 1 351 ? -26.033 8.481 23.057 1.00 45.06 351 CYS A C 1
ATOM 2767 O O . CYS A 1 351 ? -26.003 8.121 21.885 1.00 45.06 351 CYS A O 1
ATOM 2769 N N . GLY A 1 352 ? -24.928 8.894 23.687 1.00 46.03 352 GLY A N 1
ATOM 2770 C CA . GLY A 1 352 ? -23.592 8.850 23.067 1.00 46.03 352 GLY A CA 1
ATOM 2771 C C . GLY A 1 352 ? -23.140 7.431 22.688 1.00 46.03 352 GLY A C 1
ATOM 2772 O O . GLY A 1 352 ? -23.724 6.453 23.146 1.00 46.03 352 GLY A O 1
ATOM 2773 N N . ASP A 1 353 ? -22.093 7.319 21.866 1.00 44.62 353 ASP A N 1
ATOM 2774 C CA . ASP A 1 353 ? -21.489 6.026 21.510 1.00 44.62 353 ASP A CA 1
ATOM 2775 C C . ASP A 1 353 ? -20.979 5.296 22.770 1.00 44.62 353 ASP A C 1
ATOM 2777 O O . ASP A 1 353 ? -20.353 5.914 23.635 1.00 44.62 353 ASP A O 1
ATOM 2781 N N . ILE A 1 354 ? -21.204 3.979 22.882 1.00 42.59 354 ILE A N 1
ATOM 2782 C CA . ILE A 1 354 ? -20.589 3.178 23.949 1.00 42.59 354 ILE A CA 1
ATOM 2783 C C . ILE A 1 354 ? -19.164 2.810 23.534 1.00 42.59 354 ILE A C 1
ATOM 2785 O O . ILE A 1 354 ? -18.931 2.077 22.574 1.00 42.59 354 ILE A O 1
ATOM 2789 N N . LEU A 1 355 ? -18.186 3.283 24.302 1.00 42.72 355 LEU A N 1
ATOM 2790 C CA . LEU A 1 355 ? -16.792 2.887 24.143 1.00 42.72 355 LEU A CA 1
ATOM 2791 C C . LEU A 1 355 ? -16.546 1.548 24.848 1.00 42.72 355 LEU A C 1
ATOM 2793 O O . LEU A 1 355 ? -16.524 1.465 26.076 1.00 42.72 355 LEU A O 1
ATOM 2797 N N . MET A 1 356 ? -16.362 0.493 24.054 1.00 44.22 356 MET A N 1
ATOM 2798 C CA . MET A 1 356 ? -16.050 -0.858 24.520 1.00 44.22 356 MET A CA 1
ATOM 2799 C C . MET A 1 356 ? -14.653 -1.286 24.066 1.00 44.22 356 MET A C 1
ATOM 2801 O O . MET A 1 356 ? -14.306 -1.178 22.889 1.00 44.22 356 MET A O 1
ATOM 2805 N N . PHE A 1 357 ? -13.867 -1.826 24.993 1.00 44.03 357 PHE A N 1
ATOM 2806 C CA . PHE A 1 357 ? -12.505 -2.289 24.775 1.00 44.03 357 PHE A CA 1
ATOM 2807 C C . PHE A 1 357 ? -12.347 -3.732 25.239 1.00 44.03 357 PHE A C 1
ATOM 2809 O O . PHE A 1 357 ? -12.537 -4.039 26.408 1.00 44.03 357 PHE A O 1
ATOM 2816 N N . PRO A 1 358 ? -11.949 -4.644 24.363 1.00 46.97 358 PRO A N 1
ATOM 2817 C CA . PRO A 1 358 ? -11.681 -6.019 24.739 1.00 46.97 358 PRO A CA 1
ATOM 2818 C C . PRO A 1 358 ? -10.392 -6.112 25.539 1.00 46.97 358 PRO A C 1
ATOM 2820 O O . PRO A 1 358 ? -9.328 -5.690 25.085 1.00 46.97 358 PRO A O 1
ATOM 2823 N N . THR A 1 359 ? -10.485 -6.686 26.726 1.00 49.00 359 THR A N 1
ATOM 2824 C CA . THR A 1 359 ? -9.368 -6.771 27.671 1.00 49.00 359 THR A CA 1
ATOM 2825 C C . THR A 1 359 ? -8.815 -8.177 27.789 1.00 49.00 359 THR A C 1
ATOM 2827 O O . THR A 1 359 ? -7.620 -8.339 28.028 1.00 49.00 359 THR A O 1
ATOM 2830 N N . VAL A 1 360 ? -9.641 -9.196 27.535 1.00 59.31 360 VAL A N 1
ATOM 2831 C CA . VAL A 1 360 ? -9.201 -10.594 27.523 1.00 59.31 360 VAL A CA 1
ATOM 2832 C C . VAL A 1 360 ? -9.801 -11.320 26.329 1.00 59.31 360 VAL A C 1
ATOM 2834 O O . VAL A 1 360 ? -11.014 -11.314 26.098 1.00 59.31 360 VAL A O 1
ATOM 2837 N N . PHE A 1 361 ? -8.944 -11.995 25.571 1.00 60.53 361 PHE A N 1
ATOM 2838 C CA . PHE A 1 361 ? -9.346 -12.851 24.467 1.00 60.53 361 PHE A CA 1
ATOM 2839 C C . PHE A 1 361 ? -8.394 -14.036 24.329 1.00 60.53 361 PHE A C 1
ATOM 2841 O O . PHE A 1 361 ? -7.186 -13.911 24.521 1.00 60.53 361 PHE A O 1
ATOM 2848 N N . ASP A 1 362 ? -8.947 -15.179 23.938 1.00 71.50 362 ASP A N 1
ATOM 2849 C CA . ASP A 1 362 ? -8.155 -16.299 23.447 1.00 71.50 362 ASP A CA 1
ATOM 2850 C C . ASP A 1 362 ? -8.007 -16.159 21.936 1.00 71.50 362 ASP A C 1
ATOM 2852 O O . ASP A 1 362 ? -8.951 -15.768 21.243 1.00 71.50 362 ASP A O 1
ATOM 2856 N N . TYR A 1 363 ? -6.854 -16.537 21.395 1.00 74.25 363 TYR A N 1
ATOM 2857 C CA . TYR A 1 363 ? -6.695 -16.660 19.954 1.00 74.25 363 TYR A CA 1
ATOM 2858 C C . TYR A 1 363 ? -5.934 -17.928 19.588 1.00 74.25 363 TYR A C 1
ATOM 2860 O O . TYR A 1 363 ? -5.096 -18.427 20.339 1.00 74.25 363 TYR A O 1
ATOM 2868 N N . ARG A 1 364 ? -6.224 -18.455 18.401 1.00 78.56 364 ARG A N 1
ATOM 2869 C CA . ARG A 1 364 ? -5.470 -19.558 17.798 1.00 78.56 364 ARG A CA 1
ATOM 2870 C C . ARG A 1 364 ? -5.346 -19.343 16.302 1.00 78.56 364 ARG A C 1
ATOM 2872 O O . ARG A 1 364 ? -6.296 -18.927 15.643 1.00 78.56 364 ARG A O 1
ATOM 2879 N N . VAL A 1 365 ? -4.183 -19.675 15.758 1.00 75.50 365 VAL A N 1
ATOM 2880 C CA . VAL A 1 365 ? -3.919 -19.604 14.319 1.00 75.50 365 VAL A CA 1
ATOM 2881 C C . VAL A 1 365 ? -3.797 -21.017 13.769 1.00 75.50 365 VAL A C 1
ATOM 2883 O O . VAL A 1 365 ? -3.034 -21.830 14.286 1.00 75.50 365 VAL A O 1
ATOM 2886 N N . VAL A 1 366 ? -4.552 -21.311 12.715 1.00 80.06 366 VAL A N 1
ATOM 2887 C CA . VAL A 1 366 ? -4.485 -22.574 11.976 1.00 80.06 366 VAL A CA 1
ATOM 2888 C C . VAL A 1 366 ? -4.002 -22.275 10.567 1.00 80.06 366 VAL A C 1
ATOM 2890 O O . VAL A 1 366 ? -4.723 -21.685 9.766 1.00 80.06 366 VAL A O 1
ATOM 2893 N N . TYR A 1 367 ? -2.779 -22.684 10.253 1.00 77.94 367 TYR A N 1
ATOM 2894 C CA . TYR A 1 367 ? -2.188 -22.469 8.937 1.00 77.94 367 TYR A CA 1
ATOM 2895 C C . TYR A 1 367 ? -2.621 -23.540 7.935 1.00 77.94 367 TYR A C 1
ATOM 2897 O O . TYR A 1 367 ? -2.764 -24.711 8.281 1.00 77.94 367 TYR A O 1
ATOM 2905 N N . ASN A 1 368 ? -2.779 -23.147 6.671 1.00 72.25 368 ASN A N 1
ATOM 2906 C CA . ASN A 1 368 ? -3.161 -24.065 5.592 1.00 72.25 368 ASN A CA 1
ATOM 2907 C C . ASN A 1 368 ? -2.005 -24.985 5.161 1.00 72.25 368 ASN A C 1
ATOM 2909 O O . ASN A 1 368 ? -2.242 -26.050 4.594 1.00 72.25 368 ASN A O 1
ATOM 2913 N N . LYS A 1 369 ? -0.753 -24.571 5.392 1.00 68.12 369 LYS A N 1
ATOM 2914 C CA . LYS A 1 369 ? 0.460 -25.355 5.121 1.00 68.12 369 LYS A CA 1
ATOM 2915 C C . LYS A 1 369 ? 1.436 -25.207 6.294 1.00 68.12 369 LYS A C 1
ATOM 2917 O O . LYS A 1 369 ? 1.502 -24.114 6.857 1.00 68.12 369 LYS A O 1
ATOM 2922 N N . PRO A 1 370 ? 2.187 -26.260 6.662 1.00 53.34 370 PRO A N 1
ATOM 2923 C CA . PRO A 1 370 ? 3.236 -26.151 7.669 1.00 53.34 370 PRO A CA 1
ATOM 2924 C C . PRO A 1 370 ? 4.334 -25.199 7.176 1.00 53.34 370 PRO A C 1
ATOM 2926 O O . PRO A 1 370 ? 4.797 -25.315 6.041 1.00 53.34 370 PRO A O 1
ATOM 2929 N N . TYR A 1 371 ? 4.736 -24.250 8.021 1.00 52.25 371 TYR A N 1
ATOM 2930 C CA . TYR A 1 371 ? 5.883 -23.380 7.768 1.00 52.25 371 TYR A CA 1
ATOM 2931 C C . TYR A 1 371 ? 7.129 -23.997 8.398 1.00 52.25 371 TYR A C 1
ATOM 2933 O O . TYR A 1 371 ? 7.090 -24.451 9.540 1.00 52.25 371 TYR A O 1
ATOM 2941 N N . VAL A 1 372 ? 8.235 -24.004 7.657 1.00 39.75 372 VAL A N 1
ATOM 2942 C CA . VAL A 1 372 ? 9.553 -24.357 8.192 1.00 39.75 372 VAL A CA 1
ATOM 2943 C C . VAL A 1 372 ? 10.243 -23.041 8.546 1.00 39.75 372 VAL A C 1
ATOM 2945 O O . VAL A 1 372 ? 10.620 -22.289 7.653 1.00 39.75 372 VAL A O 1
ATOM 2948 N N . GLY A 1 373 ? 10.340 -22.725 9.838 1.00 42.41 373 GLY A N 1
ATOM 2949 C CA . GLY A 1 373 ? 10.960 -21.498 10.344 1.00 42.41 373 GLY A CA 1
ATOM 2950 C C . GLY A 1 373 ? 11.593 -21.719 11.720 1.00 42.41 373 GLY A C 1
ATOM 2951 O O . GLY A 1 373 ? 11.052 -22.452 12.544 1.00 42.41 373 GLY A O 1
ATOM 2952 N N . GLN A 1 374 ? 12.754 -21.100 11.956 1.00 35.66 374 GLN A N 1
ATOM 2953 C CA . GLN A 1 374 ? 13.611 -21.326 13.131 1.00 35.66 374 GLN A CA 1
ATOM 2954 C C . GLN A 1 374 ? 13.032 -20.781 14.456 1.00 35.66 374 GLN A C 1
ATOM 2956 O O . GLN A 1 374 ? 13.443 -21.230 15.521 1.00 35.66 374 GLN A O 1
ATOM 2961 N N . TYR A 1 375 ? 12.056 -19.863 14.412 1.00 37.62 375 TYR A N 1
ATOM 2962 C CA . TYR A 1 375 ? 11.522 -19.158 15.594 1.00 37.62 375 TYR A CA 1
ATOM 2963 C C . TYR A 1 375 ? 10.020 -19.385 15.848 1.00 37.62 375 TYR A C 1
ATOM 2965 O O . TYR A 1 375 ? 9.349 -18.554 16.454 1.00 37.62 375 TYR A O 1
ATOM 2973 N N . GLY A 1 376 ? 9.477 -20.521 15.404 1.00 41.12 376 GLY A N 1
ATOM 2974 C CA . GLY A 1 376 ? 8.063 -20.862 15.585 1.00 41.12 376 GLY A CA 1
ATOM 2975 C C . GLY A 1 376 ? 7.205 -20.583 14.344 1.00 41.12 376 GLY A C 1
ATOM 2976 O O . GLY A 1 376 ? 7.735 -20.266 1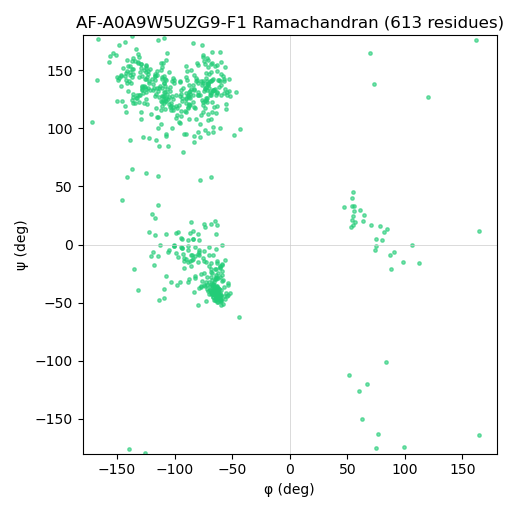3.280 1.00 41.12 376 GLY A O 1
ATOM 2977 N N . PRO A 1 377 ? 5.872 -20.748 14.437 1.00 37.97 377 PRO A N 1
ATOM 2978 C CA . PRO A 1 377 ? 4.984 -20.950 13.286 1.00 37.97 377 PRO A CA 1
ATOM 2979 C C . PRO A 1 377 ? 4.702 -19.690 12.441 1.00 37.97 377 PRO A C 1
ATOM 2981 O O . PRO A 1 377 ? 3.748 -19.662 11.667 1.00 37.97 377 PRO A O 1
ATOM 2984 N N . ILE A 1 378 ? 5.518 -18.644 12.571 1.00 38.03 378 ILE A N 1
ATOM 2985 C CA . ILE A 1 378 ? 5.260 -17.311 12.035 1.00 38.03 378 ILE A CA 1
ATOM 2986 C C . ILE A 1 378 ? 6.373 -16.910 11.048 1.00 38.03 378 ILE A C 1
ATOM 2988 O O . ILE A 1 378 ? 7.499 -16.674 11.485 1.00 38.03 378 ILE A O 1
ATOM 2992 N N . PRO A 1 379 ? 6.098 -16.786 9.733 1.00 37.84 379 PRO A N 1
ATOM 2993 C CA . PRO A 1 379 ? 7.053 -16.199 8.796 1.00 37.84 379 PRO A CA 1
ATOM 2994 C C . PRO A 1 379 ? 7.132 -14.675 9.002 1.00 37.84 379 PRO A C 1
ATOM 2996 O O . PRO A 1 379 ? 6.110 -13.988 8.982 1.00 37.84 379 PRO A O 1
ATOM 2999 N N . PHE A 1 380 ? 8.349 -14.161 9.207 1.00 36.84 380 PHE A N 1
ATOM 3000 C CA . PHE A 1 380 ? 8.656 -12.734 9.410 1.00 36.84 380 PHE A CA 1
ATOM 3001 C C . PHE A 1 380 ? 8.530 -11.888 8.124 1.00 36.84 380 PHE A C 1
ATOM 3003 O O . PHE A 1 380 ? 8.425 -10.667 8.207 1.00 36.84 380 PHE A O 1
ATOM 3010 N N . ASP A 1 381 ? 8.481 -12.527 6.951 1.00 34.44 381 ASP A N 1
ATOM 3011 C CA . ASP A 1 381 ? 8.617 -11.859 5.646 1.00 34.44 381 ASP A CA 1
ATOM 3012 C C . ASP A 1 381 ? 7.286 -11.444 4.977 1.00 34.44 381 ASP A C 1
ATOM 3014 O O . ASP A 1 381 ? 7.286 -10.959 3.848 1.00 34.44 381 ASP A O 1
ATOM 3018 N N . ASP A 1 382 ? 6.133 -11.617 5.636 1.00 38.44 382 ASP A N 1
ATOM 3019 C CA . ASP A 1 382 ? 4.803 -11.245 5.105 1.00 38.44 382 ASP A CA 1
ATOM 3020 C C . ASP A 1 382 ? 4.091 -10.364 6.170 1.00 38.44 382 ASP A C 1
ATOM 3022 O O . ASP A 1 382 ? 4.115 -10.731 7.348 1.00 38.44 382 ASP A O 1
ATOM 3026 N N . PRO A 1 383 ? 3.452 -9.214 5.850 1.00 43.06 383 PRO A N 1
ATOM 3027 C CA . PRO A 1 383 ? 2.780 -8.314 6.816 1.00 43.06 383 PRO A CA 1
ATOM 3028 C C . PRO A 1 383 ? 1.558 -8.920 7.546 1.00 43.06 383 PRO A C 1
ATOM 3030 O O . PRO A 1 383 ? 0.725 -8.207 8.108 1.00 43.06 383 PRO A O 1
ATOM 3033 N N . TRP A 1 384 ? 1.445 -10.246 7.591 1.00 40.78 384 TRP A N 1
ATOM 3034 C CA . TRP A 1 384 ? 0.311 -11.002 8.111 1.00 40.78 384 TRP A CA 1
ATOM 3035 C C . TRP A 1 384 ? 0.040 -10.762 9.609 1.00 40.78 384 TRP A C 1
ATOM 3037 O O . TRP A 1 384 ? -1.106 -10.867 10.037 1.00 40.78 384 TRP A O 1
ATOM 3047 N N . TRP A 1 385 ? 1.036 -10.359 10.407 1.00 39.94 385 TRP A N 1
ATOM 3048 C CA . TRP A 1 385 ? 0.819 -9.971 11.809 1.00 39.94 385 TRP A CA 1
ATOM 3049 C C . TRP A 1 385 ? -0.032 -8.694 11.938 1.00 39.94 385 TRP A C 1
ATOM 3051 O O . TRP A 1 385 ? -0.842 -8.584 12.857 1.00 39.94 385 TRP A O 1
ATOM 3061 N N . LYS A 1 386 ? 0.076 -7.761 10.979 1.00 40.12 386 LYS A N 1
ATOM 3062 C CA . LYS A 1 386 ? -0.786 -6.567 10.905 1.00 40.12 386 LYS A CA 1
ATOM 3063 C C . LYS A 1 386 ? -2.215 -6.952 10.530 1.00 40.12 386 LYS A C 1
ATOM 3065 O O . LYS A 1 386 ? -3.165 -6.385 11.061 1.00 40.12 386 LYS A O 1
ATOM 3070 N N . VAL A 1 387 ? -2.363 -7.961 9.670 1.00 40.00 387 VAL A N 1
ATOM 3071 C CA . VAL A 1 387 ? -3.658 -8.535 9.280 1.00 40.00 387 VAL A CA 1
ATOM 3072 C C . VAL A 1 387 ? -4.321 -9.240 10.468 1.00 40.00 387 VAL A C 1
ATOM 3074 O O . VAL A 1 387 ? -5.504 -9.032 10.704 1.00 40.00 387 VAL A O 1
ATOM 3077 N N . VAL A 1 388 ? -3.564 -9.985 11.281 1.00 44.75 388 VAL A N 1
ATOM 3078 C CA . VAL A 1 388 ? -4.046 -10.590 12.538 1.00 44.75 388 VAL A CA 1
ATOM 3079 C C . VAL A 1 388 ? -4.542 -9.528 13.525 1.00 44.75 388 VAL A C 1
ATOM 3081 O O . VAL A 1 388 ? -5.645 -9.669 14.047 1.00 44.75 388 VAL A O 1
ATOM 3084 N N . LEU A 1 389 ? -3.785 -8.445 13.737 1.00 44.88 389 LEU A N 1
ATOM 3085 C CA . LEU A 1 389 ? -4.197 -7.333 14.609 1.00 44.88 389 LEU A CA 1
ATOM 3086 C C . LEU A 1 389 ? -5.424 -6.573 14.072 1.00 44.88 389 LEU A C 1
ATOM 3088 O O . LEU A 1 389 ? -6.278 -6.153 14.848 1.00 44.88 389 LEU A O 1
ATOM 3092 N N . MET A 1 390 ? -5.541 -6.421 12.752 1.00 44.62 390 MET A N 1
ATOM 3093 C CA . MET A 1 390 ? -6.705 -5.809 12.099 1.00 44.62 390 MET A CA 1
ATOM 3094 C C . MET A 1 390 ? -7.957 -6.667 12.257 1.00 44.62 390 MET A C 1
ATOM 3096 O O . MET A 1 390 ? -9.034 -6.155 12.547 1.00 44.62 390 MET A O 1
ATOM 3100 N N . ILE A 1 391 ? -7.813 -7.970 12.040 1.00 43.28 391 ILE A N 1
ATOM 3101 C CA . ILE A 1 391 ? -8.887 -8.931 12.225 1.00 43.28 391 ILE A CA 1
ATOM 3102 C C . ILE A 1 391 ? -9.349 -8.878 13.675 1.00 43.28 391 ILE A C 1
ATOM 3104 O O . ILE A 1 391 ? -10.535 -8.703 13.903 1.00 43.28 391 ILE A O 1
ATOM 3108 N N . LEU A 1 392 ? -8.422 -8.929 14.636 1.00 45.97 392 LEU A N 1
ATOM 3109 C CA . LEU A 1 392 ? -8.698 -8.627 16.038 1.00 45.97 392 LEU A CA 1
ATOM 3110 C C . LEU A 1 392 ? -9.559 -7.362 16.139 1.00 45.97 392 LEU A C 1
ATOM 3112 O O . LEU A 1 392 ? -10.717 -7.468 16.510 1.00 45.97 392 LEU A O 1
ATOM 3116 N N . ALA A 1 393 ? -9.087 -6.200 15.689 1.00 44.47 393 ALA A N 1
ATOM 3117 C CA . ALA A 1 393 ? -9.842 -4.947 15.795 1.00 44.47 393 ALA A CA 1
ATOM 3118 C C . ALA A 1 393 ? -11.274 -5.004 15.208 1.00 44.47 393 ALA A C 1
ATOM 3120 O O . ALA A 1 393 ? -12.209 -4.549 15.858 1.00 44.47 393 ALA A O 1
ATOM 3121 N N . ILE A 1 394 ? -11.479 -5.603 14.028 1.00 44.34 394 ILE A N 1
ATOM 3122 C CA . ILE A 1 394 ? -12.807 -5.716 13.386 1.00 44.34 394 ILE A CA 1
ATOM 3123 C C . ILE A 1 394 ? -13.745 -6.628 14.186 1.00 44.34 394 ILE A C 1
ATOM 3125 O O . ILE A 1 394 ? -14.926 -6.322 14.354 1.00 44.34 394 ILE A O 1
ATOM 3129 N N . LEU A 1 395 ? -13.228 -7.751 14.678 1.00 42.47 395 LEU A N 1
ATOM 3130 C CA . LEU A 1 395 ? -13.997 -8.715 15.461 1.00 42.47 395 LEU A CA 1
ATOM 3131 C C . LEU A 1 395 ? -14.378 -8.144 16.824 1.00 42.47 395 LEU A C 1
ATOM 3133 O O . LEU A 1 395 ? -15.474 -8.384 17.315 1.00 42.47 395 LEU A O 1
ATOM 3137 N N . LEU A 1 396 ? -13.498 -7.328 17.389 1.00 43.41 396 LEU A N 1
ATOM 3138 C CA . LEU A 1 396 ? -13.727 -6.596 18.622 1.00 43.41 396 LEU A CA 1
ATOM 3139 C C . LEU A 1 396 ? -14.827 -5.536 18.461 1.00 43.41 396 LEU A C 1
ATOM 3141 O O . LEU A 1 396 ? -15.704 -5.439 19.315 1.00 43.41 396 LEU A O 1
ATOM 3145 N N . THR A 1 397 ? -14.857 -4.823 17.330 1.00 43.38 397 THR A N 1
ATOM 3146 C CA . THR A 1 397 ? -15.958 -3.905 16.990 1.00 43.38 397 THR A CA 1
ATOM 3147 C C . THR A 1 397 ? -17.287 -4.642 16.786 1.00 43.38 397 THR A C 1
ATOM 3149 O O . THR A 1 397 ? -18.325 -4.182 17.251 1.00 43.38 397 THR A O 1
ATOM 3152 N N . ALA A 1 398 ? -17.278 -5.803 16.120 1.00 38.94 398 ALA A N 1
ATOM 3153 C CA . ALA A 1 398 ? -18.489 -6.599 15.900 1.00 38.94 398 ALA A CA 1
ATOM 3154 C C . ALA A 1 398 ? -19.021 -7.255 17.190 1.00 38.94 398 ALA A C 1
ATOM 3156 O O . ALA A 1 398 ? -20.228 -7.426 17.346 1.00 38.94 398 ALA A O 1
ATOM 3157 N N . ALA A 1 399 ? -18.132 -7.619 18.115 1.00 38.56 399 ALA A N 1
ATOM 3158 C CA . ALA A 1 399 ? -18.497 -8.177 19.411 1.00 38.56 399 ALA A CA 1
ATOM 3159 C C . ALA A 1 399 ? -19.112 -7.157 20.359 1.00 38.56 399 ALA A C 1
ATOM 3161 O O . ALA A 1 399 ? -20.053 -7.502 21.067 1.00 38.56 399 ALA A O 1
ATOM 3162 N N . ALA A 1 400 ? -18.599 -5.924 20.341 1.00 39.44 400 ALA A N 1
ATOM 3163 C CA . ALA A 1 400 ? -19.156 -4.817 21.106 1.00 39.44 400 ALA A CA 1
ATOM 3164 C C . ALA A 1 400 ? -20.642 -4.609 20.759 1.00 39.44 400 ALA A C 1
ATOM 3166 O O . ALA A 1 400 ? -21.489 -4.625 21.644 1.00 39.44 400 ALA A O 1
ATOM 3167 N N . GLY A 1 401 ? -20.989 -4.590 19.465 1.00 35.19 401 GLY A N 1
ATOM 3168 C CA . GLY A 1 401 ? -22.390 -4.478 19.033 1.00 35.19 401 GLY A CA 1
ATOM 3169 C C . GLY A 1 401 ? -23.269 -5.703 19.348 1.00 35.19 401 GLY A C 1
ATOM 3170 O O . GLY A 1 401 ? -24.490 -5.592 19.401 1.00 35.19 401 GLY A O 1
ATOM 3171 N N . ALA A 1 402 ? -22.680 -6.885 19.570 1.00 36.91 402 ALA A N 1
ATOM 3172 C CA . ALA A 1 402 ? -23.421 -8.094 19.940 1.00 36.91 402 ALA A CA 1
ATOM 3173 C C . ALA A 1 402 ? -23.642 -8.227 21.460 1.00 36.91 402 ALA A C 1
ATOM 3175 O O . ALA A 1 402 ? -24.656 -8.803 21.867 1.00 36.91 402 ALA A O 1
ATOM 3176 N N . SER A 1 403 ? -22.739 -7.701 22.304 1.00 37.53 403 SER A N 1
ATOM 3177 C CA . SER A 1 403 ? -22.939 -7.688 23.763 1.00 37.53 403 SER A CA 1
ATOM 3178 C C . SER A 1 403 ? -23.939 -6.612 24.200 1.00 37.53 403 SER A C 1
ATOM 3180 O O . SER A 1 403 ? -24.728 -6.874 25.105 1.00 37.53 403 SER A O 1
ATOM 3182 N N . GLU A 1 404 ? -24.020 -5.478 23.486 1.00 39.66 404 GLU A N 1
ATOM 3183 C CA . GLU A 1 404 ? -25.040 -4.429 23.697 1.00 39.66 404 GLU A CA 1
ATOM 3184 C C . GLU A 1 404 ? -26.479 -4.974 23.699 1.00 39.66 404 GLU A C 1
ATOM 3186 O O . GLU A 1 404 ? -27.290 -4.603 24.547 1.00 39.66 404 GLU A O 1
ATOM 3191 N N . ALA A 1 405 ? -26.802 -5.900 22.794 1.00 35.94 405 ALA A N 1
ATOM 3192 C CA . ALA A 1 405 ? -28.153 -6.451 22.668 1.00 35.94 405 ALA A CA 1
ATOM 3193 C C . ALA A 1 405 ? -28.466 -7.579 23.674 1.00 35.94 405 ALA A C 1
ATOM 3195 O O . ALA A 1 405 ? -29.628 -7.799 24.017 1.00 35.94 405 ALA A O 1
ATOM 3196 N N . SER A 1 406 ? -27.445 -8.307 24.139 1.00 34.03 406 SER A N 1
ATOM 3197 C CA . SER A 1 406 ? -27.584 -9.445 25.065 1.00 34.03 406 SER A CA 1
ATOM 3198 C C . SER A 1 406 ? -27.672 -8.998 26.527 1.00 34.03 406 SER A C 1
ATOM 3200 O O . SER A 1 406 ? -28.478 -9.535 27.291 1.00 34.03 406 SER A O 1
ATOM 3202 N N . ASP A 1 407 ? -26.870 -8.005 26.914 1.00 37.12 407 ASP A N 1
ATOM 3203 C CA . ASP A 1 407 ? -26.719 -7.611 28.319 1.00 37.12 407 ASP A CA 1
ATOM 3204 C C . ASP A 1 407 ? -27.842 -6.676 28.791 1.00 37.12 407 ASP A C 1
ATOM 3206 O O . ASP A 1 407 ? -28.269 -6.748 29.943 1.00 37.12 407 ASP A O 1
ATOM 3210 N N . ILE A 1 408 ? -28.424 -5.883 27.884 1.00 38.22 408 ILE A N 1
ATOM 3211 C CA . ILE A 1 408 ? -29.622 -5.073 28.165 1.00 38.22 408 ILE A CA 1
ATOM 3212 C C . ILE A 1 408 ? -30.880 -5.958 28.277 1.00 38.22 408 ILE A C 1
ATOM 3214 O O . ILE A 1 408 ? -31.780 -5.668 29.067 1.00 38.22 408 ILE A O 1
ATOM 3218 N N . ALA A 1 409 ? -30.946 -7.065 27.527 1.00 33.75 409 ALA A N 1
ATOM 3219 C CA . ALA A 1 409 ? -32.130 -7.923 27.466 1.00 33.75 409 ALA A CA 1
ATOM 3220 C C . ALA A 1 409 ? -32.314 -8.835 28.692 1.00 33.75 409 ALA A C 1
ATOM 3222 O O . ALA A 1 409 ? -33.449 -9.213 28.985 1.00 33.75 409 ALA A O 1
ATOM 3223 N N . ASN A 1 410 ? -31.237 -9.184 29.406 1.00 34.94 410 ASN A N 1
ATOM 3224 C CA . ASN A 1 410 ? -31.294 -10.198 30.464 1.00 34.94 410 ASN A CA 1
ATOM 3225 C C . ASN A 1 410 ? -31.395 -9.658 31.892 1.00 34.94 410 ASN A C 1
ATOM 3227 O O . ASN A 1 410 ? -31.601 -10.472 32.787 1.00 34.94 410 ASN A O 1
ATOM 3231 N N . GLY A 1 411 ? -31.274 -8.343 32.131 1.00 34.47 411 GLY A N 1
ATOM 3232 C CA . GLY A 1 411 ? -31.456 -7.754 33.472 1.00 34.47 411 GLY A CA 1
ATOM 3233 C C . GLY A 1 411 ? -30.714 -8.510 34.584 1.00 34.47 411 GLY A C 1
ATOM 3234 O O . GLY A 1 411 ? -31.227 -8.648 35.689 1.00 34.47 411 GLY A O 1
ATOM 3235 N N . SER A 1 412 ? -29.561 -9.091 34.247 1.00 32.44 412 SER A N 1
ATOM 3236 C CA . SER A 1 412 ? -28.870 -10.052 35.091 1.00 32.44 412 SER A CA 1
ATOM 3237 C C . SER A 1 412 ? -27.960 -9.303 36.051 1.00 32.44 412 SER A C 1
ATOM 3239 O O . SER A 1 412 ? -26.900 -8.828 35.649 1.00 32.44 412 SER A O 1
ATOM 3241 N N . ASP A 1 413 ? -28.344 -9.269 37.326 1.00 31.61 413 ASP A N 1
ATOM 3242 C CA . ASP A 1 413 ? -27.497 -8.802 38.433 1.00 31.61 413 ASP A CA 1
ATOM 3243 C C . ASP A 1 413 ? -26.245 -9.689 38.651 1.00 31.61 413 ASP A C 1
ATOM 3245 O O . ASP A 1 413 ? -25.370 -9.347 39.443 1.00 31.61 413 ASP A O 1
ATOM 3249 N N . ASP A 1 414 ? -26.097 -10.794 37.908 1.00 31.52 414 ASP A N 1
ATOM 3250 C CA . ASP A 1 414 ? -24.964 -11.729 38.006 1.00 31.52 414 ASP A CA 1
ATOM 3251 C C . ASP A 1 414 ? -23.723 -11.362 37.163 1.00 31.52 414 ASP A C 1
ATOM 3253 O O . ASP A 1 414 ? -22.844 -12.196 36.945 1.00 31.52 414 ASP A O 1
ATOM 3257 N N . VAL A 1 415 ? -23.573 -10.105 36.732 1.00 33.78 415 VAL A N 1
ATOM 3258 C CA . VAL A 1 415 ? -22.303 -9.614 36.153 1.00 33.78 415 VAL A CA 1
ATOM 3259 C C . VAL A 1 415 ? -21.692 -8.537 37.047 1.00 33.78 415 VAL A C 1
ATOM 3261 O O . VAL A 1 415 ? -21.421 -7.412 36.639 1.00 33.78 415 VAL A O 1
ATOM 3264 N N . VAL A 1 416 ? -21.424 -8.905 38.301 1.00 30.47 416 VAL A N 1
ATOM 3265 C CA . VAL A 1 416 ? -20.377 -8.241 39.087 1.00 30.47 416 VAL A CA 1
ATOM 3266 C C . VAL A 1 416 ? -19.046 -8.886 38.707 1.00 30.47 416 VAL A C 1
ATOM 3268 O O . VAL A 1 416 ? -18.650 -9.898 39.284 1.00 30.47 416 VAL A O 1
ATOM 3271 N N . ILE A 1 417 ? -18.335 -8.313 37.734 1.00 28.14 417 ILE A N 1
ATOM 3272 C CA . ILE A 1 417 ? -16.958 -8.718 37.412 1.00 28.14 417 ILE A CA 1
ATOM 3273 C C . ILE A 1 417 ? -16.006 -7.638 37.931 1.00 28.14 417 ILE A C 1
ATOM 3275 O O . ILE A 1 417 ? -15.616 -6.714 37.223 1.00 28.14 417 ILE A O 1
ATOM 3279 N N . GLY A 1 418 ? -15.668 -7.778 39.217 1.00 28.11 418 GLY A N 1
ATOM 3280 C CA . GLY A 1 418 ? -14.634 -7.014 39.917 1.00 28.11 418 GLY A CA 1
ATOM 3281 C C . GLY A 1 418 ? -15.151 -6.208 41.113 1.00 28.11 418 GLY A C 1
ATOM 3282 O O . GLY A 1 418 ? -16.064 -5.398 40.986 1.00 28.11 418 GLY A O 1
ATOM 3283 N N . LYS A 1 419 ? -14.529 -6.389 42.288 1.00 29.22 419 LYS A N 1
ATOM 3284 C CA . LYS A 1 419 ? -14.621 -5.422 43.393 1.00 29.22 419 LYS A CA 1
ATOM 3285 C C . LYS A 1 419 ? -13.486 -4.406 43.248 1.00 29.22 419 LYS A C 1
ATOM 3287 O O . LYS A 1 419 ? -12.317 -4.786 43.255 1.00 29.22 419 LYS A O 1
ATOM 3292 N N . LEU A 1 420 ? -13.833 -3.124 43.143 1.00 28.84 420 LEU A N 1
ATOM 3293 C CA . LEU A 1 420 ? -12.910 -2.008 43.367 1.00 28.84 420 LEU A CA 1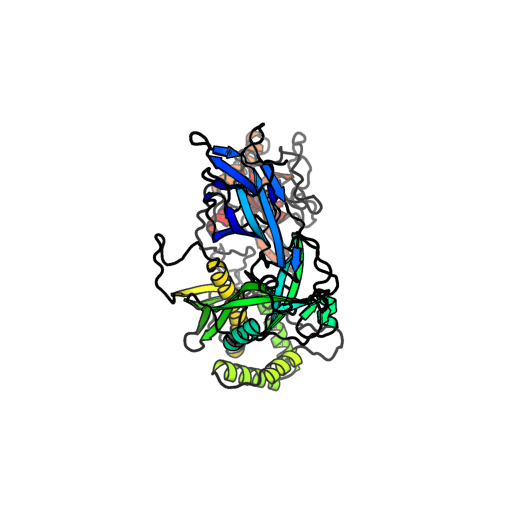
ATOM 3294 C C . LEU A 1 420 ? -12.445 -2.052 44.830 1.00 28.84 420 LEU A C 1
ATOM 3296 O O . LEU A 1 420 ? -13.268 -1.958 45.736 1.00 28.84 420 LEU A O 1
ATOM 3300 N N . PHE A 1 421 ? -11.141 -2.195 45.073 1.00 33.25 421 PHE A N 1
ATOM 3301 C CA . PHE A 1 421 ? -10.572 -2.042 46.416 1.00 33.25 421 PHE A CA 1
ATOM 3302 C C . PHE A 1 421 ? -9.844 -0.701 46.512 1.00 33.25 421 PHE A C 1
ATOM 3304 O O . PHE A 1 421 ? -8.897 -0.447 45.759 1.00 33.25 421 PHE A O 1
ATOM 3311 N N . SER A 1 422 ? -10.283 0.137 47.454 1.00 33.59 422 SER A N 1
ATOM 3312 C CA . SER A 1 422 ? -9.589 1.370 47.841 1.00 33.59 422 SER A CA 1
ATOM 3313 C C . SER A 1 422 ? -8.311 1.044 48.636 1.00 33.59 422 SER A C 1
ATOM 3315 O O . SER A 1 422 ? -8.181 -0.056 49.175 1.00 33.59 422 SER A O 1
ATOM 3317 N N . SER A 1 423 ? -7.359 1.977 48.735 1.00 32.31 423 SER A N 1
ATOM 3318 C CA . SER A 1 423 ? -6.176 1.834 49.609 1.00 32.31 423 SER A CA 1
ATOM 3319 C C . SER A 1 423 ? -6.500 1.921 51.112 1.00 32.31 423 SER A C 1
ATOM 3321 O O . SER A 1 423 ? -5.622 1.720 51.944 1.00 32.31 423 SER A O 1
ATOM 3323 N N . SER A 1 424 ? -7.764 2.153 51.469 1.00 34.41 424 SER A N 1
ATOM 3324 C CA . SER A 1 424 ? -8.323 2.007 52.812 1.00 34.41 424 SER A CA 1
ATOM 3325 C C . SER A 1 424 ? -9.270 0.803 52.850 1.00 34.41 424 SER A C 1
ATOM 3327 O O . SER A 1 424 ? -10.234 0.739 52.082 1.00 34.41 424 SER A O 1
ATOM 3329 N N . LEU A 1 425 ? -9.017 -0.143 53.758 1.00 35.22 425 LEU A N 1
ATOM 3330 C CA . LEU A 1 425 ? -9.942 -1.244 54.062 1.00 35.22 425 LEU A CA 1
ATOM 3331 C C . LEU A 1 425 ? -11.149 -0.795 54.898 1.00 35.22 425 LEU A C 1
ATOM 3333 O O . LEU A 1 425 ? -12.056 -1.598 55.110 1.00 35.22 425 LEU A O 1
ATOM 3337 N N . GLU A 1 426 ? -11.193 0.460 55.353 1.00 37.69 426 GLU A N 1
ATOM 3338 C CA . GLU A 1 426 ? -12.331 0.954 56.124 1.00 37.69 426 GLU A CA 1
ATOM 3339 C C . GLU A 1 426 ? -13.370 1.635 55.217 1.00 37.69 426 GLU A C 1
ATOM 3341 O O . GLU A 1 426 ? -13.009 2.550 54.468 1.00 37.69 426 GLU A O 1
ATOM 3346 N N . PRO A 1 427 ? -14.636 1.171 55.241 1.00 39.25 427 PRO A N 1
ATOM 3347 C CA . PRO A 1 427 ? -15.743 1.798 54.529 1.00 39.25 427 PRO A CA 1
ATOM 3348 C C . PRO A 1 427 ? -16.163 3.117 55.197 1.00 39.25 427 PRO A C 1
ATOM 3350 O O . PRO A 1 427 ? -16.123 3.245 56.419 1.00 39.25 427 PRO A O 1
ATOM 3353 N N . GLU A 1 428 ? -16.629 4.081 54.400 1.00 48.47 428 GLU A N 1
ATOM 3354 C CA . GLU A 1 428 ? -17.408 5.216 54.913 1.00 48.47 428 GLU A CA 1
ATOM 3355 C C . GLU A 1 428 ? -18.780 4.748 55.436 1.00 48.47 428 GLU A C 1
ATOM 3357 O O . GLU A 1 428 ? -19.235 3.643 55.121 1.00 48.47 428 GLU A O 1
ATOM 3362 N N . ALA A 1 429 ? -19.465 5.608 56.200 1.00 41.59 429 ALA A N 1
ATOM 3363 C CA . ALA A 1 429 ? -20.792 5.357 56.785 1.00 41.59 429 ALA A CA 1
ATOM 3364 C C . ALA A 1 429 ? -21.881 4.983 55.750 1.00 41.59 429 ALA A C 1
ATOM 3366 O O . ALA A 1 429 ? -22.935 4.457 56.110 1.00 41.59 429 ALA A O 1
ATOM 3367 N N . ASP A 1 430 ? -21.586 5.188 54.468 1.00 39.78 430 ASP A N 1
ATOM 3368 C CA . ASP A 1 430 ? -22.497 5.077 53.335 1.00 39.78 430 ASP A CA 1
ATOM 3369 C C . ASP A 1 430 ? -22.127 3.897 52.410 1.00 39.78 430 ASP A C 1
ATOM 3371 O O . ASP A 1 430 ? -22.779 3.672 51.388 1.00 39.78 430 ASP A O 1
ATOM 3375 N N . GLY A 1 431 ? -21.064 3.144 52.731 1.00 39.31 431 GLY A N 1
ATOM 3376 C CA . GLY A 1 431 ? -20.675 1.923 52.013 1.00 39.31 431 GLY A CA 1
ATOM 3377 C C . GLY A 1 431 ? -20.113 2.123 50.598 1.00 39.31 431 GLY A C 1
ATOM 3378 O O . GLY A 1 431 ? -20.054 1.160 49.831 1.00 39.31 431 GLY A O 1
ATOM 3379 N N . LYS A 1 432 ? -19.693 3.340 50.228 1.00 38.53 432 LYS A N 1
ATOM 3380 C CA . LYS A 1 432 ? -19.081 3.632 48.920 1.00 38.53 432 LYS A CA 1
ATOM 3381 C C . LYS A 1 432 ? -17.552 3.592 48.993 1.00 38.53 432 LYS A C 1
ATOM 3383 O O . LYS A 1 432 ? -16.950 4.088 49.938 1.00 38.53 432 LYS A O 1
ATOM 3388 N N . TYR A 1 433 ? -16.932 3.025 47.959 1.00 39.47 433 TYR A N 1
ATOM 3389 C CA . TYR A 1 433 ? -15.489 3.073 47.717 1.00 39.47 433 TYR A CA 1
ATOM 3390 C C . TYR A 1 433 ? -15.246 3.986 46.511 1.00 39.47 433 TYR A C 1
ATOM 3392 O O . TYR A 1 433 ? -15.796 3.725 45.441 1.00 39.47 433 TYR A O 1
ATOM 3400 N N . LEU A 1 434 ? -14.460 5.052 46.668 1.00 37.12 434 LEU A N 1
ATOM 3401 C CA . LEU A 1 434 ? -14.217 6.042 45.612 1.00 37.12 434 LEU A CA 1
ATOM 3402 C C . LEU A 1 434 ? -12.739 6.033 45.198 1.00 37.12 434 LEU A C 1
ATOM 3404 O O . LEU A 1 434 ? -11.847 5.973 46.043 1.00 37.12 434 LEU A O 1
ATOM 3408 N N . VAL A 1 435 ? -12.488 6.056 43.888 1.00 33.59 435 VAL A N 1
ATOM 3409 C CA . VAL A 1 435 ? -11.157 6.082 43.263 1.00 33.59 435 VAL A CA 1
ATOM 3410 C C . VAL A 1 435 ? -11.151 7.215 42.242 1.00 33.59 435 VAL A C 1
ATOM 3412 O O . VAL A 1 435 ? -12.030 7.237 41.389 1.00 33.59 435 VAL A O 1
ATOM 3415 N N . ASP A 1 436 ? -10.152 8.100 42.298 1.00 26.61 436 ASP A N 1
ATOM 3416 C CA . ASP A 1 436 ? -9.951 9.177 41.311 1.00 26.61 436 ASP A CA 1
ATOM 3417 C C . ASP A 1 436 ? -8.621 9.041 40.539 1.00 26.61 436 ASP A C 1
ATOM 3419 O O . ASP A 1 436 ? -8.078 9.983 39.972 1.00 26.61 436 ASP A O 1
ATOM 3423 N N . ALA A 1 437 ? -8.090 7.816 40.501 1.00 29.20 437 ALA A N 1
ATOM 3424 C CA . ALA A 1 437 ? -7.033 7.408 39.587 1.00 29.20 437 ALA A CA 1
ATOM 3425 C C . ALA A 1 437 ? -7.464 6.116 38.882 1.00 29.20 437 ALA A C 1
ATOM 3427 O O . ALA A 1 437 ? -7.511 5.046 39.493 1.00 29.20 437 ALA A O 1
ATOM 3428 N N . ALA A 1 438 ? -7.793 6.207 37.591 1.00 25.30 438 ALA A N 1
ATOM 3429 C CA . ALA A 1 438 ? -8.006 5.025 36.767 1.00 25.30 438 ALA A CA 1
ATOM 3430 C C . ALA A 1 438 ? -6.674 4.282 36.625 1.00 25.30 438 ALA A C 1
ATOM 3432 O O . ALA A 1 438 ? -5.689 4.814 36.116 1.00 25.30 438 ALA A O 1
ATOM 3433 N N . LEU A 1 439 ? -6.652 3.048 37.110 1.00 26.58 439 LEU A N 1
ATOM 3434 C CA . LEU A 1 439 ? -5.454 2.239 37.205 1.00 26.58 439 LEU A CA 1
ATOM 3435 C C . LEU A 1 439 ? -5.580 1.078 36.220 1.00 26.58 439 LEU A C 1
ATOM 3437 O O . LEU A 1 439 ? -6.348 0.145 36.441 1.00 26.58 439 LEU A O 1
ATOM 3441 N N . CYS A 1 440 ? -4.877 1.177 35.092 1.00 24.83 440 CYS A N 1
ATOM 3442 C CA . CYS A 1 440 ? -4.868 0.154 34.051 1.00 24.83 440 CYS A CA 1
ATOM 3443 C C . CYS A 1 440 ? -3.680 -0.791 34.263 1.00 24.83 440 CYS A C 1
ATOM 3445 O O . CYS A 1 440 ? -2.528 -0.411 34.061 1.00 24.83 440 CYS A O 1
ATOM 3447 N N . ALA A 1 441 ? -3.951 -2.038 34.649 1.00 24.77 441 ALA A N 1
ATOM 3448 C CA . ALA A 1 441 ? -2.940 -3.087 34.678 1.00 24.77 441 ALA A CA 1
ATOM 3449 C C . ALA A 1 441 ? -2.618 -3.536 33.241 1.00 24.77 441 ALA A C 1
ATOM 3451 O O . ALA A 1 441 ? -3.334 -4.346 32.653 1.00 24.77 441 ALA A O 1
ATOM 3452 N N . LEU A 1 442 ? -1.527 -3.029 32.664 1.00 23.58 442 LEU A N 1
ATOM 3453 C CA . LEU A 1 442 ? -0.993 -3.538 31.399 1.00 23.58 442 LEU A CA 1
ATOM 3454 C C . LEU A 1 442 ? -0.111 -4.761 31.674 1.00 23.58 442 LEU A C 1
ATOM 3456 O O . LEU A 1 442 ? 1.103 -4.652 31.833 1.00 23.58 442 LEU A O 1
ATOM 3460 N N . ASN A 1 443 ? -0.709 -5.953 31.703 1.00 25.38 443 ASN A N 1
ATOM 3461 C CA . ASN A 1 443 ? 0.061 -7.196 31.698 1.00 25.38 443 ASN A CA 1
ATOM 3462 C C . ASN A 1 443 ? 0.553 -7.499 30.275 1.00 25.38 443 ASN A C 1
ATOM 3464 O O . ASN A 1 443 ? -0.136 -8.130 29.476 1.00 25.38 443 ASN A O 1
ATOM 3468 N N . GLY A 1 444 ? 1.767 -7.047 29.953 1.00 25.45 444 GLY A N 1
ATOM 3469 C CA . GLY A 1 444 ? 2.417 -7.366 28.683 1.00 25.45 444 GLY A CA 1
ATOM 3470 C C . GLY A 1 444 ? 3.872 -6.910 28.622 1.00 25.45 444 GLY A C 1
ATOM 3471 O O . GLY A 1 444 ? 4.164 -5.732 28.450 1.00 25.45 444 GLY A O 1
ATOM 3472 N N . ASN A 1 445 ? 4.788 -7.869 28.731 1.00 26.53 445 ASN A N 1
ATOM 3473 C CA . ASN A 1 445 ? 6.237 -7.715 28.625 1.00 26.53 445 ASN A CA 1
ATOM 3474 C C . ASN A 1 445 ? 6.653 -7.043 27.295 1.00 26.53 445 ASN A C 1
ATOM 3476 O O . ASN A 1 445 ? 6.454 -7.618 26.224 1.00 26.53 445 ASN A O 1
ATOM 3480 N N . ARG A 1 446 ? 7.270 -5.853 27.351 1.00 28.56 446 ARG A N 1
ATOM 3481 C CA . ARG A 1 446 ? 8.010 -5.257 26.225 1.00 28.56 446 ARG A CA 1
ATOM 3482 C C . ARG A 1 446 ? 9.506 -5.323 26.518 1.00 28.56 446 ARG A C 1
ATOM 3484 O O . ARG A 1 446 ? 10.065 -4.434 27.153 1.00 28.56 446 ARG A O 1
ATOM 3491 N N . ALA A 1 447 ? 10.163 -6.361 26.011 1.00 28.52 447 ALA A N 1
ATOM 3492 C CA . ALA A 1 447 ? 11.575 -6.247 25.680 1.00 28.52 447 ALA A CA 1
ATOM 3493 C C . ALA A 1 447 ? 11.678 -5.291 24.480 1.00 28.52 447 ALA A C 1
ATOM 3495 O O . ALA A 1 447 ? 11.237 -5.623 23.380 1.00 28.52 447 ALA A O 1
ATOM 3496 N N . LEU A 1 448 ? 12.180 -4.079 24.709 1.00 32.44 448 LEU A N 1
ATOM 3497 C CA . LEU A 1 448 ? 12.529 -3.147 23.639 1.00 32.44 448 LEU A CA 1
ATOM 3498 C C . LEU A 1 448 ? 13.913 -3.535 23.078 1.00 32.44 448 LEU A C 1
ATOM 3500 O O . LEU A 1 448 ? 14.779 -3.944 23.854 1.00 32.44 448 LEU A O 1
ATOM 3504 N N . PRO A 1 449 ? 14.145 -3.442 21.755 1.00 29.19 449 PRO A N 1
ATOM 3505 C CA . PRO A 1 449 ? 15.463 -3.676 21.182 1.00 29.19 449 PRO A CA 1
ATOM 3506 C C . PRO A 1 449 ? 16.440 -2.580 21.624 1.00 29.19 449 PRO A C 1
ATOM 3508 O O . PRO A 1 449 ? 16.088 -1.406 21.673 1.00 29.19 449 PRO A O 1
ATOM 3511 N N . SER A 1 450 ? 17.691 -2.965 21.878 1.00 34.22 450 SER A N 1
ATOM 3512 C CA . SER A 1 450 ? 18.798 -2.128 22.367 1.00 34.22 450 SER A CA 1
ATOM 3513 C C . SER A 1 450 ? 19.312 -1.068 21.376 1.00 34.22 450 SER A C 1
ATOM 3515 O O . SER A 1 450 ? 20.441 -0.603 21.513 1.00 34.22 450 SER A O 1
ATOM 3517 N N . VAL A 1 451 ? 18.540 -0.727 20.338 1.00 34.34 451 VAL A N 1
ATOM 3518 C CA . VAL A 1 451 ? 18.969 0.155 19.240 1.00 34.34 451 VAL A CA 1
ATOM 3519 C C . VAL A 1 451 ? 17.828 1.083 18.799 1.00 34.34 451 VAL A C 1
ATOM 3521 O O . VAL A 1 451 ? 17.401 1.076 17.651 1.00 34.34 451 VAL A O 1
ATOM 3524 N N . MET A 1 452 ? 17.309 1.872 19.735 1.00 27.88 452 MET A N 1
ATOM 3525 C CA . MET A 1 452 ? 16.726 3.202 19.505 1.00 27.88 452 MET A CA 1
ATOM 3526 C C . MET A 1 452 ? 17.001 4.025 20.772 1.00 27.88 452 MET A C 1
ATOM 3528 O O . MET A 1 452 ? 17.019 3.433 21.854 1.00 27.88 452 MET A O 1
ATOM 3532 N N . PRO A 1 453 ? 17.284 5.335 20.670 1.00 33.97 453 PRO A N 1
ATOM 3533 C CA . PRO A 1 453 ? 17.689 6.120 21.829 1.00 33.97 453 PRO A CA 1
ATOM 3534 C C . PRO A 1 453 ? 16.550 6.170 22.864 1.00 33.97 453 PRO A C 1
ATOM 3536 O O . PRO A 1 453 ? 15.378 6.061 22.482 1.00 33.97 453 PRO A O 1
ATOM 3539 N N . PRO A 1 454 ? 16.884 6.271 24.165 1.00 33.50 454 PRO A N 1
ATOM 3540 C CA . PRO A 1 454 ? 15.904 6.293 25.245 1.00 33.50 454 PRO A CA 1
ATOM 3541 C C . PRO A 1 454 ? 14.913 7.435 25.023 1.00 33.50 454 PRO A C 1
ATOM 3543 O O . PRO A 1 454 ? 15.240 8.423 24.371 1.00 33.50 454 PRO A O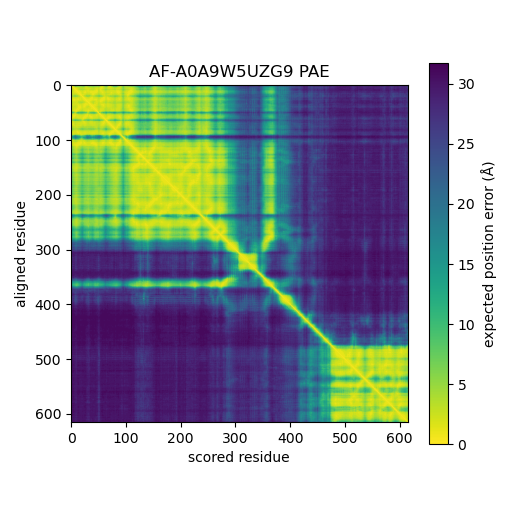 1
ATOM 3546 N N . ILE A 1 455 ? 13.698 7.265 25.541 1.00 32.41 455 ILE A N 1
ATOM 3547 C CA . ILE A 1 455 ? 12.604 8.242 25.511 1.00 32.41 455 ILE A CA 1
ATOM 3548 C C . ILE A 1 455 ? 13.159 9.637 25.844 1.00 32.41 455 ILE A C 1
ATOM 3550 O O . ILE A 1 455 ? 13.380 9.959 27.008 1.00 32.41 455 ILE A O 1
ATOM 3554 N N . GLN A 1 456 ? 13.397 10.460 24.821 1.00 33.62 456 GLN A N 1
ATOM 3555 C CA . GLN A 1 456 ? 13.625 11.884 25.010 1.00 33.62 456 GLN A CA 1
ATOM 3556 C C . GLN A 1 456 ? 12.258 12.497 25.298 1.00 33.62 456 GLN A C 1
ATOM 3558 O O . GLN A 1 456 ? 11.352 12.453 24.465 1.00 33.62 456 GLN A O 1
ATOM 3563 N N . ILE A 1 457 ? 12.088 13.001 26.519 1.00 36.22 457 ILE A N 1
ATOM 3564 C CA . ILE A 1 457 ? 10.936 13.817 26.890 1.00 36.22 457 ILE A CA 1
ATOM 3565 C C . ILE A 1 457 ? 11.058 15.121 26.097 1.00 36.22 457 ILE A C 1
ATOM 3567 O O . ILE A 1 457 ? 11.851 15.989 26.448 1.00 36.22 457 ILE A O 1
ATOM 3571 N N . LEU A 1 458 ? 10.291 15.238 25.016 1.00 34.78 458 LEU A N 1
ATOM 3572 C CA . LEU A 1 458 ? 10.069 16.487 24.294 1.00 34.78 458 LEU A CA 1
ATOM 3573 C C . LEU A 1 458 ? 8.633 16.916 24.606 1.00 34.78 458 LEU A C 1
ATOM 3575 O O . LEU A 1 458 ? 7.682 16.414 24.008 1.00 34.78 458 LEU A O 1
ATOM 3579 N N . ASP A 1 459 ? 8.484 17.753 25.631 1.00 37.53 459 ASP A N 1
ATOM 3580 C CA . ASP A 1 459 ? 7.201 18.323 26.050 1.00 37.53 459 ASP A CA 1
ATOM 3581 C C . ASP A 1 459 ? 6.892 19.560 25.195 1.00 37.53 459 ASP A C 1
ATOM 3583 O O . ASP A 1 459 ? 7.784 20.364 24.925 1.00 37.53 459 ASP A O 1
ATOM 3587 N N . ALA A 1 460 ? 5.645 19.700 24.750 1.00 33.03 460 ALA A N 1
ATOM 3588 C CA . ALA A 1 460 ? 5.199 20.821 23.928 1.00 33.03 460 ALA A CA 1
ATOM 3589 C C . ALA A 1 460 ? 4.299 21.740 24.760 1.00 33.03 460 ALA A C 1
ATOM 3591 O O . ALA A 1 460 ? 3.260 21.306 25.263 1.00 33.03 460 ALA A O 1
ATOM 3592 N N . GLN A 1 461 ? 4.645 23.028 24.857 1.00 39.47 461 GLN A N 1
ATOM 3593 C CA . GLN A 1 461 ? 3.677 24.038 25.284 1.00 39.47 461 GLN A CA 1
ATOM 3594 C C . GLN A 1 461 ? 2.527 24.142 24.274 1.00 39.47 461 GLN A C 1
ATOM 3596 O O . GLN A 1 461 ? 2.695 23.929 23.069 1.00 39.47 461 GLN A O 1
ATOM 3601 N N . SER A 1 462 ? 1.358 24.583 24.745 1.00 33.75 462 SER A N 1
ATOM 3602 C CA . SER A 1 462 ? 0.280 25.037 23.861 1.00 33.75 462 SER A CA 1
ATOM 3603 C C . SER A 1 462 ? 0.749 26.233 23.019 1.00 33.75 462 SER A C 1
ATOM 3605 O O . SER A 1 462 ? 0.730 27.369 23.489 1.00 33.75 462 SER A O 1
ATOM 3607 N N . GLY A 1 463 ? 1.111 25.983 21.759 1.00 40.72 463 GLY A N 1
ATOM 3608 C CA . GLY A 1 463 ? 1.518 27.012 20.796 1.00 40.72 463 GLY A CA 1
ATOM 3609 C C . GLY A 1 463 ? 3.017 27.069 20.493 1.00 40.72 463 GLY A C 1
ATOM 3610 O O . GLY A 1 463 ? 3.413 27.867 19.645 1.00 40.72 463 GLY A O 1
ATOM 3611 N N . GLU A 1 464 ? 3.840 26.214 21.105 1.00 37.56 464 GLU A N 1
ATOM 3612 C CA . GLU A 1 464 ? 5.232 26.033 20.685 1.00 37.56 464 GLU A CA 1
ATOM 3613 C C . GLU A 1 464 ? 5.337 24.942 19.616 1.00 37.56 464 GLU A C 1
ATOM 3615 O O . GLU A 1 464 ? 4.635 23.930 19.629 1.00 37.56 464 GLU A O 1
ATOM 3620 N N . ASN A 1 465 ? 6.216 25.166 18.642 1.00 40.34 465 ASN A N 1
ATOM 3621 C CA . ASN A 1 465 ? 6.556 24.146 17.664 1.00 40.34 465 ASN A CA 1
ATOM 3622 C C . ASN A 1 465 ? 7.298 23.015 18.396 1.00 40.34 465 ASN A C 1
ATOM 3624 O O . ASN A 1 465 ? 8.248 23.289 19.121 1.00 40.34 465 ASN A O 1
ATOM 3628 N N . TYR A 1 466 ? 6.921 21.757 18.156 1.00 40.47 466 TYR A N 1
ATOM 3629 C CA . TYR A 1 466 ? 7.513 20.545 18.754 1.00 40.47 466 TYR A CA 1
ATOM 3630 C C . TYR A 1 466 ? 9.024 20.363 18.476 1.00 40.47 466 TYR A C 1
ATOM 3632 O O . TYR A 1 466 ? 9.623 19.372 18.883 1.00 40.47 466 TYR A O 1
ATOM 3640 N N . LEU A 1 467 ? 9.626 21.298 17.736 1.00 38.03 467 LEU A N 1
ATOM 3641 C CA . LEU A 1 467 ? 11.048 21.390 17.419 1.00 38.03 467 LEU A CA 1
ATOM 3642 C C . LEU A 1 467 ? 11.811 22.407 18.289 1.00 38.03 467 LEU A C 1
ATOM 3644 O O . LEU A 1 467 ? 13.010 22.566 18.078 1.00 38.03 467 LEU A O 1
ATOM 3648 N N . VAL A 1 468 ? 11.150 23.122 19.208 1.00 39.16 468 VAL A N 1
ATOM 3649 C CA . VAL A 1 468 ? 11.789 24.116 20.089 1.00 39.16 468 VAL A CA 1
ATOM 3650 C C . VAL A 1 468 ? 12.247 23.424 21.384 1.00 39.16 468 VAL A C 1
ATOM 3652 O O . VAL A 1 468 ? 11.400 22.934 22.129 1.00 39.16 468 VAL A O 1
ATOM 3655 N N . PRO A 1 469 ? 13.563 23.330 21.658 1.00 40.25 469 PRO A N 1
ATOM 3656 C CA . PRO A 1 469 ? 14.085 22.743 22.893 1.00 40.25 469 PRO A CA 1
ATOM 3657 C C . PRO A 1 469 ? 13.756 23.604 24.121 1.00 40.25 469 PRO A C 1
ATOM 3659 O O . PRO A 1 469 ? 13.600 24.817 24.014 1.00 40.25 469 PRO A O 1
ATOM 3662 N N . ILE A 1 470 ? 13.713 22.993 25.310 1.00 42.47 470 ILE A N 1
ATOM 3663 C CA . ILE A 1 470 ? 13.563 23.715 26.584 1.00 42.47 470 ILE A CA 1
ATOM 3664 C C . ILE A 1 470 ? 14.834 24.557 26.821 1.00 42.47 470 ILE A C 1
ATOM 3666 O O . ILE A 1 470 ? 15.837 24.053 27.331 1.00 42.47 470 ILE A O 1
ATOM 3670 N N . ASP A 1 471 ? 14.786 25.842 26.457 1.00 38.25 471 ASP A N 1
ATOM 3671 C CA . ASP A 1 471 ? 15.930 26.778 26.450 1.00 38.25 471 ASP A CA 1
ATOM 3672 C C . ASP A 1 471 ? 16.617 26.970 27.818 1.00 38.25 471 ASP A C 1
ATOM 3674 O O . ASP A 1 471 ? 17.745 27.450 27.894 1.00 38.25 471 ASP A O 1
ATOM 3678 N N . ALA A 1 472 ? 15.971 26.597 28.926 1.00 41.09 472 ALA A N 1
ATOM 3679 C CA . ALA A 1 472 ? 16.498 26.842 30.269 1.00 41.09 472 ALA A CA 1
ATOM 3680 C C . ALA A 1 472 ? 17.482 25.768 30.789 1.00 41.09 472 ALA A C 1
ATOM 3682 O O . ALA A 1 472 ? 18.081 25.979 31.844 1.00 41.09 472 ALA A O 1
ATOM 3683 N N . LEU A 1 473 ? 17.643 24.625 30.102 1.00 42.72 473 LEU A N 1
ATOM 3684 C CA . LEU A 1 473 ? 18.433 23.473 30.587 1.00 42.72 473 LEU A CA 1
ATOM 3685 C C . LEU A 1 473 ? 19.159 22.695 29.463 1.00 42.72 473 LEU A C 1
ATOM 3687 O O . LEU A 1 473 ? 19.200 21.469 29.500 1.00 42.72 473 LEU A O 1
ATOM 3691 N N . ASP A 1 474 ? 19.700 23.382 28.450 1.00 36.72 474 ASP A N 1
ATOM 3692 C CA . ASP A 1 474 ? 20.394 22.761 27.298 1.00 36.72 474 ASP A CA 1
ATOM 3693 C C . ASP A 1 474 ? 19.554 21.706 26.535 1.00 36.72 474 ASP A C 1
ATOM 3695 O O . ASP A 1 474 ? 20.085 20.837 25.846 1.00 36.72 474 ASP A O 1
ATOM 3699 N N . GLY A 1 475 ? 18.220 21.793 26.618 1.00 44.59 475 GLY A N 1
ATOM 3700 C CA . GLY A 1 475 ? 17.293 21.013 25.794 1.00 44.59 475 GLY A CA 1
ATOM 3701 C C . GLY A 1 475 ? 17.120 19.529 26.149 1.00 44.59 475 GLY A C 1
ATOM 3702 O O . GLY A 1 475 ? 16.291 18.880 25.515 1.00 44.59 475 GLY A O 1
ATOM 3703 N N . GLU A 1 476 ? 17.819 18.983 27.152 1.00 48.19 476 GLU A N 1
ATOM 3704 C CA . GLU A 1 476 ? 17.672 17.577 27.565 1.00 48.19 476 GLU A CA 1
ATOM 3705 C C . GLU A 1 476 ? 17.857 17.396 29.082 1.00 48.19 476 GLU A C 1
ATOM 3707 O O . GLU A 1 476 ? 18.895 17.721 29.654 1.00 48.19 476 GLU A O 1
ATOM 3712 N N . ILE A 1 477 ? 16.851 16.827 29.757 1.00 53.88 477 ILE A N 1
ATOM 3713 C CA . ILE A 1 477 ? 16.962 16.417 31.164 1.00 53.88 477 ILE A CA 1
ATOM 3714 C C . ILE A 1 477 ? 17.150 14.903 31.203 1.00 53.88 477 ILE A C 1
ATOM 3716 O O . ILE A 1 477 ? 16.186 14.145 31.109 1.00 53.88 477 ILE A O 1
ATOM 3720 N N . THR A 1 478 ? 18.391 14.448 31.381 1.00 58.22 478 THR A N 1
ATOM 3721 C CA . THR A 1 478 ? 18.667 13.027 31.621 1.00 58.22 478 THR A CA 1
ATOM 3722 C C . THR A 1 478 ? 18.184 12.639 33.018 1.00 58.22 478 THR A C 1
ATOM 3724 O O . THR A 1 478 ? 18.721 13.089 34.034 1.00 58.22 478 THR A O 1
ATOM 3727 N N . LEU A 1 479 ? 17.145 11.808 33.068 1.00 65.50 479 LEU A N 1
ATOM 3728 C CA . LEU A 1 479 ? 16.675 11.179 34.299 1.00 65.50 479 LEU A CA 1
ATOM 3729 C C . LEU A 1 479 ? 17.541 9.963 34.628 1.00 65.50 479 LEU A C 1
ATOM 3731 O O . LEU A 1 479 ? 18.125 9.344 33.743 1.00 65.50 479 LEU A O 1
ATOM 3735 N N . THR A 1 480 ? 17.591 9.581 35.901 1.00 67.50 480 THR A N 1
ATOM 3736 C CA . THR A 1 480 ? 18.283 8.350 36.322 1.00 67.50 480 THR A CA 1
ATOM 3737 C C . THR A 1 480 ? 17.500 7.077 35.996 1.00 67.50 480 THR A C 1
ATOM 3739 O O . THR A 1 480 ? 18.034 5.986 36.158 1.00 67.50 480 THR A O 1
ATOM 3742 N N . GLY A 1 481 ? 16.225 7.196 35.605 1.00 65.00 481 GLY A N 1
ATOM 3743 C CA . GLY A 1 481 ? 15.284 6.072 35.511 1.00 65.00 481 GLY A CA 1
ATOM 3744 C C . GLY A 1 481 ? 14.797 5.565 36.878 1.00 65.00 481 GLY A C 1
ATOM 3745 O O . GLY A 1 481 ? 13.909 4.719 36.950 1.00 65.00 481 GLY A O 1
ATOM 3746 N N . GLU A 1 482 ? 15.334 6.104 37.977 1.00 79.38 482 GLU A N 1
ATOM 3747 C CA . GLU A 1 482 ? 14.968 5.732 39.340 1.00 79.38 482 GLU A CA 1
ATOM 3748 C C . GLU A 1 482 ? 13.812 6.584 39.882 1.00 79.38 482 GLU A C 1
ATOM 3750 O O . GLU A 1 482 ? 13.619 7.752 39.525 1.00 79.38 482 GLU A O 1
ATOM 3755 N N . THR A 1 483 ? 13.067 6.016 40.827 1.00 87.00 483 THR A N 1
ATOM 3756 C CA . THR A 1 483 ? 11.990 6.707 41.541 1.00 87.00 483 THR A CA 1
ATOM 3757 C C . THR A 1 483 ? 12.300 6.862 43.017 1.00 87.00 483 THR A C 1
ATOM 3759 O O . THR A 1 483 ? 12.990 6.040 43.622 1.00 87.00 483 THR A O 1
ATOM 3762 N N . MET A 1 484 ? 11.794 7.939 43.608 1.00 91.94 484 MET A N 1
ATOM 3763 C CA . MET A 1 484 ? 11.906 8.184 45.038 1.00 91.94 484 MET A CA 1
ATOM 3764 C C . MET A 1 484 ? 10.854 7.358 45.785 1.00 91.94 484 MET A C 1
ATOM 3766 O O . MET A 1 484 ? 9.676 7.410 45.434 1.00 91.94 484 MET A O 1
ATOM 3770 N N . SER A 1 485 ? 11.271 6.601 46.803 1.00 94.38 485 SER A N 1
ATOM 3771 C CA . SER A 1 485 ? 10.327 5.854 47.641 1.00 94.38 485 SER A CA 1
ATOM 3772 C C . SER A 1 485 ? 9.568 6.786 48.584 1.00 94.38 485 SER A C 1
ATOM 3774 O O . SER A 1 485 ? 10.062 7.847 48.974 1.00 94.38 485 SER A O 1
ATOM 3776 N N . ASN A 1 486 ? 8.386 6.367 49.019 1.00 92.31 486 ASN A N 1
ATOM 3777 C CA . ASN A 1 486 ? 7.542 7.062 49.983 1.00 92.31 486 ASN A CA 1
ATOM 3778 C C . ASN A 1 486 ? 8.286 7.314 51.301 1.00 92.31 486 ASN A C 1
ATOM 3780 O O . ASN A 1 486 ? 8.138 8.379 51.899 1.00 92.31 486 ASN A O 1
ATOM 3784 N N . LEU A 1 487 ? 9.132 6.369 51.729 1.00 94.00 487 LEU A N 1
ATOM 3785 C CA . LEU A 1 487 ? 9.987 6.539 52.904 1.00 94.00 487 LEU A CA 1
ATOM 3786 C C . LEU A 1 487 ? 11.063 7.611 52.675 1.00 94.00 487 LEU A C 1
ATOM 3788 O O . LEU A 1 487 ? 11.316 8.423 53.563 1.00 94.00 487 LEU A O 1
ATOM 3792 N N . GLU A 1 488 ? 11.683 7.642 51.491 1.00 96.12 488 GLU A N 1
ATOM 3793 C CA . GLU A 1 488 ? 12.662 8.677 51.136 1.00 96.12 488 GLU A CA 1
ATOM 3794 C C . GLU A 1 488 ? 12.004 10.069 51.100 1.00 96.12 488 GLU A C 1
ATOM 3796 O O . GLU A 1 488 ? 12.539 11.008 51.694 1.00 96.12 488 GLU A O 1
ATOM 3801 N N . ILE A 1 489 ? 10.815 10.188 50.495 1.00 95.69 489 ILE A N 1
ATOM 3802 C CA . ILE A 1 489 ? 10.010 11.422 50.469 1.00 95.69 489 ILE A CA 1
ATOM 3803 C C . ILE A 1 489 ? 9.699 11.888 51.898 1.00 95.69 489 ILE A C 1
ATOM 3805 O O . ILE A 1 489 ? 9.965 13.041 52.245 1.00 95.69 489 ILE A O 1
ATOM 3809 N N . ALA A 1 490 ? 9.182 10.994 52.747 1.00 93.31 490 ALA A N 1
ATOM 3810 C CA . ALA A 1 490 ? 8.821 11.318 54.125 1.00 93.31 490 ALA A CA 1
ATOM 3811 C C . ALA A 1 490 ? 10.031 11.800 54.943 1.00 93.31 490 ALA A C 1
ATOM 3813 O O . ALA A 1 490 ? 9.938 12.807 55.646 1.00 93.31 490 ALA A O 1
ATOM 3814 N N . ASN A 1 491 ? 11.183 11.137 54.805 1.00 95.62 491 ASN A N 1
ATOM 3815 C CA . ASN A 1 491 ? 12.413 11.520 55.501 1.00 95.62 491 ASN A CA 1
ATOM 3816 C C . ASN A 1 491 ? 12.923 12.900 55.062 1.00 95.62 491 ASN A C 1
ATOM 3818 O O . ASN A 1 491 ? 13.335 13.701 55.903 1.00 95.62 491 ASN A O 1
ATOM 3822 N N . ARG A 1 492 ? 12.868 13.203 53.759 1.00 96.56 492 ARG A N 1
ATOM 3823 C CA . ARG A 1 492 ? 13.273 14.509 53.213 1.00 96.56 492 ARG A CA 1
ATOM 3824 C C . ARG A 1 492 ? 12.347 15.630 53.684 1.00 96.56 492 ARG A C 1
ATOM 3826 O O . ARG A 1 492 ? 12.828 16.658 54.158 1.00 96.56 492 ARG A O 1
ATOM 3833 N N . ILE A 1 493 ? 11.032 15.408 53.650 1.00 96.81 493 ILE A N 1
ATOM 3834 C CA . ILE A 1 493 ? 10.038 16.363 54.165 1.00 96.81 493 ILE A CA 1
ATOM 3835 C C . ILE A 1 493 ? 10.212 16.578 55.675 1.00 96.81 493 ILE A C 1
ATOM 3837 O O . ILE A 1 493 ? 10.130 17.715 56.146 1.00 96.81 493 ILE A O 1
ATOM 3841 N N . ALA A 1 494 ? 10.493 15.522 56.445 1.00 94.62 494 ALA A N 1
ATOM 3842 C CA . ALA A 1 494 ? 10.757 15.629 57.878 1.00 94.62 494 ALA A CA 1
ATOM 3843 C C . ALA A 1 494 ? 12.026 16.450 58.168 1.00 94.62 494 ALA A C 1
ATOM 3845 O O . ALA A 1 494 ? 11.997 17.333 59.026 1.00 94.62 494 ALA A O 1
ATOM 3846 N N . ALA A 1 495 ? 13.109 16.222 57.416 1.00 93.88 495 ALA A N 1
ATOM 3847 C CA . ALA A 1 495 ? 14.347 16.994 57.528 1.00 93.88 495 ALA A CA 1
ATOM 3848 C C . ALA A 1 495 ? 14.131 18.482 57.197 1.00 93.88 495 ALA A C 1
ATOM 3850 O O . ALA A 1 495 ? 14.548 19.351 57.967 1.00 93.88 495 ALA A O 1
ATOM 3851 N N . TYR A 1 496 ? 13.408 18.777 56.112 1.00 95.06 496 TYR A N 1
ATOM 3852 C CA . TYR A 1 496 ? 13.001 20.139 55.758 1.00 95.06 496 TYR A CA 1
ATOM 3853 C C . TYR A 1 496 ? 12.1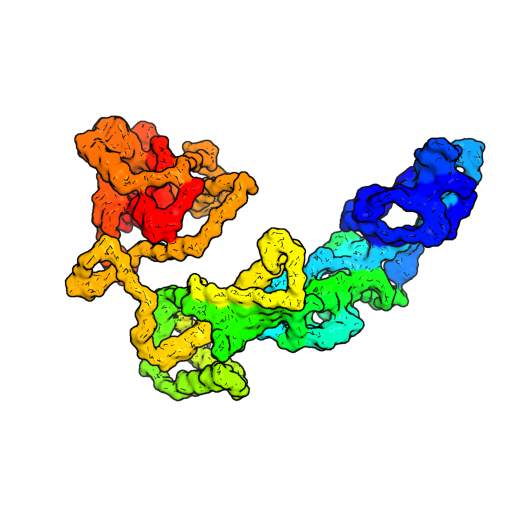36 20.787 56.843 1.00 95.06 496 TYR A C 1
ATOM 3855 O O . TYR A 1 496 ? 12.356 21.935 57.222 1.00 95.06 496 TYR A O 1
ATOM 3863 N N . THR A 1 497 ? 11.174 20.048 57.394 1.00 94.25 497 THR A N 1
ATOM 3864 C CA . THR A 1 497 ? 10.272 20.561 58.432 1.00 94.25 497 THR A CA 1
ATOM 3865 C C . THR A 1 497 ? 11.018 20.892 59.722 1.00 94.25 497 THR A C 1
ATOM 3867 O O . THR A 1 497 ? 10.728 21.922 60.333 1.00 94.25 497 THR A O 1
ATOM 3870 N N . ALA A 1 498 ? 11.988 20.059 60.111 1.00 93.81 498 ALA A N 1
ATOM 3871 C CA . ALA A 1 498 ? 12.825 20.283 61.285 1.00 93.81 498 ALA A CA 1
ATOM 3872 C C . ALA A 1 498 ? 13.750 21.500 61.120 1.00 93.81 498 ALA A C 1
ATOM 3874 O O . ALA A 1 498 ? 13.965 22.230 62.085 1.00 93.81 498 ALA A O 1
ATOM 3875 N N . ASN A 1 499 ? 14.257 21.747 59.905 1.00 92.75 499 ASN A N 1
ATOM 3876 C CA . ASN A 1 499 ? 15.257 22.780 59.631 1.00 92.75 499 ASN A CA 1
ATOM 3877 C C . ASN A 1 499 ? 14.942 23.581 58.352 1.00 92.75 499 ASN A C 1
ATOM 3879 O O . ASN A 1 499 ? 15.713 23.577 57.398 1.00 92.75 499 ASN A O 1
ATOM 3883 N N . LYS A 1 500 ? 13.833 24.334 58.335 1.00 89.62 500 LYS A N 1
ATOM 3884 C CA . LYS A 1 500 ? 13.348 25.065 57.136 1.00 89.62 500 LYS A CA 1
ATOM 3885 C C . LYS A 1 500 ? 14.319 26.095 56.543 1.00 89.62 500 LYS A C 1
ATOM 3887 O O . LYS A 1 500 ? 14.122 26.516 55.408 1.00 89.62 500 LYS A O 1
ATOM 3892 N N . ASN A 1 501 ? 15.322 26.511 57.317 1.00 88.12 501 ASN A N 1
ATOM 3893 C CA . ASN A 1 501 ? 16.333 27.491 56.919 1.00 88.12 501 ASN A CA 1
ATOM 3894 C C . ASN A 1 501 ? 17.697 26.853 56.603 1.00 88.12 501 ASN A C 1
ATOM 3896 O O . ASN A 1 501 ? 18.612 27.577 56.222 1.00 88.12 501 ASN A O 1
ATOM 3900 N N . ASP A 1 502 ? 17.863 25.539 56.799 1.00 89.56 502 ASP A N 1
ATOM 3901 C CA . ASP A 1 502 ? 19.095 24.838 56.431 1.00 89.56 502 ASP A CA 1
ATOM 3902 C C . ASP A 1 502 ? 19.135 24.653 54.903 1.00 89.56 502 ASP A C 1
ATOM 3904 O O . ASP A 1 502 ? 18.243 23.996 54.354 1.00 89.56 502 ASP A O 1
ATOM 3908 N N . PRO A 1 503 ? 20.150 25.195 54.198 1.00 88.12 503 PRO A N 1
ATOM 3909 C CA . PRO A 1 503 ? 20.288 25.033 52.752 1.00 88.12 503 PRO A CA 1
ATOM 3910 C C . PRO A 1 503 ? 20.255 23.570 52.298 1.00 88.12 503 PRO A C 1
ATOM 3912 O O . PRO A 1 503 ? 19.677 23.270 51.255 1.00 88.12 503 PRO A O 1
ATOM 3915 N N . SER A 1 504 ? 20.811 22.656 53.100 1.00 87.94 504 SER A N 1
ATOM 3916 C CA . SER A 1 504 ? 20.843 21.223 52.778 1.00 87.94 504 SER A CA 1
ATOM 3917 C C . SER A 1 504 ? 19.445 20.606 52.844 1.00 87.94 504 SER A C 1
ATOM 3919 O O . SER A 1 504 ? 19.068 19.801 51.995 1.00 87.94 504 SER A O 1
ATOM 3921 N N . ALA A 1 505 ? 18.646 21.020 53.829 1.00 89.88 505 ALA A N 1
ATOM 3922 C CA . ALA A 1 505 ? 17.272 20.567 53.989 1.00 89.88 505 ALA A CA 1
ATOM 3923 C C . ALA A 1 505 ? 16.342 21.148 52.909 1.00 89.88 505 ALA A C 1
ATOM 3925 O O . ALA A 1 505 ? 15.441 20.450 52.449 1.00 89.88 505 ALA A O 1
ATOM 3926 N N . ILE A 1 506 ? 16.576 22.393 52.470 1.00 89.25 506 ILE A N 1
ATOM 3927 C CA . ILE A 1 506 ? 15.864 23.017 51.340 1.00 89.25 506 ILE A CA 1
ATOM 3928 C C . ILE A 1 506 ? 16.187 22.289 50.032 1.00 89.25 506 ILE A C 1
ATOM 3930 O O . ILE A 1 506 ? 15.271 21.951 49.282 1.00 89.25 506 ILE A O 1
ATOM 3934 N N . GLU A 1 507 ? 17.467 22.027 49.751 1.00 89.31 507 GLU A N 1
ATOM 3935 C CA . GLU A 1 507 ? 17.854 21.329 48.519 1.00 89.31 507 GLU A CA 1
ATOM 3936 C C . GLU A 1 507 ? 17.358 19.882 48.512 1.00 89.31 507 GLU A C 1
ATOM 3938 O O . GLU A 1 507 ? 16.896 19.397 47.481 1.00 89.31 507 GLU A O 1
ATOM 3943 N N . GLY A 1 508 ? 17.322 19.240 49.683 1.00 91.62 508 GLY A N 1
ATOM 3944 C CA . GLY A 1 508 ? 16.787 17.894 49.856 1.00 91.62 508 GLY A CA 1
ATOM 3945 C C . GLY A 1 508 ? 15.295 17.741 49.544 1.00 91.62 508 GLY A C 1
ATOM 3946 O O . GLY A 1 508 ? 14.847 16.601 49.411 1.00 91.62 508 GLY A O 1
ATOM 3947 N N . VAL A 1 509 ? 14.538 18.839 49.419 1.00 95.00 509 VAL A N 1
ATOM 3948 C CA . VAL A 1 509 ? 13.131 18.847 48.981 1.00 95.00 509 VAL A CA 1
ATOM 3949 C C . VAL A 1 509 ? 12.895 19.611 47.677 1.00 95.00 509 VAL A C 1
ATOM 3951 O O . VAL A 1 509 ? 11.743 19.823 47.285 1.00 95.00 509 VAL A O 1
ATOM 3954 N N . ARG A 1 510 ? 13.956 20.036 46.984 1.00 93.00 510 ARG A N 1
ATOM 3955 C CA . ARG A 1 510 ? 13.816 20.817 45.755 1.00 93.00 510 ARG A CA 1
ATOM 3956 C C . ARG A 1 510 ? 13.452 19.913 44.582 1.00 93.00 510 ARG A C 1
ATOM 3958 O O . ARG A 1 510 ? 14.117 18.914 44.302 1.00 93.00 510 ARG A O 1
ATOM 3965 N N . VAL A 1 511 ? 12.398 20.287 43.870 1.00 92.69 511 VAL A N 1
ATOM 3966 C CA . VAL A 1 511 ? 11.875 19.558 42.713 1.00 92.69 511 VAL A CA 1
ATOM 3967 C C . VAL A 1 511 ? 11.654 20.501 41.537 1.00 92.69 511 VAL A C 1
ATOM 3969 O O . VAL A 1 511 ? 11.549 21.715 41.710 1.00 92.69 511 VAL A O 1
ATOM 3972 N N . PHE A 1 512 ? 11.553 19.943 40.339 1.00 87.38 512 PHE A N 1
ATOM 3973 C CA . PHE A 1 512 ? 11.112 20.660 39.151 1.00 87.38 512 PHE A CA 1
ATOM 3974 C C . PHE A 1 512 ? 10.094 19.832 38.367 1.00 87.38 512 PHE A C 1
ATOM 3976 O O . PHE A 1 512 ? 10.045 18.608 38.508 1.00 87.38 512 PHE A O 1
ATOM 3983 N N . LYS A 1 513 ? 9.289 20.498 37.541 1.00 85.44 513 LYS A N 1
ATOM 3984 C CA . LYS A 1 513 ? 8.406 19.858 36.559 1.00 85.44 513 LYS A CA 1
ATOM 3985 C C . LYS A 1 513 ? 8.365 20.660 35.267 1.00 85.44 513 LYS A C 1
ATOM 3987 O O . LYS A 1 513 ? 8.589 21.868 35.300 1.00 85.44 513 LYS A O 1
ATOM 3992 N N . SER A 1 514 ? 7.988 20.007 34.173 1.00 75.69 514 SER A N 1
ATOM 3993 C CA . SER A 1 514 ? 7.517 20.663 32.949 1.00 75.69 514 SER A CA 1
ATOM 3994 C C . SER A 1 514 ? 6.016 20.436 32.824 1.00 75.69 514 SER A C 1
ATOM 3996 O O . SER A 1 514 ? 5.573 19.296 32.933 1.00 75.69 514 SER A O 1
ATOM 3998 N N . GLY A 1 515 ? 5.232 21.502 32.683 1.00 66.94 515 GLY A N 1
ATOM 3999 C CA . GLY A 1 515 ? 3.793 21.414 32.437 1.00 66.94 515 GLY A CA 1
ATOM 4000 C C . GLY A 1 515 ? 3.386 22.221 31.212 1.00 66.94 515 GLY A C 1
ATOM 4001 O O . GLY A 1 515 ? 3.984 23.257 30.929 1.00 66.94 515 GLY A O 1
ATOM 4002 N N . ALA A 1 516 ? 2.336 21.780 30.520 1.00 60.56 516 ALA A N 1
ATOM 4003 C CA . ALA A 1 516 ? 1.879 22.385 29.269 1.00 60.56 516 ALA A CA 1
ATOM 4004 C C . ALA A 1 516 ? 1.494 23.871 29.390 1.00 60.56 516 ALA A C 1
ATOM 4006 O O . ALA A 1 516 ? 1.487 24.583 28.382 1.00 60.56 516 ALA A O 1
ATOM 4007 N N . ARG A 1 517 ? 1.154 24.347 30.598 1.00 67.06 517 ARG A N 1
ATOM 4008 C CA . ARG A 1 517 ? 0.734 25.732 30.840 1.00 67.06 517 ARG A CA 1
ATOM 4009 C C . ARG A 1 517 ? 1.761 26.554 31.603 1.00 67.06 517 ARG A C 1
ATOM 4011 O O . ARG A 1 517 ? 1.920 27.732 31.299 1.00 67.06 517 ARG A O 1
ATOM 4018 N N . THR A 1 518 ? 2.443 25.973 32.587 1.00 70.88 518 THR A N 1
ATOM 4019 C CA . THR A 1 518 ? 3.464 26.715 33.348 1.00 70.88 518 THR A CA 1
ATOM 4020 C C . THR A 1 518 ? 4.877 26.571 32.793 1.00 70.88 518 THR A C 1
ATOM 4022 O O . THR A 1 518 ? 5.780 27.229 33.298 1.00 70.88 518 THR A O 1
ATOM 4025 N N . GLY A 1 519 ? 5.097 25.692 31.813 1.00 71.69 519 GLY A N 1
ATOM 4026 C CA . GLY A 1 519 ? 6.432 25.331 31.343 1.00 71.69 519 GLY A CA 1
ATOM 4027 C C . GLY A 1 519 ? 7.267 24.659 32.437 1.00 71.69 519 GLY A C 1
ATOM 4028 O O . GLY A 1 519 ? 6.729 23.998 33.338 1.00 71.69 519 GLY A O 1
ATOM 4029 N N . LEU A 1 520 ? 8.588 24.846 32.360 1.00 75.38 520 LEU A N 1
ATOM 4030 C CA . LEU A 1 520 ? 9.540 24.392 33.372 1.00 75.38 520 LEU A CA 1
ATOM 4031 C C . LEU A 1 520 ? 9.429 25.253 34.636 1.00 75.38 520 LEU A C 1
ATOM 4033 O O . LEU A 1 520 ? 9.625 26.463 34.591 1.00 75.38 520 LEU A O 1
ATOM 4037 N N . THR A 1 521 ? 9.159 24.618 35.774 1.00 82.06 521 THR A N 1
ATOM 4038 C CA . THR A 1 521 ? 8.957 25.292 37.066 1.00 82.06 521 THR A CA 1
ATOM 4039 C C . THR A 1 521 ? 9.688 24.565 38.180 1.00 82.06 521 THR A C 1
ATOM 4041 O O . THR A 1 521 ? 9.859 23.345 38.121 1.00 82.06 521 THR A O 1
ATOM 4044 N N . HIS A 1 522 ? 10.099 25.302 39.214 1.00 87.31 522 HIS A N 1
ATOM 4045 C CA . HIS A 1 522 ? 10.720 24.738 40.412 1.00 87.31 522 HIS A CA 1
ATOM 4046 C C . HIS A 1 522 ? 9.800 24.867 41.629 1.00 87.31 522 HIS A C 1
ATOM 4048 O O . HIS A 1 522 ? 9.141 25.887 41.829 1.00 87.31 522 HIS A O 1
ATOM 4054 N N . GLY A 1 523 ? 9.802 23.848 42.483 1.00 91.19 523 GLY A N 1
ATOM 4055 C CA . GLY A 1 523 ? 9.019 23.815 43.712 1.00 91.19 523 GLY A CA 1
ATOM 4056 C C . GLY A 1 523 ? 9.753 23.129 44.860 1.00 91.19 523 GLY A C 1
ATOM 4057 O O . GLY A 1 523 ? 10.840 22.574 44.696 1.00 91.19 523 GLY A O 1
ATOM 4058 N N . LEU A 1 524 ? 9.135 23.169 46.036 1.00 93.88 524 LEU A N 1
ATOM 4059 C CA . LEU A 1 524 ? 9.558 22.437 47.229 1.00 93.88 524 LEU A CA 1
ATOM 4060 C C . LEU A 1 524 ? 8.476 21.425 47.605 1.00 93.88 524 LEU A C 1
ATOM 4062 O O . LEU A 1 524 ? 7.317 21.822 47.737 1.00 93.88 524 LEU A O 1
ATOM 4066 N N . MET A 1 525 ? 8.838 20.157 47.822 1.00 95.62 525 MET A N 1
ATOM 4067 C CA . MET A 1 525 ? 7.939 19.176 48.451 1.00 95.62 525 MET A CA 1
ATOM 4068 C C . MET A 1 525 ? 7.898 19.414 49.963 1.00 95.62 525 MET A C 1
ATOM 4070 O O . MET A 1 525 ? 8.896 19.234 50.654 1.00 95.62 525 MET A O 1
ATOM 4074 N N . VAL A 1 526 ? 6.762 19.870 50.493 1.00 95.44 526 VAL A N 1
ATOM 4075 C CA . VAL A 1 526 ? 6.708 20.400 51.873 1.00 95.44 526 VAL A CA 1
ATOM 4076 C C . VAL A 1 526 ? 5.811 19.631 52.823 1.00 95.44 526 VAL A C 1
ATOM 4078 O O . VAL A 1 526 ? 5.945 19.790 54.034 1.00 95.44 526 VAL A O 1
ATOM 4081 N N . ALA A 1 527 ? 4.900 18.818 52.300 1.00 94.94 527 ALA A N 1
ATOM 4082 C CA . ALA A 1 527 ? 4.020 17.989 53.106 1.00 94.94 527 ALA A CA 1
ATOM 4083 C C . ALA A 1 527 ? 3.511 16.797 52.295 1.00 94.94 527 ALA A C 1
ATOM 4085 O O . ALA A 1 527 ? 3.455 16.851 51.067 1.00 94.94 527 ALA A O 1
ATOM 4086 N N . VAL A 1 528 ? 3.106 15.754 53.013 1.00 92.19 528 VAL A N 1
ATOM 4087 C CA . VAL A 1 528 ? 2.188 14.728 52.521 1.00 92.19 528 VAL A CA 1
ATOM 4088 C C . VAL A 1 528 ? 0.876 14.967 53.261 1.00 92.19 528 VAL A C 1
ATOM 4090 O O . VAL A 1 528 ? 0.862 14.926 54.490 1.00 92.19 528 VAL A O 1
ATOM 4093 N N . GLU A 1 529 ? -0.187 15.307 52.540 1.00 90.44 529 GLU A N 1
ATOM 4094 C CA . GLU A 1 529 ? -1.468 15.723 53.119 1.00 90.44 529 GLU A CA 1
ATOM 4095 C C . GLU A 1 529 ? -2.655 15.092 52.389 1.00 90.44 529 GLU A C 1
ATOM 4097 O O . GLU A 1 529 ? -2.555 14.687 51.229 1.00 90.44 529 GLU A O 1
ATOM 4102 N N . ASP A 1 530 ? -3.791 15.026 53.079 1.00 84.38 530 ASP A N 1
ATOM 4103 C CA . ASP A 1 530 ? -5.060 14.664 52.463 1.00 84.38 530 ASP A CA 1
ATOM 4104 C C . ASP A 1 530 ? -5.677 15.915 51.827 1.00 84.38 530 ASP A C 1
ATOM 4106 O O . ASP A 1 530 ? -5.795 16.968 52.462 1.00 84.38 530 ASP A O 1
ATOM 4110 N N . LEU A 1 531 ? -6.061 15.805 50.559 1.00 80.69 531 LEU A N 1
ATOM 4111 C CA . LEU A 1 531 ? -6.654 16.878 49.776 1.00 80.69 531 LEU A CA 1
ATOM 4112 C C . LEU A 1 531 ? -8.146 16.614 49.572 1.00 80.69 531 LEU A C 1
ATOM 4114 O O . LEU A 1 531 ? -8.545 15.580 49.039 1.00 80.69 531 LEU A O 1
ATOM 4118 N N . HIS A 1 532 ? -8.964 17.594 49.946 1.00 81.50 532 HIS A N 1
ATOM 4119 C CA . HIS A 1 532 ? -10.398 17.614 49.681 1.00 81.50 532 HIS A CA 1
ATOM 4120 C C . HIS A 1 532 ? -10.683 18.562 48.523 1.00 81.50 532 HIS A C 1
ATOM 4122 O O . HIS A 1 532 ? -10.352 19.748 48.609 1.00 81.50 532 HIS A O 1
ATOM 4128 N N . ARG A 1 533 ? -11.299 18.062 47.452 1.00 69.62 533 ARG A N 1
ATOM 4129 C CA . ARG A 1 533 ? -11.622 18.866 46.272 1.00 69.62 533 ARG A CA 1
ATOM 4130 C C . ARG A 1 533 ? -13.053 18.614 45.840 1.00 69.62 533 ARG A C 1
ATOM 4132 O O . ARG A 1 533 ? -13.419 17.472 45.626 1.00 69.62 533 ARG A O 1
ATOM 4139 N N . THR A 1 534 ? -13.843 19.669 45.709 1.00 70.56 534 THR A N 1
ATOM 4140 C CA . THR A 1 534 ? -15.146 19.593 45.045 1.00 70.56 534 THR A CA 1
ATOM 4141 C C . THR A 1 534 ? -14.935 19.818 43.558 1.00 70.56 534 THR A C 1
ATOM 4143 O O . THR A 1 534 ? -14.393 20.856 43.176 1.00 70.56 534 THR A O 1
ATOM 4146 N N . ASP A 1 535 ? -15.310 18.838 42.746 1.00 61.31 535 ASP A N 1
ATOM 4147 C CA . ASP A 1 535 ? -15.198 18.931 41.294 1.00 61.31 535 ASP A CA 1
ATOM 4148 C C . ASP A 1 535 ? -16.396 19.655 40.676 1.00 61.31 535 ASP A C 1
ATOM 4150 O O . ASP A 1 535 ? -17.377 19.981 41.350 1.00 61.31 535 ASP A O 1
ATOM 4154 N N . ASP A 1 536 ? -16.315 19.912 39.370 1.00 51.28 536 ASP A N 1
ATOM 4155 C CA . ASP A 1 536 ? -17.335 20.643 38.607 1.00 51.28 536 ASP A CA 1
ATOM 4156 C C . ASP A 1 536 ? -18.698 19.919 38.571 1.00 51.28 536 ASP A C 1
ATOM 4158 O O . ASP A 1 536 ? -19.722 20.524 38.252 1.00 51.28 536 ASP A O 1
ATOM 4162 N N . ASP A 1 537 ? -18.727 18.629 38.924 1.00 55.09 537 ASP A N 1
ATOM 4163 C CA . ASP A 1 537 ? -19.938 17.817 39.100 1.00 55.09 537 ASP A CA 1
ATOM 4164 C C . ASP A 1 537 ? -20.598 17.991 40.486 1.00 55.09 537 ASP A C 1
ATOM 4166 O O . ASP A 1 537 ? -21.653 17.409 40.754 1.00 55.09 537 ASP A O 1
ATOM 4170 N N . GLY A 1 538 ? -20.002 18.803 41.366 1.00 61.16 538 GLY A N 1
ATOM 4171 C CA . GLY A 1 538 ? -20.463 19.056 42.729 1.00 61.16 538 GLY A CA 1
ATOM 4172 C C . GLY A 1 538 ? -20.084 17.968 43.738 1.00 61.16 538 GLY A C 1
ATOM 4173 O O . GLY A 1 538 ? -20.488 18.062 44.900 1.00 61.16 538 GLY A O 1
ATOM 4174 N N . VAL A 1 539 ? -19.320 16.947 43.337 1.00 62.22 539 VAL A N 1
ATOM 4175 C CA . VAL A 1 539 ? -18.867 15.866 44.220 1.00 62.22 539 VAL A CA 1
ATOM 4176 C C . VAL A 1 539 ? -17.551 16.260 44.884 1.00 62.22 539 VAL A C 1
ATOM 4178 O O . VAL A 1 539 ? -16.586 16.620 44.219 1.00 62.22 539 VAL A O 1
ATOM 4181 N N . THR A 1 540 ? -17.489 16.160 46.214 1.00 69.50 540 THR A N 1
ATOM 4182 C CA . THR A 1 540 ? -16.231 16.312 46.958 1.00 69.50 540 THR A CA 1
ATOM 4183 C C . THR A 1 540 ? -15.462 14.997 46.969 1.00 69.50 540 THR A C 1
ATOM 4185 O O . THR A 1 540 ? -15.937 13.995 47.501 1.00 69.50 540 THR A O 1
ATOM 4188 N N . ARG A 1 541 ? -14.262 15.006 46.396 1.00 64.75 541 ARG A N 1
ATOM 4189 C CA . ARG A 1 541 ? -13.320 13.891 46.354 1.00 64.75 541 ARG A CA 1
ATOM 4190 C C . ARG A 1 541 ? -12.214 14.077 47.388 1.00 64.75 541 ARG A C 1
ATOM 4192 O O . ARG A 1 541 ? -11.753 15.189 47.656 1.00 64.75 541 ARG A O 1
ATOM 4199 N N . HIS A 1 542 ? -11.808 12.957 47.979 1.00 75.56 542 HIS A N 1
ATOM 4200 C CA . HIS A 1 542 ? -10.829 12.881 49.059 1.00 75.56 542 HIS A CA 1
ATOM 4201 C C . HIS A 1 542 ? -9.578 12.147 48.561 1.00 75.56 542 HIS A C 1
ATOM 4203 O O . HIS A 1 542 ? -9.547 10.917 48.501 1.00 75.56 542 HIS A O 1
ATOM 4209 N N . PHE A 1 543 ? -8.536 12.892 48.205 1.00 76.06 543 PHE A N 1
ATOM 4210 C CA . PHE A 1 543 ? -7.253 12.329 47.796 1.00 76.06 543 PHE A CA 1
ATOM 4211 C C . PHE A 1 543 ? -6.356 12.193 49.017 1.00 76.06 543 PHE A C 1
ATOM 4213 O O . PHE A 1 543 ? -5.953 13.195 49.600 1.00 76.06 543 PHE A O 1
ATOM 4220 N N . LYS A 1 544 ? -6.017 10.965 49.399 1.00 78.88 544 LYS A N 1
ATOM 4221 C CA . LYS A 1 544 ? -5.148 10.730 50.555 1.00 78.88 544 LYS A CA 1
ATOM 4222 C C . LYS A 1 544 ? -3.676 10.789 50.191 1.00 78.88 544 LYS A C 1
ATOM 4224 O O . LYS A 1 544 ? -3.311 10.425 49.074 1.00 78.88 544 LYS A O 1
ATOM 4229 N N . GLU A 1 545 ? -2.849 11.203 51.142 1.00 85.50 545 GLU A N 1
ATOM 4230 C CA . GLU A 1 545 ? -1.384 11.127 51.058 1.00 85.50 545 GLU A CA 1
ATOM 4231 C C . GLU A 1 545 ? -0.767 11.786 49.804 1.00 85.50 545 GLU A C 1
ATOM 4233 O O . GLU A 1 545 ? 0.185 11.279 49.202 1.00 85.50 545 GLU A O 1
ATOM 4238 N N . GLN A 1 546 ? -1.301 12.936 49.397 1.00 89.69 546 GLN A N 1
ATOM 4239 C CA . GLN A 1 546 ? -0.785 13.699 48.264 1.00 89.69 546 GLN A CA 1
ATOM 4240 C C . GLN A 1 546 ? 0.421 14.532 48.683 1.00 89.69 546 GLN A C 1
ATOM 4242 O O . GLN A 1 546 ? 0.434 15.133 49.757 1.00 89.69 546 GLN A O 1
ATOM 4247 N N . ILE A 1 547 ? 1.430 14.620 47.818 1.00 94.19 547 ILE A N 1
ATOM 4248 C CA . ILE A 1 547 ? 2.548 15.532 48.053 1.00 94.19 547 ILE A CA 1
ATOM 4249 C C . ILE A 1 547 ? 2.085 16.944 47.728 1.00 94.19 547 ILE A C 1
ATOM 4251 O O . ILE A 1 547 ? 1.647 17.217 46.608 1.00 94.19 547 ILE A O 1
ATOM 4255 N N . ARG A 1 548 ? 2.230 17.846 48.695 1.00 94.88 548 ARG A N 1
ATOM 4256 C CA . ARG A 1 548 ? 2.050 19.280 48.499 1.00 94.88 548 ARG A CA 1
ATOM 4257 C C . ARG A 1 548 ? 3.358 19.913 48.051 1.00 94.88 548 ARG A C 1
ATOM 4259 O O . ARG A 1 548 ? 4.376 19.817 48.745 1.00 94.88 548 ARG A O 1
ATOM 4266 N N . PHE A 1 549 ? 3.287 20.644 46.949 1.00 95.00 549 PHE A N 1
ATOM 4267 C CA . PHE A 1 549 ? 4.369 21.464 46.427 1.00 95.00 549 PHE A CA 1
ATOM 4268 C C . PHE A 1 549 ? 4.066 22.948 46.621 1.00 95.00 549 PHE A C 1
ATOM 4270 O O . PHE A 1 549 ? 2.919 23.378 46.473 1.00 95.00 549 PHE A O 1
ATOM 4277 N N . ILE A 1 550 ? 5.095 23.737 46.934 1.00 93.00 550 ILE A N 1
ATOM 4278 C CA . ILE A 1 550 ? 5.008 25.205 47.002 1.00 93.00 550 ILE A CA 1
ATOM 4279 C C . ILE A 1 550 ? 6.130 25.871 46.189 1.00 93.00 550 ILE A C 1
ATOM 4281 O O . ILE A 1 550 ? 7.188 25.261 46.016 1.00 93.00 550 ILE A O 1
ATOM 4285 N N . PRO A 1 551 ? 5.937 27.118 45.718 1.00 90.44 551 PRO A N 1
ATOM 4286 C CA . PRO A 1 551 ? 6.973 27.883 45.042 1.00 90.44 551 PRO A CA 1
ATOM 4287 C C . PRO A 1 551 ? 8.216 28.077 45.901 1.00 90.44 551 PRO A C 1
ATOM 4289 O O . PRO A 1 551 ? 8.137 28.301 47.115 1.00 90.44 551 PRO A O 1
ATOM 4292 N N . ILE A 1 552 ? 9.369 28.073 45.239 1.00 86.19 552 ILE A N 1
ATOM 4293 C CA . ILE A 1 552 ? 10.625 28.502 45.843 1.00 86.19 552 ILE A CA 1
ATOM 4294 C C . ILE A 1 552 ? 10.551 30.015 46.080 1.00 86.19 552 ILE A C 1
ATOM 4296 O O . ILE A 1 552 ? 10.212 30.786 45.184 1.00 86.19 552 ILE A O 1
ATOM 4300 N N . LYS A 1 553 ? 10.851 30.432 47.315 1.00 81.69 553 LYS A N 1
ATOM 4301 C CA . LYS A 1 553 ? 10.902 31.849 47.724 1.00 81.69 553 LYS A CA 1
ATOM 4302 C C . LYS A 1 553 ? 12.322 32.407 47.799 1.00 81.69 553 LYS A C 1
ATOM 4304 O O . LYS A 1 553 ? 12.504 33.562 48.164 1.00 81.69 553 LYS A O 1
ATOM 4309 N N . ASP A 1 554 ? 13.318 31.578 47.509 1.00 76.81 554 ASP A N 1
ATOM 4310 C CA . ASP A 1 554 ? 14.721 31.971 47.475 1.00 76.81 554 ASP A CA 1
ATOM 4311 C C . ASP A 1 554 ? 14.942 32.931 46.297 1.00 76.81 554 ASP A C 1
ATOM 4313 O O . ASP A 1 554 ? 14.769 32.504 45.157 1.00 76.81 554 ASP A O 1
ATOM 4317 N N . PRO A 1 555 ? 15.282 34.213 46.523 1.00 72.06 555 PRO A N 1
ATOM 4318 C CA . PRO A 1 555 ? 15.452 35.193 45.449 1.00 72.06 555 PRO A CA 1
ATOM 4319 C C . PRO A 1 555 ? 16.656 34.896 44.542 1.00 72.06 555 PRO A C 1
ATOM 4321 O O . PRO A 1 555 ? 16.818 35.560 43.521 1.00 72.06 555 PRO A O 1
ATOM 4324 N N . THR A 1 556 ? 17.507 33.932 44.908 1.00 71.00 556 THR A N 1
ATOM 4325 C CA . THR A 1 556 ? 18.650 33.498 44.095 1.00 71.00 556 THR A CA 1
ATOM 4326 C C . THR A 1 556 ? 18.312 32.363 43.121 1.00 71.00 556 THR A C 1
ATOM 4328 O O . THR A 1 556 ? 19.102 32.097 42.217 1.00 71.00 556 THR A O 1
ATOM 4331 N N . ASP A 1 557 ? 17.144 31.713 43.250 1.00 69.81 557 ASP A N 1
ATOM 4332 C CA . ASP A 1 557 ? 16.680 30.731 42.263 1.00 69.81 557 ASP A CA 1
ATOM 4333 C C . ASP A 1 557 ? 16.071 31.459 41.046 1.00 69.81 557 ASP A C 1
ATOM 4335 O O . ASP A 1 557 ? 15.188 32.301 41.225 1.00 69.81 557 ASP A O 1
ATOM 4339 N N . PRO A 1 558 ? 16.482 31.144 39.804 1.00 67.19 558 PRO A N 1
ATOM 4340 C CA . PRO A 1 558 ? 15.916 31.761 38.600 1.00 67.19 558 PRO A CA 1
ATOM 4341 C C . PRO A 1 558 ? 14.404 31.521 38.424 1.00 67.19 558 PRO A C 1
ATOM 4343 O O . PRO A 1 558 ? 13.747 32.277 37.710 1.00 67.19 558 PRO A O 1
ATOM 4346 N N . ALA A 1 559 ? 13.838 30.512 39.091 1.00 68.31 559 ALA A N 1
ATOM 4347 C CA . ALA A 1 559 ? 12.408 30.213 39.124 1.00 68.31 559 ALA A CA 1
ATOM 4348 C C . ALA A 1 559 ? 11.682 30.784 40.363 1.00 68.31 559 ALA A C 1
ATOM 4350 O O . ALA A 1 559 ? 10.524 30.443 40.625 1.00 68.31 559 ALA A O 1
ATOM 4351 N N . SER A 1 560 ? 12.336 31.650 41.144 1.00 76.19 560 SER A N 1
ATOM 4352 C CA . SER A 1 560 ? 11.732 32.284 42.320 1.00 76.19 560 SER A CA 1
ATOM 4353 C C . SER A 1 560 ? 10.491 33.096 41.952 1.00 76.19 560 SER A C 1
ATOM 4355 O O . SER A 1 560 ? 10.518 33.938 41.056 1.00 76.19 560 SER A O 1
ATOM 4357 N N . GLY A 1 561 ? 9.383 32.844 42.650 1.00 70.56 561 GLY A N 1
ATOM 4358 C CA . GLY A 1 561 ? 8.112 33.536 42.405 1.00 70.56 561 GLY A CA 1
ATOM 4359 C C . GLY A 1 561 ? 7.347 33.091 41.152 1.00 70.56 561 GLY A C 1
ATOM 4360 O O . GLY A 1 561 ? 6.303 33.675 40.856 1.00 70.56 561 GLY A O 1
ATOM 4361 N N . GLN A 1 562 ? 7.810 32.061 40.434 1.00 80.19 562 GLN A N 1
ATOM 4362 C CA . GLN A 1 562 ? 7.050 31.470 39.332 1.00 80.19 562 GLN A CA 1
ATOM 4363 C C . GLN A 1 562 ? 5.829 30.687 39.836 1.00 80.19 562 GLN A C 1
ATOM 4365 O O . GLN A 1 562 ? 5.800 30.163 40.953 1.00 80.19 562 GLN A O 1
ATOM 4370 N N . ARG A 1 563 ? 4.805 30.598 38.981 1.00 84.69 563 ARG A N 1
ATOM 4371 C CA . ARG A 1 563 ? 3.631 29.750 39.213 1.00 84.69 563 ARG A CA 1
ATOM 4372 C C . ARG A 1 563 ? 4.042 28.297 39.044 1.00 84.69 563 ARG A C 1
ATOM 4374 O O . ARG A 1 563 ? 4.567 27.951 37.997 1.00 84.69 563 ARG A O 1
ATOM 4381 N N . ILE A 1 564 ? 3.772 27.459 40.038 1.00 87.44 564 ILE A N 1
ATOM 4382 C CA . ILE A 1 564 ? 4.258 26.074 40.049 1.00 87.44 564 ILE A CA 1
ATOM 4383 C C . ILE A 1 564 ? 3.258 25.041 39.546 1.00 87.44 564 ILE A C 1
ATOM 4385 O O . ILE A 1 564 ? 3.639 23.895 39.404 1.00 87.44 564 ILE A O 1
ATOM 4389 N N . SER A 1 565 ? 1.987 25.376 39.334 1.00 86.75 565 SER A N 1
ATOM 4390 C CA . SER A 1 565 ? 1.040 24.504 38.626 1.00 86.75 565 SER A CA 1
ATOM 4391 C C . SER A 1 565 ? -0.216 25.277 38.269 1.00 86.75 565 SER A C 1
ATOM 4393 O O . SER A 1 565 ? -0.716 26.048 39.079 1.00 86.75 565 SER A O 1
ATOM 4395 N N . GLN A 1 566 ? -0.772 25.034 37.093 1.00 81.31 566 GLN A N 1
ATOM 4396 C CA . GLN A 1 566 ? -2.071 25.563 36.689 1.00 81.31 566 GLN A CA 1
ATOM 4397 C C . GLN A 1 566 ? -2.934 24.473 36.059 1.00 81.31 566 GLN A C 1
ATOM 4399 O O . GLN A 1 566 ? -2.460 23.381 35.735 1.00 81.31 566 GLN A O 1
ATOM 4404 N N . THR A 1 567 ? -4.214 24.778 35.869 1.00 72.06 567 THR A N 1
ATOM 4405 C CA . THR A 1 567 ? -5.131 23.934 35.095 1.00 72.06 567 THR A CA 1
ATOM 4406 C C . THR A 1 567 ? -4.543 23.718 33.703 1.00 72.06 567 THR A C 1
ATOM 4408 O O . THR A 1 567 ? -4.288 24.696 33.001 1.00 72.06 567 THR A O 1
ATOM 4411 N N . GLY A 1 568 ? -4.302 22.460 33.329 1.00 64.31 568 GLY A N 1
ATOM 4412 C CA . GLY A 1 568 ? -3.586 22.078 32.104 1.00 64.31 568 GLY A CA 1
ATOM 4413 C C . GLY A 1 568 ? -2.219 21.428 32.345 1.00 64.31 568 GLY A C 1
ATOM 4414 O O . GLY A 1 568 ? -1.721 20.748 31.459 1.00 64.31 568 GLY A O 1
ATOM 4415 N N . ASP A 1 569 ? -1.643 21.544 33.546 1.00 66.06 569 ASP A N 1
ATOM 4416 C CA . ASP A 1 569 ? -0.389 20.858 33.903 1.00 66.06 569 ASP A CA 1
ATOM 4417 C C . ASP A 1 569 ? -0.597 19.441 34.468 1.00 66.06 569 ASP A C 1
ATOM 4419 O O . ASP A 1 569 ? 0.350 18.810 34.951 1.00 66.06 569 ASP A O 1
ATOM 4423 N N . SER A 1 570 ? -1.835 18.949 34.507 1.00 75.06 570 SER A N 1
ATOM 4424 C CA . SER A 1 570 ? -2.155 17.616 35.021 1.00 75.06 570 SER A CA 1
ATOM 4425 C C . SER A 1 570 ? -1.447 16.538 34.190 1.00 75.06 570 SER A C 1
ATOM 4427 O O . SER A 1 570 ? -1.417 16.602 32.966 1.00 75.06 570 SER A O 1
ATOM 4429 N N . GLY A 1 571 ? -0.862 15.547 34.859 1.00 69.38 571 GLY A N 1
ATOM 4430 C CA . GLY A 1 571 ? -0.061 14.485 34.247 1.00 69.38 571 GLY A CA 1
ATOM 4431 C C . GLY A 1 571 ? 1.438 14.787 34.134 1.00 69.38 571 GLY A C 1
ATOM 4432 O O . GLY A 1 571 ? 2.201 13.892 33.782 1.00 69.38 571 GLY A O 1
ATOM 4433 N N . SER A 1 572 ? 1.890 16.001 34.466 1.00 74.81 572 SER A N 1
ATOM 4434 C CA . SER A 1 572 ? 3.326 16.319 34.493 1.00 74.81 572 SER A CA 1
ATOM 4435 C C . SER A 1 572 ? 4.070 15.595 35.621 1.00 74.81 572 SER A C 1
ATOM 4437 O O . SER A 1 572 ? 3.520 15.341 36.695 1.00 74.81 572 SER A O 1
ATOM 4439 N N . LEU A 1 573 ? 5.342 15.264 35.388 1.00 84.62 573 LEU A N 1
ATOM 4440 C CA . LEU A 1 573 ? 6.192 14.601 36.377 1.00 84.62 573 LEU A CA 1
ATOM 4441 C C . LEU A 1 573 ? 6.943 15.622 37.231 1.00 84.62 573 LEU A C 1
ATOM 4443 O O . LEU A 1 573 ? 7.621 16.507 36.711 1.00 84.62 573 LEU A O 1
ATOM 4447 N N . TRP A 1 574 ? 6.878 15.439 38.547 1.00 89.69 574 TRP A N 1
ATOM 4448 C CA . TRP A 1 574 ? 7.759 16.100 39.501 1.00 89.69 574 TRP A CA 1
ATOM 4449 C C . TRP A 1 574 ? 9.039 15.288 39.665 1.00 89.69 574 TRP A C 1
ATOM 4451 O O . TRP A 1 574 ? 8.991 14.097 39.986 1.00 89.69 574 TRP A O 1
ATOM 4461 N N . ILE A 1 575 ? 10.183 15.936 39.476 1.00 88.31 575 ILE A N 1
ATOM 4462 C CA . ILE A 1 575 ? 11.510 15.320 39.506 1.00 88.31 575 ILE A CA 1
ATOM 4463 C C . ILE A 1 575 ? 12.353 16.005 40.578 1.00 88.31 575 ILE A C 1
ATOM 4465 O O . ILE A 1 575 ? 12.407 17.232 40.655 1.00 88.31 575 ILE A O 1
ATOM 4469 N N . HIS A 1 576 ? 13.034 15.219 41.409 1.00 92.88 576 HIS A N 1
ATOM 4470 C CA . HIS A 1 576 ? 13.942 15.746 42.420 1.00 92.88 576 HIS A CA 1
ATOM 4471 C C . HIS A 1 576 ? 15.181 16.360 41.768 1.00 92.88 576 HIS A C 1
ATOM 4473 O O . HIS A 1 576 ? 15.820 15.746 40.910 1.00 92.88 576 HIS A O 1
ATOM 4479 N N . LYS A 1 577 ? 15.539 17.580 42.172 1.00 87.25 577 LYS A N 1
ATOM 4480 C CA . LYS A 1 577 ? 16.532 18.377 41.447 1.00 87.25 577 LYS A CA 1
ATOM 4481 C C . LYS A 1 577 ? 17.935 17.781 41.496 1.00 87.25 577 LYS A C 1
ATOM 4483 O O . LYS A 1 577 ? 18.604 17.776 40.464 1.00 87.25 577 LYS A O 1
ATOM 4488 N N . GLU A 1 578 ? 18.366 17.292 42.655 1.00 86.81 578 GLU A N 1
ATOM 4489 C CA . GLU A 1 578 ? 19.719 16.757 42.854 1.00 86.81 578 GLU A CA 1
ATOM 4490 C C . GLU A 1 578 ? 19.845 15.324 42.321 1.00 86.81 578 GLU A C 1
ATOM 4492 O O . GLU A 1 578 ? 20.713 15.029 41.509 1.00 86.81 578 GLU A O 1
ATOM 4497 N N . THR A 1 579 ? 18.940 14.434 42.736 1.00 87.88 579 THR A N 1
ATOM 4498 C CA . THR A 1 579 ? 19.030 12.995 42.414 1.00 87.88 579 THR A CA 1
ATOM 4499 C C . THR A 1 579 ? 18.446 12.632 41.053 1.00 87.88 579 THR A C 1
ATOM 4501 O O . THR A 1 579 ? 18.607 11.497 40.616 1.00 87.88 579 THR A O 1
ATOM 4504 N N . LYS A 1 580 ? 17.709 13.552 40.415 1.00 83.31 580 LYS A N 1
ATOM 4505 C CA . LYS A 1 580 ? 16.953 13.328 39.169 1.00 83.31 580 LYS A CA 1
ATOM 4506 C C . LYS A 1 580 ? 15.961 12.159 39.227 1.00 83.31 580 LYS A C 1
ATOM 4508 O O . LYS A 1 580 ? 15.482 11.709 38.189 1.00 83.31 580 LYS A O 1
ATOM 4513 N N . LYS A 1 581 ? 15.615 11.698 40.436 1.00 87.44 581 LYS A N 1
ATOM 4514 C CA . LYS A 1 581 ? 14.575 10.690 40.660 1.00 87.44 581 LYS A CA 1
ATOM 4515 C C . LYS A 1 581 ? 13.197 11.289 40.434 1.00 87.44 581 LYS A C 1
ATOM 4517 O O . LYS A 1 581 ? 12.941 12.427 40.837 1.00 87.44 581 LYS A O 1
ATOM 4522 N N . ILE A 1 582 ? 12.289 10.501 39.875 1.00 87.50 582 ILE A N 1
ATOM 4523 C CA . ILE A 1 582 ? 10.877 10.886 39.779 1.00 87.50 582 ILE A CA 1
ATOM 4524 C C . ILE A 1 582 ? 10.256 10.809 41.178 1.00 87.50 582 ILE A C 1
ATOM 4526 O O . ILE A 1 582 ? 10.533 9.876 41.934 1.00 87.50 582 ILE A O 1
ATOM 4530 N N . VAL A 1 583 ? 9.437 11.798 41.527 1.00 92.25 583 VAL A N 1
ATOM 4531 C CA . VAL A 1 583 ? 8.841 11.961 42.861 1.00 92.25 583 VAL A CA 1
ATOM 4532 C C . VAL A 1 583 ? 7.329 11.775 42.819 1.00 92.25 583 VAL A C 1
ATOM 4534 O O . VAL A 1 583 ? 6.775 11.042 43.638 1.00 92.25 583 VAL A O 1
ATOM 4537 N N . ALA A 1 584 ? 6.646 12.425 41.874 1.00 91.75 584 ALA A N 1
ATOM 4538 C CA . ALA A 1 584 ? 5.187 12.406 41.811 1.00 91.75 584 ALA A CA 1
ATOM 4539 C C . ALA A 1 584 ? 4.635 12.698 40.415 1.00 91.75 584 ALA A C 1
ATOM 4541 O O . ALA A 1 584 ? 5.315 13.288 39.577 1.00 91.75 584 ALA A O 1
ATOM 4542 N N . LEU A 1 585 ? 3.370 12.334 40.214 1.00 87.44 585 LEU A N 1
ATOM 4543 C CA . LEU A 1 585 ? 2.547 12.754 39.083 1.00 87.44 585 LEU A CA 1
ATOM 4544 C C . LEU A 1 585 ? 1.651 13.919 39.518 1.00 87.44 585 LEU A C 1
ATOM 4546 O O . LEU A 1 585 ? 0.842 13.768 40.433 1.00 87.44 585 LEU A O 1
ATOM 4550 N N . ASN A 1 586 ? 1.798 15.080 38.887 1.00 87.00 586 ASN A N 1
ATOM 4551 C CA . ASN A 1 586 ? 0.994 16.267 39.160 1.00 87.00 586 ASN A CA 1
ATOM 4552 C C . ASN A 1 586 ? -0.462 16.032 38.743 1.00 87.00 586 ASN A C 1
ATOM 4554 O O . ASN A 1 586 ? -0.706 15.599 37.619 1.00 87.00 586 ASN A O 1
ATOM 4558 N N . HIS A 1 587 ? -1.439 16.352 39.588 1.00 78.38 587 HIS A N 1
ATOM 4559 C CA . HIS A 1 587 ? -2.856 16.211 39.206 1.00 78.38 587 HIS A CA 1
ATOM 4560 C C . HIS A 1 587 ? -3.722 17.404 39.592 1.00 78.38 587 HIS A C 1
ATOM 4562 O O . HIS A 1 587 ? -4.756 17.626 38.964 1.00 78.38 587 HIS A O 1
ATOM 4568 N N . SER A 1 588 ? -3.282 18.216 40.554 1.00 79.75 588 SER A N 1
ATOM 4569 C CA . SER A 1 588 ? -4.067 19.341 41.045 1.00 79.75 588 SER A CA 1
ATOM 4570 C C . SER A 1 588 ? -3.203 20.572 41.316 1.00 79.75 588 SER A C 1
ATOM 4572 O O . SER A 1 588 ? -2.009 20.482 41.595 1.00 79.75 588 SER A O 1
ATOM 4574 N N . ALA A 1 589 ? -3.836 21.738 41.225 1.00 81.88 589 ALA A N 1
ATOM 4575 C CA . ALA A 1 589 ? -3.273 23.050 41.520 1.00 81.88 589 ALA A CA 1
ATOM 4576 C C . ALA A 1 589 ? -4.167 23.775 42.541 1.00 81.88 589 ALA A C 1
ATOM 4578 O O . ALA A 1 589 ? -5.182 23.234 42.987 1.00 81.88 589 ALA A O 1
ATOM 4579 N N . ALA A 1 590 ? -3.807 25.004 42.911 1.00 81.12 590 ALA A N 1
ATOM 4580 C CA . ALA A 1 590 ? -4.681 25.862 43.708 1.00 81.12 590 ALA A CA 1
ATOM 4581 C C . ALA A 1 590 ? -6.042 26.087 43.011 1.00 81.12 590 ALA A C 1
ATOM 4583 O O . ALA A 1 590 ? -6.093 26.264 41.795 1.00 81.12 590 ALA A O 1
ATOM 4584 N N . ILE A 1 591 ? -7.134 26.105 43.787 1.00 71.50 591 ILE A N 1
ATOM 4585 C CA . ILE A 1 591 ? -8.519 26.252 43.285 1.00 71.50 591 ILE A CA 1
ATOM 4586 C C . ILE A 1 591 ? -8.705 27.559 42.495 1.00 71.50 591 ILE A C 1
ATOM 4588 O O . ILE A 1 591 ? -9.480 27.614 41.548 1.00 71.50 591 ILE A O 1
ATOM 4592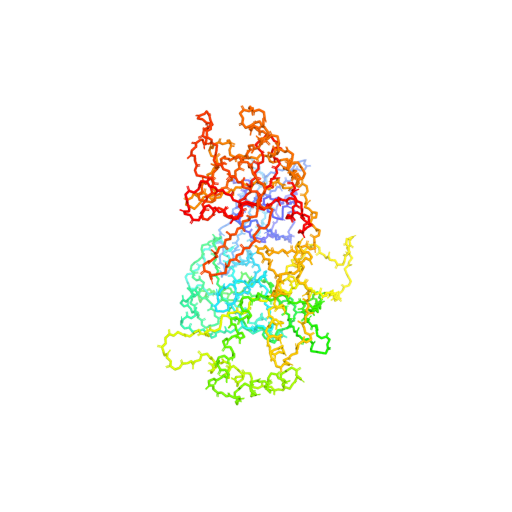 N N . ASP A 1 592 ? -7.969 28.606 42.865 1.00 77.81 592 ASP A N 1
ATOM 4593 C CA . ASP A 1 592 ? -7.982 29.915 42.208 1.00 77.81 592 ASP A CA 1
ATOM 4594 C C . ASP A 1 592 ? -7.063 29.998 40.975 1.00 77.81 592 ASP A C 1
ATOM 4596 O O . ASP A 1 592 ? -6.886 31.080 40.414 1.00 77.81 592 ASP A O 1
ATOM 4600 N N . ASP A 1 593 ? -6.442 28.882 40.573 1.00 74.81 593 ASP A N 1
ATOM 4601 C CA . ASP A 1 593 ? -5.493 28.788 39.458 1.00 74.81 593 ASP A CA 1
ATOM 4602 C C . ASP A 1 593 ? -4.287 29.750 39.589 1.00 74.81 593 ASP A C 1
ATOM 4604 O O . ASP A 1 593 ? -3.581 30.039 38.614 1.00 74.81 593 ASP A O 1
ATOM 4608 N N . SER A 1 594 ? -4.012 30.235 40.812 1.00 81.38 594 SER A N 1
ATOM 4609 C CA . SER A 1 594 ? -2.910 31.163 41.121 1.00 81.38 594 SER A CA 1
ATOM 4610 C C . SER A 1 594 ? -1.528 30.561 40.876 1.00 81.38 594 SER A C 1
ATOM 4612 O O . SER A 1 594 ? -0.544 31.288 40.740 1.00 81.38 594 SER A O 1
ATOM 4614 N N . GLY A 1 595 ? -1.447 29.229 40.857 1.00 82.50 595 GLY A N 1
ATOM 4615 C CA . GLY A 1 595 ? -0.208 28.462 40.822 1.00 82.50 595 GLY A CA 1
ATOM 4616 C C . GLY A 1 595 ? 0.672 28.628 42.050 1.00 82.50 595 GLY A C 1
ATOM 4617 O O . GLY A 1 595 ? 1.879 28.421 41.974 1.00 82.50 595 GLY A O 1
ATOM 4618 N N . SER A 1 596 ? 0.067 28.981 43.185 1.00 86.88 596 SER A N 1
ATOM 4619 C CA . SER A 1 596 ? 0.740 29.092 44.482 1.00 86.88 596 SER A CA 1
ATOM 4620 C C . SER A 1 596 ? 0.952 27.749 45.191 1.00 86.88 596 SER A C 1
ATOM 4622 O O . SER A 1 596 ? 1.720 27.682 46.151 1.00 86.88 596 SER A O 1
ATOM 4624 N N . ILE A 1 597 ? 0.266 26.691 44.750 1.00 90.38 597 ILE A N 1
ATOM 4625 C CA . ILE A 1 597 ? 0.326 25.334 45.304 1.00 90.38 597 ILE A CA 1
ATOM 4626 C C . ILE A 1 597 ? 0.132 24.338 44.155 1.00 90.38 597 ILE A C 1
ATOM 4628 O O . ILE A 1 597 ? -0.642 24.606 43.231 1.00 90.38 597 ILE A O 1
ATOM 4632 N N . ALA A 1 598 ? 0.801 23.191 44.244 1.00 91.94 598 ALA A N 1
ATOM 4633 C CA . ALA A 1 598 ? 0.492 22.019 43.435 1.00 91.94 598 ALA A CA 1
ATOM 4634 C C . ALA A 1 598 ? 0.350 20.775 44.316 1.00 91.94 598 ALA A C 1
ATOM 4636 O O . ALA A 1 598 ? 0.941 20.703 45.398 1.00 91.94 598 ALA A O 1
ATOM 4637 N N . HIS A 1 599 ? -0.391 19.787 43.826 1.00 91.75 599 HIS A N 1
ATOM 4638 C CA . HIS A 1 599 ? -0.533 18.483 44.460 1.00 91.75 599 HIS A CA 1
ATOM 4639 C C . HIS A 1 599 ? -0.239 17.376 43.460 1.00 91.75 599 HIS A C 1
ATOM 4641 O O . HIS A 1 599 ? -0.713 17.395 42.318 1.00 91.75 599 HIS A O 1
ATOM 4647 N N . GLY A 1 600 ? 0.537 16.396 43.914 1.00 90.50 600 GLY A N 1
ATOM 4648 C CA . GLY A 1 600 ? 0.899 15.240 43.109 1.00 90.50 600 GLY A CA 1
ATOM 4649 C C . GLY A 1 600 ? 0.797 13.928 43.870 1.00 90.50 600 GLY A C 1
ATOM 4650 O O . GLY A 1 600 ? 1.072 13.856 45.070 1.00 90.50 600 GLY A O 1
ATOM 4651 N N . THR A 1 601 ? 0.432 12.878 43.144 1.00 90.88 601 THR A N 1
ATOM 4652 C CA . THR A 1 601 ? 0.395 11.511 43.661 1.00 90.88 601 THR A CA 1
ATOM 4653 C C . THR A 1 601 ? 1.806 10.942 43.670 1.00 90.88 601 THR A C 1
ATOM 4655 O O . THR A 1 601 ? 2.514 11.047 42.666 1.00 90.88 601 THR A O 1
ATOM 4658 N N . ARG A 1 602 ? 2.226 10.343 44.792 1.00 91.50 602 ARG A N 1
ATOM 4659 C CA . ARG A 1 602 ? 3.571 9.765 44.951 1.00 91.50 602 ARG A CA 1
ATOM 4660 C C . ARG A 1 602 ? 3.822 8.723 43.861 1.00 91.50 602 ARG A C 1
ATOM 4662 O O . ARG A 1 602 ? 2.993 7.843 43.634 1.00 91.50 602 ARG A O 1
ATOM 4669 N N . ILE A 1 603 ? 4.959 8.815 43.172 1.00 86.00 603 ILE A N 1
ATOM 4670 C CA . ILE A 1 603 ? 5.198 7.976 41.992 1.00 86.00 603 ILE A CA 1
ATOM 4671 C C . ILE A 1 603 ? 5.353 6.493 42.348 1.00 86.00 603 ILE A C 1
ATOM 4673 O O . ILE A 1 603 ? 4.962 5.639 41.558 1.00 86.00 603 ILE A O 1
ATOM 4677 N N . GLU A 1 604 ? 5.876 6.179 43.538 1.00 86.25 604 GLU A N 1
ATOM 4678 C CA . GLU A 1 604 ? 5.999 4.800 44.017 1.00 86.25 604 GLU A CA 1
ATOM 4679 C C . GLU A 1 604 ? 4.622 4.131 44.144 1.00 86.25 604 GLU A C 1
ATOM 4681 O O . GLU A 1 604 ? 4.471 2.977 43.749 1.00 86.25 604 GLU A O 1
ATOM 4686 N N . ASP A 1 605 ? 3.596 4.859 44.597 1.00 81.88 605 ASP A N 1
ATOM 4687 C CA . ASP A 1 605 ? 2.230 4.328 44.666 1.00 81.88 605 ASP A CA 1
ATOM 4688 C C . ASP A 1 605 ? 1.689 4.017 43.274 1.00 81.88 605 ASP A C 1
ATOM 4690 O O . ASP A 1 605 ? 1.096 2.959 43.058 1.00 81.88 605 ASP A O 1
ATOM 4694 N N . VAL A 1 606 ? 1.934 4.913 42.313 1.00 74.81 606 VAL A N 1
ATOM 4695 C CA . VAL A 1 606 ? 1.532 4.718 40.916 1.00 74.81 606 VAL A CA 1
ATOM 4696 C C . VAL A 1 606 ? 2.235 3.493 40.334 1.00 74.81 606 VAL A C 1
ATOM 4698 O O . VAL A 1 606 ? 1.574 2.611 39.793 1.00 74.81 606 VAL A O 1
ATOM 4701 N N . ILE A 1 607 ? 3.556 3.391 40.493 1.00 70.88 607 ILE A N 1
ATOM 4702 C CA . ILE A 1 607 ? 4.373 2.274 40.003 1.00 70.88 607 ILE A CA 1
ATOM 4703 C C . ILE A 1 607 ? 3.934 0.945 40.605 1.00 70.88 607 ILE A C 1
ATOM 4705 O O . ILE A 1 607 ? 3.665 0.002 39.861 1.00 70.88 607 ILE A O 1
ATOM 4709 N N . ASN A 1 608 ? 3.835 0.871 41.932 1.00 71.94 608 ASN A N 1
ATOM 4710 C CA . ASN A 1 608 ? 3.518 -0.367 42.639 1.00 71.94 608 ASN A CA 1
ATOM 4711 C C . ASN A 1 608 ? 2.117 -0.855 42.296 1.00 71.94 608 ASN A C 1
ATOM 4713 O O . ASN A 1 608 ? 1.884 -2.054 42.145 1.00 71.94 608 ASN A O 1
ATOM 4717 N N . LYS A 1 609 ? 1.176 0.077 42.160 1.00 64.50 609 LYS A N 1
ATOM 4718 C CA . LYS A 1 609 ? -0.210 -0.255 41.871 1.00 64.50 609 LYS A CA 1
ATOM 4719 C C . LYS A 1 609 ? -0.400 -0.617 40.390 1.00 64.50 609 LYS A C 1
ATOM 4721 O O . LYS A 1 609 ? -1.197 -1.507 40.103 1.00 64.50 609 LYS A O 1
ATOM 4726 N N . MET A 1 610 ? 0.325 0.033 39.469 1.00 50.47 610 MET A N 1
ATOM 4727 C CA . MET A 1 610 ? 0.236 -0.189 38.012 1.00 50.47 610 MET A CA 1
ATOM 4728 C C . MET A 1 610 ? 1.165 -1.299 37.497 1.00 50.47 610 MET A C 1
ATOM 4730 O O . MET A 1 610 ? 1.001 -1.749 36.365 1.00 50.47 610 MET A O 1
ATOM 4734 N N . ASN A 1 611 ? 2.146 -1.725 38.296 1.00 57.91 611 ASN A N 1
ATOM 4735 C CA . ASN A 1 611 ? 3.227 -2.629 37.900 1.00 57.91 611 ASN A CA 1
ATOM 4736 C C . ASN A 1 611 ? 4.024 -2.126 36.673 1.00 57.91 611 ASN A C 1
ATOM 4738 O O . ASN A 1 611 ? 4.304 -2.877 35.736 1.00 57.91 611 ASN A O 1
ATOM 4742 N N . ILE A 1 612 ? 4.374 -0.836 36.669 1.00 53.91 612 ILE A N 1
ATOM 4743 C CA . ILE A 1 612 ? 5.158 -0.185 35.601 1.00 53.91 612 ILE A CA 1
ATOM 4744 C C . ILE A 1 612 ? 6.541 0.225 36.107 1.00 53.91 612 ILE A C 1
ATOM 4746 O O . ILE A 1 612 ? 6.729 0.448 37.295 1.00 53.91 612 ILE A O 1
ATOM 4750 N N . ARG A 1 613 ? 7.517 0.365 35.207 1.00 57.69 613 ARG A N 1
ATOM 4751 C CA . ARG A 1 613 ? 8.849 0.900 35.528 1.00 57.69 613 ARG A CA 1
ATOM 4752 C C . ARG A 1 613 ? 9.241 1.975 34.525 1.00 57.69 613 ARG A C 1
ATOM 4754 O O . ARG A 1 613 ? 8.930 1.838 33.342 1.00 57.69 613 ARG A O 1
ATOM 4761 N N . PHE A 1 614 ? 9.934 3.003 34.999 1.00 57.97 614 PHE A N 1
ATOM 4762 C CA . PHE A 1 614 ? 10.632 3.941 34.126 1.00 57.97 614 PHE A CA 1
ATOM 4763 C C . PHE A 1 614 ? 11.920 3.268 33.628 1.00 57.97 614 PHE A C 1
ATOM 4765 O O . PHE A 1 614 ? 12.516 2.469 34.354 1.00 57.97 614 PHE A O 1
ATOM 4772 N N . LEU A 1 615 ? 12.257 3.484 32.355 1.00 48.69 615 LEU A N 1
ATOM 4773 C CA . LEU A 1 615 ? 13.421 2.894 31.687 1.00 48.69 615 LEU A CA 1
ATOM 4774 C C . LEU A 1 615 ? 14.517 3.931 31.505 1.00 48.69 615 LEU A C 1
ATOM 4776 O O . LEU A 1 615 ? 14.153 5.084 31.180 1.00 48.69 615 LEU A O 1
#

Organism: NCBI:txid1053233

Foldseek 3Di:
DDLKDWDAAKKKKFWAAADDPFWKWKAKAQFPPGDIGGLDHGDMDITGHDQGHIIMIFMWTDPPDDTDRWDWDKDDWDDAFLKIKIKIFTWHDPDPPTPPPSRRIIMMMIDAAQKEQPDFWAWADLPPRDTQQVRAAELQVWKTKTKTKMAGQDQAKDAQQKWKAWDPVLQVQCVVQVKHWDQDDDPVRCVVQVWDHDRRTTRPGIAGHSGMDIDITMMTNNRGDAEKGKIKMFMDGPPTPCRPDPSRIYMHIHGYKYWDADLVVRWIWMDHPWWIKTKHFDDKDWDVVLVVLQVVLVVVVCVPPHDDLVVVLLVQLVCVSVVHDHDVVSNVVSVQVCQDDPPPDDSDRSRDDIDMGGDDMDMDIDTPDQDDDDPDRDDPPDCVVSVVVSSVVVVRVVVVVSVVSVVVVPPDPPPPPDDDDDPDPDADPVRDDDDPDDFDQPPDDDPDDPPDDADFPQDAAPPDDSPDAPVPPVRGDDAPLAAQDPVLLVVLLVLCVVCVPDPVSQLSQKKWKAFNHQGIAIWGQNDQAWDWDQDPVRDTDIRHRKTKIFADCPPPDPRHPGQRDFVRRFQIWIARDPNRHTFFGWHDAPPVRSSRMTIGDGVVCSCVRRVDTGD

pLDDT: mean 72.99, std 22.92, range [23.58, 98.5]

Radius of gyration: 35.64 Å; Cα contacts (8 Å, |Δi|>4): 1193; chains: 1; bounding box: 88×61×103 Å

Solvent-accessible surface area (backbone atoms only — not comparable to full-atom values): 34523 Å² total; per-residue (Å²): 117,47,52,58,45,81,45,67,28,37,32,35,41,30,28,71,41,63,67,50,91,52,55,42,32,37,40,38,42,66,39,78,51,53,46,78,42,72,59,43,68,72,38,68,49,74,39,40,34,49,64,83,44,58,21,40,40,32,46,29,30,30,87,82,84,52,81,43,73,13,37,41,47,71,53,76,78,43,75,61,60,83,41,40,35,32,41,41,25,23,33,76,52,101,54,104,81,50,86,84,75,36,54,34,37,28,32,39,38,33,57,44,36,38,42,40,60,91,53,73,46,24,22,20,40,76,89,73,65,47,67,34,78,94,22,42,36,49,15,71,75,28,60,30,32,36,42,36,45,41,28,26,49,28,95,56,60,45,49,61,73,24,27,37,27,68,32,71,68,28,51,53,54,27,42,79,40,27,31,40,80,49,62,82,75,55,70,65,61,28,60,77,68,72,46,50,75,61,70,76,23,39,57,61,32,61,36,48,54,71,38,72,46,78,48,75,46,42,36,36,25,56,66,30,55,40,22,77,42,66,42,34,40,32,52,42,43,93,87,48,85,47,78,82,49,68,36,37,38,36,76,50,54,38,48,27,31,35,59,49,74,39,75,88,80,52,27,34,38,34,34,36,68,62,29,36,41,37,35,29,77,74,39,66,49,60,43,62,69,35,47,50,46,32,54,51,44,52,51,56,50,51,76,73,69,59,69,70,64,62,54,52,48,50,51,47,50,53,36,45,70,70,71,47,95,60,63,65,66,58,51,47,48,56,57,47,58,72,39,56,70,93,65,92,84,62,92,54,59,93,40,64,76,71,52,68,43,78,77,39,67,52,72,50,77,48,63,72,60,91,69,91,55,98,87,49,92,67,74,87,90,52,77,55,68,59,52,52,54,47,49,49,54,54,50,52,57,55,46,48,65,54,48,59,63,52,61,71,72,60,76,59,84,85,72,77,86,76,83,87,78,53,100,56,94,71,71,51,101,82,71,63,78,81,80,97,67,93,77,69,72,69,90,70,92,76,87,73,74,98,82,65,82,75,90,74,86,79,79,56,45,86,86,55,63,88,84,63,60,55,82,90,57,86,51,62,85,84,61,70,43,46,69,40,45,69,68,57,50,51,52,29,28,50,46,21,68,77,32,74,83,40,68,68,27,47,55,59,25,29,27,33,35,54,23,45,66,52,40,77,30,38,29,32,50,66,46,71,41,71,46,79,45,70,46,99,86,71,51,73,44,78,46,70,65,23,36,34,32,34,46,38,80,51,85,85,45,95,47,39,77,46,49,49,22,34,87,67,23,58,73,23,51,33,26,31,64,85,76,33,22,39,41,21,38,27,66,46,43,36,95,82,53,69,7,67,27,26,32,18,46,44,36,45,60,54,28,70,73,34,72,56,78,68,116